Protein AF-0000000082580065 (afdb_homodimer)

Solvent-accessible surface area (backbone atoms only — not comparable to full-atom values): 20897 Å² total; per-residue (Å²): 112,45,38,35,35,40,48,28,19,34,59,60,84,91,41,80,32,33,46,60,34,69,49,77,46,53,53,38,30,31,33,23,38,34,29,37,80,82,40,37,54,69,60,47,53,32,32,70,69,52,75,40,81,64,76,35,58,48,40,28,48,62,83,35,50,46,84,73,47,50,70,68,58,43,56,55,38,42,40,78,39,65,67,46,48,64,34,89,72,54,48,42,54,48,52,49,51,50,49,60,70,68,59,31,53,26,41,36,32,38,45,86,51,57,76,46,16,68,45,57,32,55,51,49,43,50,51,53,50,51,45,11,71,72,48,22,17,34,40,36,28,40,39,47,60,41,60,41,41,72,55,31,62,26,25,41,30,24,26,96,34,27,63,73,34,73,35,46,39,81,65,35,56,27,66,67,53,39,26,68,35,47,38,34,43,59,47,79,42,68,35,81,85,65,47,65,30,41,43,75,38,45,67,53,80,129,111,45,38,34,36,39,49,27,19,34,58,60,84,92,41,79,31,33,46,59,34,70,46,77,47,52,53,38,32,31,32,23,38,34,31,36,81,83,40,37,55,71,59,48,51,30,32,70,68,53,73,38,82,63,73,35,58,48,40,27,48,62,83,35,50,44,83,74,47,52,69,67,58,43,56,54,37,40,39,77,38,64,66,47,48,62,37,90,71,54,49,40,53,48,52,49,50,50,47,59,71,66,58,32,53,25,42,35,33,37,46,85,52,56,77,45,15,67,44,55,33,56,51,50,41,50,52,53,50,53,45,10,70,73,48,23,16,35,40,34,31,42,41,48,60,42,58,40,41,72,54,30,60,26,26,40,30,24,27,93,34,26,64,73,32,73,36,45,38,82,64,36,56,27,65,67,52,40,27,67,34,48,37,36,41,60,47,79,42,68,33,80,84,64,46,66,30,39,43,75,38,44,67,53,80,129

Secondary structure (DSSP, 8-state):
--EEEEEEEEEETTEEEEEEEEEEE-TT-EEEEE--TTSSHHHHHHHHTTSS--SEEEEEETTEEGGGS-HHHHHHHEEEE---TTGGGTHHHHHHHHHHHH--SEEEEESSSTT--HHHHHHHHHHHHHHHHTT-EEEEEES-HHHHHHH-SEEEEEETTEEEEEE-HHHHTSHHHHHHHHSEEEEEEE-TTSPEEEEEEEEPP-/--EEEEEEEEEETTEEEEEEEEEEE-TT-EEEEE--TTSSHHHHHHHHTTSS--SEEEEEETTEEGGGS-HHHHHHHEEEE---TTGGGTHHHHHHHHHHHH--SEEEEESSSTT--HHHHHHHHHHHHHHHHTT-EEEEEES-HHHHHHH-SEEEEEETTEEEEEE-HHHHTSHHHHHHHHSEEEEEEE-TTSPEEEEEEEEPP-

pLDDT: mean 93.33, std 11.28, range [38.44, 98.88]

Structure (mmCIF, N/CA/C/O backbone):
data_AF-0000000082580065-model_v1
#
loop_
_entity.id
_entity.type
_entity.pdbx_description
1 polymer 'Iron complex transport system ATP-binding protein'
#
loop_
_atom_site.group_PDB
_atom_site.id
_atom_site.type_symbol
_atom_site.label_atom_id
_atom_site.label_alt_id
_atom_site.label_comp_id
_atom_site.label_asym_id
_atom_site.label_entity_id
_atom_site.label_seq_id
_atom_site.pdbx_PDB_ins_code
_atom_site.Cartn_x
_atom_site.Cartn_y
_atom_site.Cartn_z
_atom_site.occupancy
_atom_site.B_iso_or_equiv
_atom_site.auth_seq_id
_atom_site.auth_comp_id
_atom_site.auth_asym_id
_atom_site.auth_atom_id
_atom_site.pdbx_PDB_model_num
ATOM 1 N N . MET A 1 1 ? -8.984 27.078 12.125 1 85.75 1 MET A N 1
ATOM 2 C CA . MET A 1 1 ? -8.008 27.203 13.203 1 85.75 1 MET A CA 1
ATOM 3 C C . MET A 1 1 ? -6.75 26.406 12.898 1 85.75 1 MET A C 1
ATOM 5 O O . MET A 1 1 ? -6.836 25.25 12.461 1 85.75 1 MET A O 1
ATOM 9 N N . LYS A 1 2 ? -5.621 27.031 13.188 1 92.25 2 LYS A N 1
ATOM 10 C CA . LYS A 1 2 ? -4.348 26.391 12.859 1 92.25 2 LYS A CA 1
ATOM 11 C C . LYS A 1 2 ? -4.016 25.281 13.859 1 92.25 2 LYS A C 1
ATOM 13 O O . LYS A 1 2 ? -4.41 25.344 15.023 1 92.25 2 LYS A O 1
ATOM 18 N N . LEU A 1 3 ? -3.41 24.25 13.383 1 97.19 3 LEU A N 1
ATOM 19 C CA . LEU A 1 3 ? -2.859 23.141 14.172 1 97.19 3 LEU A CA 1
ATOM 20 C C . LEU A 1 3 ? -1.336 23.141 14.117 1 97.19 3 LEU A C 1
ATOM 22 O O . LEU A 1 3 ? -0.75 23.25 13.039 1 97.19 3 LEU A O 1
ATOM 26 N N . SER A 1 4 ? -0.749 23.188 15.312 1 97.94 4 SER A N 1
ATOM 27 C CA . SER A 1 4 ? 0.707 23.281 15.281 1 97.94 4 SER A CA 1
ATOM 28 C C . SER A 1 4 ? 1.343 22.375 16.328 1 97.94 4 SER A C 1
ATOM 30 O O . SER A 1 4 ? 0.708 22.047 17.328 1 97.94 4 SER A O 1
ATOM 32 N N . ILE A 1 5 ? 2.496 21.938 16.031 1 98 5 ILE A N 1
ATOM 33 C CA . ILE A 1 5 ? 3.35 21.219 16.953 1 98 5 ILE A CA 1
ATOM 34 C C . ILE A 1 5 ? 4.672 21.953 17.141 1 98 5 ILE A C 1
ATOM 36 O O . ILE A 1 5 ? 5.246 22.453 16.172 1 98 5 ILE A O 1
ATOM 40 N N . GLU A 1 6 ? 5.062 22.016 18.406 1 97.88 6 GLU A N 1
ATOM 41 C CA . GLU A 1 6 ? 6.266 22.766 18.75 1 97.88 6 GLU A CA 1
ATOM 42 C C . GLU A 1 6 ? 7.223 21.922 19.578 1 97.88 6 GLU A C 1
ATOM 44 O O . GLU A 1 6 ? 6.902 21.547 20.719 1 97.88 6 GLU A O 1
ATOM 49 N N . ASN A 1 7 ? 8.43 21.719 19 1 98.12 7 ASN A N 1
ATOM 50 C CA . ASN A 1 7 ? 9.5 20.969 19.656 1 98.12 7 ASN A CA 1
ATOM 51 C C . ASN A 1 7 ? 8.977 19.688 20.281 1 98.12 7 ASN A C 1
ATOM 53 O O . ASN A 1 7 ? 9.273 19.391 21.438 1 98.12 7 ASN A O 1
ATOM 57 N N . LEU A 1 8 ? 8.234 18.969 19.562 1 98.25 8 LEU A N 1
ATOM 58 C CA . LEU A 1 8 ? 7.539 17.797 20.094 1 98.25 8 LEU A CA 1
ATOM 59 C C . LEU A 1 8 ? 8.484 16.609 20.203 1 98.25 8 LEU A C 1
ATOM 61 O O . LEU A 1 8 ? 9.266 16.344 19.281 1 98.25 8 LEU A O 1
ATOM 65 N N . ALA A 1 9 ? 8.453 15.969 21.297 1 98.56 9 ALA A N 1
ATOM 66 C CA . ALA A 1 9 ? 9.164 14.711 21.516 1 98.56 9 ALA A CA 1
ATOM 67 C C . ALA A 1 9 ? 8.203 13.617 21.953 1 98.56 9 ALA A C 1
ATOM 69 O O . ALA A 1 9 ? 7.293 13.859 22.75 1 98.56 9 ALA A O 1
ATOM 70 N N . LEU A 1 10 ? 8.383 12.484 21.438 1 98.12 10 LEU A N 1
ATOM 71 C CA . LEU A 1 10 ? 7.508 11.352 21.719 1 98.12 10 LEU A CA 1
ATOM 72 C C . LEU A 1 10 ? 8.32 10.102 22.031 1 98.12 10 LEU A C 1
ATOM 74 O O . LEU A 1 10 ? 9.336 9.836 21.375 1 98.12 10 LEU A O 1
ATOM 78 N N . ASN A 1 11 ? 7.875 9.383 22.969 1 96.88 11 ASN A N 1
ATOM 79 C CA . ASN A 1 11 ? 8.477 8.109 23.359 1 96.88 11 ASN A CA 1
ATOM 80 C C . ASN A 1 11 ? 7.496 6.949 23.188 1 96.88 11 ASN A C 1
ATOM 82 O O . ASN A 1 11 ? 6.285 7.133 23.312 1 96.88 11 ASN A O 1
ATOM 86 N N . ARG A 1 12 ? 7.961 5.824 22.797 1 92.88 12 ARG A N 1
ATOM 87 C CA . ARG A 1 12 ? 7.289 4.539 22.953 1 92.88 12 ARG A CA 1
ATOM 88 C C . ARG A 1 12 ? 7.941 3.707 24.047 1 92.88 12 ARG A C 1
ATOM 90 O O . ARG A 1 12 ? 9.016 3.141 23.859 1 92.88 12 ARG A O 1
ATOM 97 N N . GLY A 1 13 ? 7.246 3.668 25.078 1 91 13 GLY A N 1
ATOM 98 C CA . GLY A 1 13 ? 7.941 3.156 26.25 1 91 13 GLY A CA 1
ATOM 99 C C . GLY A 1 13 ? 9.148 3.992 26.641 1 91 13 GLY A C 1
ATOM 100 O O . GLY A 1 13 ? 9.031 5.203 26.828 1 91 13 GLY A O 1
ATOM 101 N N . GLU A 1 14 ? 10.266 3.25 26.656 1 92.19 14 GLU A N 1
ATOM 102 C CA . GLU A 1 14 ? 11.492 3.934 27.062 1 92.19 14 GLU A CA 1
ATOM 103 C C . GLU A 1 14 ? 12.281 4.422 25.844 1 92.19 14 GLU A C 1
ATOM 105 O O . GLU A 1 14 ? 13.32 5.066 25.984 1 92.19 14 GLU A O 1
ATOM 110 N N . ARG A 1 15 ? 11.727 4.289 24.719 1 94.31 15 ARG A N 1
ATOM 111 C CA . ARG A 1 15 ? 12.469 4.605 23.5 1 94.31 15 ARG A CA 1
ATOM 112 C C . ARG A 1 15 ? 11.984 5.922 22.891 1 94.31 15 ARG A C 1
ATOM 114 O O . ARG A 1 15 ? 10.797 6.082 22.609 1 94.31 15 ARG A O 1
ATOM 121 N N . ARG A 1 16 ? 12.938 6.863 22.703 1 96.31 16 ARG A N 1
ATOM 122 C CA . ARG A 1 16 ? 12.625 8.094 21.984 1 96.31 16 ARG A CA 1
ATOM 123 C C . ARG A 1 16 ? 12.352 7.805 20.516 1 96.31 16 ARG A C 1
ATOM 125 O O . ARG A 1 16 ? 13.219 7.289 19.797 1 96.31 16 ARG A O 1
ATOM 132 N N . VAL A 1 17 ? 11.188 8.172 20.109 1 96.44 17 VAL A N 1
ATOM 133 C CA . VAL A 1 17 ? 10.773 7.863 18.734 1 96.44 17 VAL A CA 1
ATOM 134 C C . VAL A 1 17 ? 10.93 9.102 17.859 1 96.44 17 VAL A C 1
ATOM 136 O O . VAL A 1 17 ? 11.297 9 16.688 1 96.44 17 VAL A O 1
ATOM 139 N N . LEU A 1 18 ? 10.562 10.203 18.438 1 98.25 18 LEU A N 1
ATOM 140 C CA . LEU A 1 18 ? 10.68 11.484 17.75 1 98.25 18 LEU A CA 1
ATOM 141 C C . LEU A 1 18 ? 11.227 12.555 18.688 1 98.25 18 LEU A C 1
ATOM 143 O O . LEU A 1 18 ? 10.867 12.594 19.859 1 98.25 18 LEU A O 1
ATOM 147 N N . GLU A 1 19 ? 12.008 13.375 18.078 1 98.06 19 GLU A N 1
ATOM 148 C CA . GLU A 1 19 ? 12.602 14.469 18.844 1 98.06 19 GLU A CA 1
ATOM 149 C C . GLU A 1 19 ? 12.602 15.766 18.031 1 98.06 19 GLU A C 1
ATOM 151 O O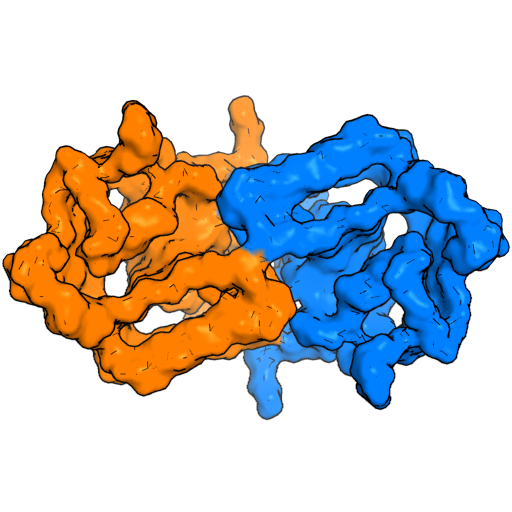 . GLU A 1 19 ? 13.078 15.797 16.906 1 98.06 19 GLU A O 1
ATOM 156 N N . GLY A 1 20 ? 12.07 16.781 18.656 1 97.69 20 GLY A N 1
ATOM 157 C CA . GLY A 1 20 ? 12.203 18.125 18.141 1 97.69 20 GLY A CA 1
ATOM 158 C C . GLY A 1 20 ? 11.414 18.359 16.859 1 97.69 20 GLY A C 1
ATOM 159 O O . GLY A 1 20 ? 11.922 18.953 15.914 1 97.69 20 GLY A O 1
ATOM 160 N N . VAL A 1 21 ? 10.203 17.891 16.766 1 98.44 21 VAL A N 1
ATOM 161 C CA . VAL A 1 21 ? 9.398 18.031 15.562 1 98.44 21 VAL A CA 1
ATOM 162 C C . VAL A 1 21 ? 8.609 19.344 15.625 1 98.44 21 VAL A C 1
ATOM 164 O O . VAL A 1 21 ? 7.965 19.641 16.641 1 98.44 21 VAL A O 1
ATOM 167 N N . ASP A 1 22 ? 8.75 20.172 14.602 1 98.38 22 ASP A N 1
ATOM 168 C CA . ASP A 1 22 ? 8.031 21.438 14.453 1 98.38 22 ASP A CA 1
ATOM 169 C C . ASP A 1 22 ? 7.227 21.469 13.156 1 98.38 22 ASP A C 1
ATOM 171 O O . ASP A 1 22 ? 7.734 21.078 12.102 1 98.38 22 ASP A O 1
ATOM 175 N N . ALA A 1 23 ? 5.996 21.875 13.305 1 98.25 23 ALA A N 1
ATOM 176 C CA . ALA A 1 23 ? 5.203 22.031 12.086 1 98.25 23 ALA A CA 1
ATOM 177 C C . ALA A 1 23 ? 3.951 22.859 12.352 1 98.25 23 ALA A C 1
ATOM 179 O O . ALA A 1 23 ? 3.396 22.828 13.453 1 98.25 23 ALA A O 1
ATOM 180 N N . VAL A 1 24 ? 3.586 23.594 11.359 1 98.06 24 VAL A N 1
ATOM 181 C CA . VAL A 1 24 ? 2.303 24.297 11.359 1 98.06 24 VAL A CA 1
ATOM 182 C C . VAL A 1 24 ? 1.425 23.75 10.234 1 98.06 24 VAL A C 1
ATOM 184 O O . VAL A 1 24 ? 1.796 23.828 9.055 1 98.06 24 VAL A O 1
ATOM 187 N N . PHE A 1 25 ? 0.299 23.234 10.617 1 98.31 25 PHE A N 1
ATOM 188 C CA . PHE A 1 25 ? -0.67 22.719 9.648 1 98.31 25 PHE A CA 1
ATOM 189 C C . PHE A 1 25 ? -1.74 23.766 9.352 1 98.31 25 PHE A C 1
ATOM 191 O O . PHE A 1 25 ? -2.283 24.391 10.266 1 98.31 25 PHE A O 1
ATOM 198 N N . GLU A 1 26 ? -2.016 23.875 8.078 1 97.38 26 GLU A N 1
ATOM 199 C CA . GLU A 1 26 ? -2.957 24.922 7.664 1 97.38 26 GLU A CA 1
ATOM 200 C C . GLU A 1 26 ? -4.309 24.312 7.297 1 97.38 26 GLU A C 1
ATOM 202 O O . GLU A 1 26 ? -4.375 23.297 6.613 1 97.38 26 GLU A O 1
ATOM 207 N N . PRO A 1 27 ? -5.395 24.953 7.793 1 97.25 27 PRO A N 1
ATOM 208 C CA . PRO A 1 27 ? -6.707 24.516 7.316 1 97.25 27 PRO A CA 1
ATOM 209 C C . PRO A 1 27 ? -6.852 24.625 5.801 1 97.25 27 PRO A C 1
ATOM 211 O O . PRO A 1 27 ? -6.152 25.422 5.168 1 97.25 27 PRO A O 1
ATOM 214 N N . GLY A 1 28 ? -7.613 23.812 5.203 1 98.19 28 GLY A N 1
ATOM 215 C CA . GLY A 1 28 ? -7.867 23.875 3.773 1 98.19 28 GLY A CA 1
ATOM 216 C C . GLY A 1 28 ? -6.754 23.266 2.945 1 98.19 28 GLY A C 1
ATOM 217 O O . GLY A 1 28 ? -6.719 23.422 1.723 1 98.19 28 GLY A O 1
ATOM 218 N N . ARG A 1 29 ? -5.82 22.562 3.652 1 98.5 29 ARG A N 1
ATOM 219 C CA . ARG A 1 29 ? -4.684 21.938 2.99 1 98.5 29 ARG A CA 1
ATOM 220 C C . ARG A 1 29 ? -4.52 20.484 3.439 1 98.5 29 ARG A C 1
ATOM 222 O O . ARG A 1 29 ? -5.023 20.094 4.496 1 98.5 29 ARG A O 1
ATOM 229 N N . VAL A 1 30 ? -3.924 19.75 2.611 1 98.81 30 VAL A N 1
ATOM 230 C CA . VAL A 1 30 ? -3.553 18.375 2.967 1 98.81 30 VAL A CA 1
ATOM 231 C C . VAL A 1 30 ? -2.059 18.312 3.268 1 98.81 30 VAL A C 1
ATOM 233 O O . VAL A 1 30 ? -1.23 18.641 2.416 1 98.81 30 VAL A O 1
ATOM 236 N N . THR A 1 31 ? -1.722 17.922 4.465 1 98.88 31 THR A N 1
ATOM 237 C CA . THR A 1 31 ? -0.335 17.656 4.828 1 98.88 31 THR A CA 1
ATOM 238 C C . THR A 1 31 ? -0.106 16.156 5.016 1 98.88 31 THR A C 1
ATOM 240 O O . THR A 1 31 ? -0.878 15.484 5.707 1 98.88 31 THR A O 1
ATOM 243 N N . ALA A 1 32 ? 0.895 15.648 4.371 1 98.88 32 ALA A N 1
ATOM 244 C CA . ALA A 1 32 ? 1.288 14.258 4.555 1 98.88 32 ALA A CA 1
ATOM 245 C C . ALA A 1 32 ? 2.457 14.141 5.531 1 98.88 32 ALA A C 1
ATOM 247 O O . ALA A 1 32 ? 3.486 14.797 5.355 1 98.88 32 ALA A O 1
ATOM 248 N N . ILE A 1 33 ? 2.252 13.391 6.578 1 98.81 33 ILE A N 1
ATOM 249 C CA . ILE A 1 33 ? 3.365 12.906 7.387 1 98.81 33 ILE A CA 1
ATOM 250 C C . ILE A 1 33 ? 3.939 11.633 6.766 1 98.81 33 ILE A C 1
ATOM 252 O O . ILE A 1 33 ? 3.26 10.609 6.699 1 98.81 33 ILE A O 1
ATOM 256 N N . LEU A 1 34 ? 5.176 11.75 6.281 1 98.75 34 LEU A N 1
ATOM 257 C CA . LEU A 1 34 ? 5.812 10.68 5.523 1 98.75 34 LEU A CA 1
ATOM 258 C C . LEU A 1 34 ? 7.027 10.133 6.27 1 98.75 34 LEU A C 1
ATOM 260 O O . LEU A 1 34 ? 7.801 10.898 6.848 1 98.75 34 LEU A O 1
ATOM 264 N N . GLY A 1 35 ? 7.207 8.859 6.227 1 98.19 35 GLY A N 1
ATOM 265 C CA . GLY A 1 35 ? 8.344 8.211 6.852 1 98.19 35 GLY A CA 1
ATOM 266 C C . GLY A 1 35 ? 8.281 6.699 6.789 1 98.19 35 GLY A C 1
ATOM 267 O O . GLY A 1 35 ? 7.238 6.133 6.457 1 98.19 35 GLY A O 1
ATOM 268 N N . ALA A 1 36 ? 9.367 6.113 7.121 1 97.12 36 ALA A N 1
ATOM 269 C CA . ALA A 1 36 ? 9.477 4.656 7.117 1 97.12 36 ALA A CA 1
ATOM 270 C C . ALA A 1 36 ? 8.641 4.039 8.234 1 97.12 36 ALA A C 1
ATOM 272 O O . ALA A 1 36 ? 8.086 4.758 9.07 1 97.12 36 ALA A O 1
ATOM 273 N N . ALA A 1 37 ? 8.484 2.701 8.094 1 92.31 37 ALA A N 1
ATOM 274 C CA . ALA A 1 37 ? 7.848 1.98 9.195 1 92.31 37 ALA A CA 1
ATOM 275 C C . ALA A 1 37 ? 8.57 2.24 10.516 1 92.31 37 ALA A C 1
ATOM 277 O O . ALA A 1 37 ? 9.797 2.203 10.578 1 92.31 37 ALA A O 1
ATOM 278 N N . GLY A 1 38 ? 7.805 2.559 11.516 1 91.62 38 GLY A N 1
ATOM 279 C CA . GLY A 1 38 ? 8.391 2.771 12.828 1 91.62 38 GLY A CA 1
ATOM 280 C C . GLY A 1 38 ? 8.898 4.188 13.031 1 91.62 38 GLY A C 1
ATOM 281 O O . GLY A 1 38 ? 9.414 4.516 14.102 1 91.62 38 GLY A O 1
ATOM 282 N N . ALA A 1 39 ? 8.664 5.039 12.086 1 95.69 39 ALA A N 1
ATOM 283 C CA . ALA A 1 39 ? 9.219 6.391 12.148 1 95.69 39 ALA A CA 1
ATOM 284 C C . ALA A 1 39 ? 8.445 7.25 13.148 1 95.69 39 ALA A C 1
ATOM 286 O O . ALA A 1 39 ? 8.82 8.398 13.406 1 95.69 39 ALA A O 1
ATOM 287 N N . GLY A 1 40 ? 7.32 6.758 13.688 1 95.12 40 GLY A N 1
ATOM 288 C CA . GLY A 1 40 ? 6.578 7.496 14.695 1 95.12 40 GLY A CA 1
ATOM 289 C C . GLY A 1 40 ? 5.355 8.195 14.141 1 95.12 40 GLY A C 1
ATOM 290 O O . GLY A 1 40 ? 4.742 9.023 14.828 1 95.12 40 GLY A O 1
ATOM 291 N N . LYS A 1 41 ? 4.945 7.93 12.906 1 97.25 41 LYS A N 1
ATOM 292 C CA . LYS A 1 41 ? 3.855 8.633 12.242 1 97.25 41 LYS A CA 1
ATOM 293 C C . LYS A 1 41 ? 2.547 8.477 13.008 1 97.25 41 LYS A C 1
ATOM 295 O O . LYS A 1 41 ? 1.852 9.461 13.266 1 97.25 41 LYS A O 1
ATOM 300 N N . ALA A 1 42 ? 2.221 7.195 13.414 1 94.25 42 ALA A N 1
ATOM 301 C CA . ALA A 1 42 ? 0.978 6.918 14.125 1 94.25 42 ALA A CA 1
ATOM 302 C C . ALA A 1 42 ? 0.968 7.594 15.492 1 94.25 42 ALA A C 1
ATOM 304 O O . ALA A 1 42 ? -0.034 8.195 15.891 1 94.25 42 ALA A O 1
ATOM 305 N N . LEU A 1 43 ? 2.08 7.504 16.172 1 95.69 43 LEU A N 1
ATOM 306 C CA . LEU A 1 43 ? 2.195 8.148 17.484 1 95.69 43 LEU A CA 1
ATOM 307 C C . LEU A 1 43 ? 2.062 9.664 17.344 1 95.69 43 LEU A C 1
ATOM 309 O O . LEU A 1 43 ? 1.413 10.312 18.172 1 95.69 43 LEU A O 1
ATOM 313 N N . LEU A 1 44 ? 2.664 10.188 16.328 1 98 44 LEU A N 1
ATOM 314 C CA . LEU A 1 44 ? 2.578 11.625 16.078 1 98 44 LEU A CA 1
ATOM 315 C C . LEU A 1 44 ? 1.137 12.039 15.805 1 98 44 LEU A C 1
ATOM 317 O O . LEU A 1 44 ? 0.664 13.039 16.359 1 98 44 LEU A O 1
ATOM 321 N N . LEU A 1 45 ? 0.408 11.289 15 1 97.25 45 LEU A N 1
ATOM 322 C CA . LEU A 1 45 ? -0.991 11.586 14.711 1 97.25 45 LEU A CA 1
ATOM 323 C C . LEU A 1 45 ? -1.819 11.594 15.992 1 97.25 45 LEU A C 1
ATOM 325 O O . LEU A 1 45 ? -2.646 12.492 16.203 1 97.25 45 LEU A O 1
ATOM 329 N N . ARG A 1 46 ? -1.554 10.625 16.844 1 96.31 46 ARG A N 1
ATOM 330 C CA . ARG A 1 46 ? -2.289 10.539 18.094 1 96.31 46 ARG A CA 1
ATOM 331 C C . ARG A 1 46 ? -1.981 11.727 19 1 96.31 46 ARG A C 1
ATOM 333 O O . ARG A 1 46 ? -2.877 12.273 19.641 1 96.31 46 ARG A O 1
ATOM 340 N N . ALA A 1 47 ? -0.735 12.094 19.016 1 97.12 47 ALA A N 1
ATOM 341 C CA . ALA A 1 47 ? -0.348 13.25 19.812 1 97.12 47 ALA A CA 1
ATOM 342 C C . ALA A 1 47 ? -1.028 14.523 19.312 1 97.12 47 ALA A C 1
ATOM 344 O O . ALA A 1 47 ? -1.529 15.32 20.094 1 97.12 47 ALA A O 1
ATOM 345 N N . ILE A 1 48 ? -1.062 14.656 18.016 1 97.5 48 ILE A N 1
ATOM 346 C CA . ILE A 1 48 ? -1.699 15.812 17.391 1 97.5 48 ILE A CA 1
ATOM 347 C C . ILE A 1 48 ? -3.189 15.828 17.734 1 97.5 48 ILE A C 1
ATOM 349 O O . ILE A 1 48 ? -3.773 16.891 17.953 1 97.5 48 ILE A O 1
ATOM 353 N N . ALA A 1 49 ? -3.783 14.641 17.859 1 96.38 49 ALA A N 1
ATOM 354 C CA . ALA A 1 49 ? -5.211 14.516 18.141 1 96.38 49 ALA A CA 1
ATOM 355 C C . ALA A 1 49 ? -5.488 14.68 19.625 1 96.38 49 ALA A C 1
ATOM 357 O O . ALA A 1 49 ? -6.648 14.664 20.062 1 96.38 49 ALA A O 1
ATOM 358 N N . GLY A 1 50 ? -4.445 14.727 20.406 1 95.19 50 GLY A N 1
ATOM 359 C CA . GLY A 1 50 ? -4.609 14.805 21.844 1 95.19 50 GLY A CA 1
ATOM 360 C C . GLY A 1 50 ? -4.918 13.461 22.484 1 95.19 50 GLY A C 1
ATOM 361 O O . GLY A 1 50 ? -5.504 13.406 23.562 1 95.19 50 GLY A O 1
ATOM 362 N N . ARG A 1 51 ? -4.574 12.398 21.812 1 93.5 51 ARG A N 1
ATOM 363 C CA . ARG A 1 51 ? -4.867 11.055 22.297 1 93.5 51 ARG A CA 1
ATOM 364 C C . ARG A 1 51 ? -3.602 10.359 22.797 1 93.5 51 ARG A C 1
ATOM 366 O O . ARG A 1 51 ? -3.625 9.172 23.125 1 93.5 51 ARG A O 1
ATOM 373 N N . ALA A 1 52 ? -2.514 10.992 22.719 1 93.25 52 ALA A N 1
ATOM 374 C CA . ALA A 1 52 ? -1.238 10.562 23.281 1 93.25 52 ALA A CA 1
ATOM 375 C C . ALA A 1 52 ? -0.466 11.75 23.859 1 93.25 52 ALA A C 1
ATOM 377 O O . ALA A 1 52 ? -0.46 12.836 23.281 1 93.25 52 ALA A O 1
ATOM 378 N N . ASP A 1 53 ? 0.172 11.531 24.953 1 93.25 53 ASP A N 1
ATOM 379 C CA . ASP A 1 53 ? 0.924 12.602 25.594 1 93.25 53 ASP A CA 1
ATOM 380 C C . ASP A 1 53 ? 2.289 12.789 24.938 1 93.25 53 ASP A C 1
ATOM 382 O O . ASP A 1 53 ? 2.957 11.812 24.594 1 93.25 53 ASP A O 1
ATOM 386 N N . ALA A 1 54 ? 2.623 14.055 24.812 1 95.75 54 ALA A N 1
ATOM 387 C CA . ALA A 1 54 ? 3.982 14.375 24.375 1 95.75 54 ALA A CA 1
ATOM 388 C C . ALA A 1 54 ? 4.953 14.328 25.562 1 95.75 54 ALA A C 1
ATOM 390 O O . ALA A 1 54 ? 4.586 14.656 26.688 1 95.75 54 ALA A O 1
ATOM 391 N N . ASP A 1 55 ? 6.145 13.914 25.281 1 96.81 55 ASP A N 1
ATOM 392 C CA . ASP A 1 55 ? 7.168 13.875 26.312 1 96.81 55 ASP A CA 1
ATOM 393 C C . ASP A 1 55 ? 7.863 15.227 26.453 1 96.81 55 ASP A C 1
ATOM 395 O O . ASP A 1 55 ? 8.445 15.531 27.484 1 96.81 55 ASP A O 1
ATOM 399 N N . ALA A 1 56 ? 7.867 15.945 25.469 1 97.44 56 ALA A N 1
ATOM 400 C CA . ALA A 1 56 ? 8.297 17.344 25.422 1 97.44 56 ALA A CA 1
ATOM 401 C C . ALA A 1 56 ? 7.602 18.109 24.297 1 97.44 56 ALA A C 1
ATOM 403 O O . ALA A 1 56 ? 7.066 17.5 23.375 1 97.44 56 ALA A O 1
ATOM 404 N N . GLY A 1 57 ? 7.582 19.406 24.406 1 97.69 57 GLY A N 1
ATOM 405 C CA . GLY A 1 57 ? 6.934 20.234 23.406 1 97.69 57 GLY A CA 1
ATOM 406 C C . GLY A 1 57 ? 5.426 20.297 23.562 1 97.69 57 GLY A C 1
ATOM 407 O O . GLY A 1 57 ? 4.887 19.906 24.594 1 97.69 57 GLY A O 1
ATOM 408 N N . HIS A 1 58 ? 4.766 20.953 22.562 1 96.81 58 HIS A N 1
ATOM 409 C CA . HIS A 1 58 ? 3.332 21.188 22.703 1 96.81 58 HIS A CA 1
ATOM 410 C C . HIS A 1 58 ? 2.625 21.062 21.359 1 96.81 58 HIS A C 1
ATOM 412 O O . HIS A 1 58 ? 3.229 21.297 20.312 1 96.81 58 HIS A O 1
ATOM 418 N N . VAL A 1 59 ? 1.423 20.625 21.453 1 97.88 59 VAL A N 1
ATOM 419 C CA . VAL A 1 59 ? 0.472 20.672 20.344 1 97.88 59 VAL A CA 1
ATOM 420 C C . VAL A 1 59 ? -0.58 21.75 20.625 1 97.88 59 VAL A C 1
ATOM 422 O O . VAL A 1 59 ? -1.113 21.828 21.734 1 97.88 59 VAL A O 1
ATOM 425 N N . ARG A 1 60 ? -0.827 22.578 19.609 1 97.44 60 ARG A N 1
ATOM 426 C CA . ARG A 1 60 ? -1.808 23.641 19.812 1 97.44 60 ARG A CA 1
ATOM 427 C C . ARG A 1 60 ? -2.855 23.641 18.703 1 97.44 60 ARG A C 1
ATOM 429 O O . ARG A 1 60 ? -2.539 23.359 17.547 1 97.44 60 ARG A O 1
ATOM 436 N N . LEU A 1 61 ? -4.082 23.906 19.047 1 96.44 61 LEU A N 1
ATOM 437 C CA . LEU A 1 61 ? -5.199 24.172 18.156 1 96.44 61 LEU A CA 1
ATOM 438 C C . LEU A 1 61 ? -5.723 25.594 18.344 1 96.44 61 LEU A C 1
ATOM 440 O O . LEU A 1 61 ? -6.23 25.938 19.422 1 96.44 61 LEU A O 1
ATOM 444 N N . GLY A 1 62 ? -5.609 26.375 17.344 1 91.88 62 GLY A N 1
ATOM 445 C CA . GLY A 1 62 ? -6.004 27.766 17.484 1 91.88 62 GLY A CA 1
ATOM 446 C C . GLY A 1 62 ? -5.312 28.469 18.641 1 91.88 62 GLY A C 1
ATOM 447 O O . GLY A 1 62 ? -5.949 29.188 19.422 1 91.88 62 GLY A O 1
ATOM 448 N N . GLY A 1 63 ? -4.125 28.109 18.906 1 91.62 63 GLY A N 1
ATOM 449 C CA . GLY A 1 63 ? -3.35 28.766 19.938 1 91.62 63 GLY A CA 1
ATOM 450 C C . GLY A 1 63 ? -3.535 28.125 21.312 1 91.62 63 GLY A C 1
ATOM 451 O O . GLY A 1 63 ? -2.811 28.438 22.25 1 91.62 63 GLY A O 1
ATOM 452 N N . ARG A 1 64 ? -4.504 27.312 21.422 1 95.25 64 ARG A N 1
ATOM 453 C CA . ARG A 1 64 ? -4.758 26.641 22.688 1 95.25 64 ARG A CA 1
ATOM 454 C C . ARG A 1 64 ? -4.09 25.281 22.734 1 95.25 64 ARG A C 1
ATOM 456 O O . ARG A 1 64 ? -4.09 24.547 21.75 1 95.25 64 ARG A O 1
ATOM 463 N N . LEU A 1 65 ? -3.605 24.984 23.891 1 96.12 65 LEU A N 1
ATOM 464 C CA . LEU A 1 65 ? -3.018 23.656 24.078 1 96.12 65 LEU A CA 1
ATOM 465 C C . LEU A 1 65 ? -4.07 22.562 23.906 1 96.12 65 LEU A C 1
ATOM 467 O O . LEU A 1 65 ? -5.172 22.672 24.438 1 96.12 65 LEU A O 1
ATOM 471 N N . ILE A 1 66 ? -3.697 21.516 23.156 1 95.12 66 ILE A N 1
ATOM 472 C CA . ILE A 1 66 ? -4.633 20.453 22.812 1 95.12 66 ILE A CA 1
ATOM 473 C C . ILE A 1 66 ? -5.121 19.766 24.078 1 95.12 66 ILE A C 1
ATOM 475 O O . ILE A 1 66 ? -6.285 19.359 24.172 1 95.12 66 ILE A O 1
ATOM 479 N N . GLY A 1 67 ? -4.27 19.625 25.062 1 91 67 GLY A N 1
ATOM 480 C CA . GLY A 1 67 ? -4.609 18.969 26.328 1 91 67 GLY A CA 1
ATOM 481 C C . GLY A 1 67 ? -5.562 19.781 27.172 1 91 67 GLY A C 1
ATOM 482 O O . GLY A 1 67 ? -6.137 19.281 28.141 1 91 67 GLY A O 1
ATOM 483 N N . ARG A 1 68 ? -5.77 21.031 26.875 1 92.31 68 ARG A N 1
ATOM 484 C CA . ARG A 1 68 ? -6.633 21.922 27.672 1 92.31 68 ARG A CA 1
ATOM 485 C C . ARG A 1 68 ? -8.031 21.984 27.062 1 92.31 68 ARG A C 1
ATOM 487 O O . ARG A 1 68 ? -8.938 22.562 27.672 1 92.31 68 ARG A O 1
ATOM 494 N N . LEU A 1 69 ? -8.156 21.438 25.953 1 93 69 LEU A N 1
ATOM 495 C CA . LEU A 1 69 ? -9.484 21.391 25.344 1 93 69 LEU A CA 1
ATOM 496 C C . LEU A 1 69 ? -10.352 20.328 26 1 93 69 LEU A C 1
ATOM 498 O O . LEU A 1 69 ? -9.867 19.25 26.328 1 93 69 LEU A O 1
ATOM 502 N N . GLY A 1 70 ? -11.625 20.688 26.188 1 91.75 70 GLY A N 1
ATOM 503 C CA . GLY A 1 70 ? -12.562 19.672 26.641 1 91.75 70 GLY A CA 1
ATOM 504 C C . GLY A 1 70 ? -12.719 18.516 25.656 1 91.75 70 GLY A C 1
ATOM 505 O O . GLY A 1 70 ? -12.477 18.688 24.469 1 91.75 70 GLY A O 1
ATOM 506 N N . ARG A 1 71 ? -13.055 17.422 26.172 1 89.44 71 ARG A N 1
ATOM 507 C CA . ARG A 1 71 ? -13.188 16.219 25.359 1 89.44 71 ARG A CA 1
ATOM 508 C C . ARG A 1 71 ? -14.164 16.453 24.203 1 89.44 71 ARG A C 1
ATOM 510 O O . ARG A 1 71 ? -13.883 16.078 23.062 1 89.44 71 ARG A O 1
ATOM 517 N N . ALA A 1 72 ? -15.219 17.094 24.5 1 91.38 72 ALA A N 1
ATOM 518 C CA . ALA A 1 72 ? -16.266 17.328 23.5 1 91.38 72 ALA A CA 1
ATOM 519 C C . ALA A 1 72 ? -15.781 18.297 22.422 1 91.38 72 ALA A C 1
ATOM 521 O O . ALA A 1 72 ? -16.016 18.094 21.234 1 91.38 72 ALA A O 1
ATOM 522 N N . GLU A 1 73 ? -15.141 19.281 22.922 1 91.88 73 GLU A N 1
ATOM 523 C CA . GLU A 1 73 ? -14.617 2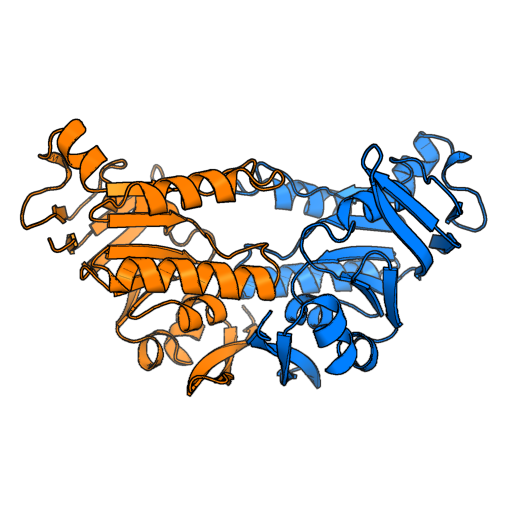0.281 22 1 91.88 73 GLU A CA 1
ATOM 524 C C . GLU A 1 73 ? -13.555 19.688 21.078 1 91.88 73 GLU A C 1
ATOM 526 O O . GLU A 1 73 ? -13.578 19.922 19.875 1 91.88 73 GLU A O 1
ATOM 531 N N . ARG A 1 74 ? -12.727 18.891 21.625 1 93.5 74 ARG A N 1
ATOM 532 C CA . ARG A 1 74 ? -11.664 18.234 20.859 1 93.5 74 ARG A CA 1
ATOM 533 C C . ARG A 1 74 ? -12.242 17.266 19.844 1 93.5 74 ARG A C 1
ATOM 535 O O . ARG A 1 74 ? -11.82 17.234 18.688 1 93.5 74 ARG A O 1
ATOM 542 N N . ALA A 1 75 ? -13.25 16.562 20.281 1 89.69 75 ALA A N 1
ATOM 543 C CA . ALA A 1 75 ? -13.859 15.547 19.422 1 89.69 75 ALA A CA 1
ATOM 544 C C . ALA A 1 75 ? -14.586 16.188 18.25 1 89.69 75 ALA A C 1
ATOM 546 O O . ALA A 1 75 ? -14.625 15.633 17.141 1 89.69 75 ALA A O 1
ATOM 547 N N . ARG A 1 76 ? -15.055 17.344 18.453 1 90.56 76 ARG A N 1
ATOM 548 C CA . ARG A 1 76 ? -15.742 18.062 17.391 1 90.56 76 ARG A CA 1
ATOM 549 C C . ARG A 1 76 ? -14.75 18.688 16.422 1 90.56 76 ARG A C 1
ATOM 551 O O . ARG A 1 76 ? -15.016 18.75 15.211 1 90.56 76 ARG A O 1
ATOM 558 N N . ALA A 1 77 ? -13.641 19.016 16.969 1 95.56 77 ALA A N 1
ATOM 559 C CA . ALA A 1 77 ? -12.672 19.766 16.172 1 95.56 77 ALA A CA 1
ATOM 560 C C . ALA A 1 77 ? -11.781 18.812 15.367 1 95.56 77 ALA A C 1
ATOM 562 O O . ALA A 1 77 ? -11.406 19.109 14.227 1 95.56 77 ALA A O 1
ATOM 563 N N . ILE A 1 78 ? -11.484 17.641 15.969 1 97.19 78 ILE A N 1
ATOM 564 C CA . ILE A 1 78 ? -10.5 16.75 15.359 1 97.19 78 ILE A CA 1
ATOM 565 C C . ILE A 1 78 ? -11.055 15.336 15.273 1 97.19 78 ILE A C 1
ATOM 567 O O . ILE A 1 78 ? -11.375 14.719 16.297 1 97.19 78 ILE A O 1
ATOM 571 N N . ALA A 1 79 ? -11.18 14.836 14.016 1 96.69 79 ALA A N 1
ATOM 572 C CA . ALA A 1 79 ? -11.453 13.414 13.797 1 96.69 79 ALA A CA 1
ATOM 573 C C . ALA A 1 79 ? -10.164 12.648 13.492 1 96.69 79 ALA A C 1
ATOM 575 O O . ALA A 1 79 ? -9.359 13.086 12.672 1 96.69 79 ALA A O 1
ATOM 576 N N . LEU A 1 80 ? -9.938 11.578 14.211 1 95.94 80 LEU A N 1
ATOM 577 C CA . LEU A 1 80 ? -8.797 10.703 13.961 1 95.94 80 LEU A CA 1
ATOM 578 C C . LEU A 1 80 ? -9.266 9.344 13.453 1 95.94 80 LEU A C 1
ATOM 580 O O . LEU A 1 80 ? -10.047 8.656 14.117 1 95.94 80 LEU A O 1
ATOM 584 N N . VAL A 1 81 ? -8.82 9.023 12.203 1 94.62 81 VAL A N 1
ATOM 585 C CA . VAL A 1 81 ? -9.102 7.715 11.617 1 94.62 81 VAL A CA 1
ATOM 586 C C . VAL A 1 81 ? -7.84 6.859 11.633 1 94.62 81 VAL A C 1
ATOM 588 O O . VAL A 1 81 ? -6.902 7.109 10.875 1 94.62 81 VAL A O 1
ATOM 591 N N . GLU A 1 82 ? -7.832 5.863 12.469 1 91.5 82 GLU A N 1
ATOM 592 C CA . GLU A 1 82 ? -6.684 4.977 12.578 1 91.5 82 GLU A CA 1
ATOM 593 C C . GLU A 1 82 ? -6.828 3.764 11.664 1 91.5 82 GLU A C 1
ATOM 595 O O . GLU A 1 82 ? -7.934 3.451 11.211 1 91.5 82 GLU A O 1
ATOM 600 N N . ARG A 1 83 ? -5.648 3.381 11.219 1 77.81 83 ARG A N 1
ATOM 601 C CA . ARG A 1 83 ? -5.625 2.229 10.328 1 77.81 83 ARG A CA 1
ATOM 602 C C . ARG A 1 83 ? -6.395 1.056 10.922 1 77.81 83 ARG A C 1
ATOM 604 O O . ARG A 1 83 ? -6.234 0.736 12.102 1 77.81 83 ARG A O 1
ATOM 611 N N . ASP A 1 84 ? -7.707 1.023 10.352 1 60.5 84 ASP A N 1
ATOM 612 C CA . ASP A 1 84 ? -8.523 -0.063 10.883 1 60.5 84 ASP A CA 1
ATOM 613 C C . ASP A 1 84 ? -7.891 -1.421 10.594 1 60.5 84 ASP A C 1
ATOM 615 O O . ASP A 1 84 ? -7.438 -1.672 9.477 1 60.5 84 ASP A O 1
ATOM 619 N N . ARG A 1 85 ? -7.473 -2.129 11.508 1 49.84 85 ARG A N 1
ATOM 620 C CA . ARG A 1 85 ? -7.07 -3.531 11.484 1 49.84 85 ARG A CA 1
ATOM 621 C C . ARG A 1 85 ? -7.945 -4.332 10.523 1 49.84 85 ARG A C 1
ATOM 623 O O . ARG A 1 85 ? -7.492 -5.328 9.953 1 49.84 85 ARG A O 1
ATOM 630 N N . HIS A 1 86 ? -9.281 -4.129 10.492 1 44.53 86 HIS A N 1
ATOM 631 C CA . HIS A 1 86 ? -10.25 -4.957 9.781 1 44.53 86 HIS A CA 1
ATOM 632 C C . HIS A 1 86 ? -10.453 -4.465 8.352 1 44.53 86 HIS A C 1
ATOM 634 O O . HIS A 1 86 ? -11.422 -4.84 7.688 1 44.53 86 HIS A O 1
ATOM 640 N N . ARG A 1 87 ? -9.641 -3.588 7.836 1 46.62 87 ARG A N 1
ATOM 641 C CA . ARG A 1 87 ? -9.758 -2.928 6.539 1 46.62 87 ARG A CA 1
ATOM 642 C C . ARG A 1 87 ? -10.203 -3.914 5.461 1 46.62 87 ARG A C 1
ATOM 644 O O . ARG A 1 87 ? -10.609 -3.508 4.371 1 46.62 87 ARG A O 1
ATOM 651 N N . LEU A 1 88 ? -9.672 -5.125 5.434 1 40.16 88 LEU A N 1
ATOM 652 C CA . LEU A 1 88 ? -10.055 -5.945 4.289 1 40.16 88 LEU A CA 1
ATOM 653 C C . LEU A 1 88 ? -11.539 -5.773 3.969 1 40.16 88 LEU A C 1
ATOM 655 O O . LEU A 1 88 ? -11.977 -6.105 2.865 1 40.16 88 LEU A O 1
ATOM 659 N N . LEU A 1 89 ? -12.336 -5.609 4.945 1 38.44 89 LEU A N 1
ATOM 660 C CA . LEU A 1 89 ? -13.758 -5.754 4.645 1 38.44 89 LEU A CA 1
ATOM 661 C C . LEU A 1 89 ? -14.375 -4.406 4.281 1 38.44 89 LEU A C 1
ATOM 663 O O . LEU A 1 89 ? -15.594 -4.258 4.301 1 38.44 89 LEU A O 1
ATOM 667 N N . GLY A 1 90 ? -13.648 -3.465 3.887 1 43.53 90 GLY A N 1
ATOM 668 C CA . GLY A 1 90 ? -14.328 -2.252 3.465 1 43.53 90 GLY A CA 1
ATOM 669 C C . GLY A 1 90 ? -14.57 -1.277 4.602 1 43.53 90 GLY A C 1
ATOM 670 O O . GLY A 1 90 ? -15.039 -0.16 4.379 1 43.53 90 GLY A O 1
ATOM 671 N N . ARG A 1 91 ? -14.312 -1.685 5.828 1 44.22 91 ARG A N 1
ATOM 672 C CA . ARG A 1 91 ? -14.695 -0.88 6.988 1 44.22 91 ARG A CA 1
ATOM 673 C C . ARG A 1 91 ? -13.773 0.324 7.145 1 44.22 91 ARG A C 1
ATOM 675 O O . ARG A 1 91 ? -14.211 1.403 7.543 1 44.22 91 ARG A O 1
ATOM 682 N N . GLY A 1 92 ? -12.43 0.163 6.793 1 55 92 GLY A N 1
ATOM 683 C CA . GLY A 1 92 ? -11.562 1.326 6.863 1 55 92 GLY A CA 1
ATOM 684 C C . GLY A 1 92 ? -12.07 2.5 6.051 1 55 92 GLY A C 1
ATOM 685 O O . GLY A 1 92 ? -11.961 3.652 6.477 1 55 92 GLY A O 1
ATOM 686 N N . SER A 1 93 ? -12.734 2.129 5.074 1 61.56 93 SER A N 1
ATOM 687 C CA . SER A 1 93 ? -13.352 3.135 4.215 1 61.56 93 SER A CA 1
ATOM 688 C C . SER A 1 93 ? -14.562 3.766 4.887 1 61.56 93 SER A C 1
ATOM 690 O O . SER A 1 93 ? -14.781 4.973 4.777 1 61.56 93 SER A O 1
ATOM 692 N N . ALA A 1 94 ? -15.117 2.934 5.684 1 67.88 94 ALA A N 1
ATOM 693 C CA . ALA A 1 94 ? -16.328 3.436 6.328 1 67.88 94 ALA A CA 1
ATOM 694 C C . ALA A 1 94 ? -15.992 4.484 7.387 1 67.88 94 ALA A C 1
ATOM 696 O O . ALA A 1 94 ? -16.688 5.496 7.508 1 67.88 94 ALA A O 1
ATOM 697 N N . ASP A 1 95 ? -14.906 4.305 7.973 1 85.44 95 ASP A N 1
ATOM 698 C CA . ASP A 1 95 ? -14.539 5.262 9.008 1 85.44 95 ASP A CA 1
ATOM 699 C C . ASP A 1 95 ? -14.047 6.57 8.398 1 85.44 95 ASP A C 1
ATOM 701 O O . ASP A 1 95 ? -14.43 7.652 8.852 1 85.44 95 ASP A O 1
ATOM 705 N N . LEU A 1 96 ? -13.352 6.422 7.312 1 91.44 96 LEU A N 1
ATOM 706 C CA . LEU A 1 96 ? -12.867 7.625 6.645 1 91.44 96 LEU A CA 1
ATOM 707 C C . LEU A 1 96 ? -14.016 8.391 5.996 1 91.44 96 LEU A C 1
ATOM 709 O O . LEU A 1 96 ? -14.094 9.617 6.121 1 91.44 96 LEU A O 1
ATOM 713 N N . ALA A 1 97 ? -14.883 7.617 5.402 1 91.44 97 ALA A N 1
ATOM 714 C CA . ALA A 1 97 ? -16.047 8.227 4.77 1 91.44 97 ALA A CA 1
ATOM 715 C C . ALA A 1 97 ? -16.922 8.953 5.797 1 91.44 97 ALA A C 1
ATOM 717 O O . ALA A 1 97 ? -17.359 10.078 5.566 1 91.44 97 ALA A O 1
ATOM 718 N N . ALA A 1 98 ? -17.094 8.305 6.871 1 92.31 98 ALA A N 1
ATOM 719 C CA . ALA A 1 98 ? -17.906 8.906 7.934 1 92.31 98 ALA A CA 1
ATOM 720 C C . ALA A 1 98 ? -17.25 10.18 8.469 1 92.31 98 ALA A C 1
ATOM 722 O O . ALA A 1 98 ? -17.938 11.172 8.719 1 92.31 98 ALA A O 1
ATOM 723 N N . ALA A 1 99 ? -15.953 10.109 8.609 1 94.06 99 ALA A N 1
ATOM 724 C CA . ALA A 1 99 ? -15.227 11.273 9.094 1 94.06 99 ALA A CA 1
ATOM 725 C C . ALA A 1 99 ? -15.328 12.438 8.109 1 94.06 99 ALA A C 1
ATOM 727 O O . ALA A 1 99 ? -15.477 13.594 8.508 1 94.06 99 ALA A O 1
ATOM 728 N N . LEU A 1 100 ? -15.289 12.117 6.902 1 94.94 100 LEU A N 1
ATOM 729 C CA . LEU A 1 100 ? -15.375 13.141 5.867 1 94.94 100 LEU A CA 1
ATOM 730 C C . LEU A 1 100 ? -16.766 13.781 5.859 1 94.94 100 LEU A C 1
ATOM 732 O O . LEU A 1 100 ? -16.875 15 5.699 1 94.94 100 LEU A O 1
ATOM 736 N N . VAL A 1 101 ? -17.766 13.047 6.105 1 93.12 101 VAL A N 1
ATOM 737 C CA . VAL A 1 101 ? -19.141 13.516 6.105 1 93.12 101 VAL A CA 1
ATOM 738 C C . VAL A 1 101 ? -19.391 14.406 7.316 1 93.12 101 VAL A C 1
ATOM 740 O O . VAL A 1 101 ? -20.109 15.398 7.227 1 93.12 101 VAL A O 1
ATOM 743 N N . ALA A 1 102 ? -18.75 14.102 8.391 1 93.62 102 ALA A N 1
ATOM 744 C CA . ALA A 1 102 ? -18.953 14.828 9.641 1 93.62 102 ALA A CA 1
ATOM 745 C C . ALA A 1 102 ? -18.344 16.219 9.562 1 93.62 102 ALA A C 1
ATOM 747 O O . ALA A 1 102 ? -18.672 17.094 10.383 1 93.62 102 ALA A O 1
ATOM 748 N N . ARG A 1 103 ? -17.469 16.422 8.688 1 93.69 103 ARG A N 1
ATOM 749 C CA . ARG A 1 103 ? -16.844 17.703 8.367 1 93.69 103 ARG A CA 1
ATOM 750 C C . ARG A 1 103 ? -16.219 18.328 9.609 1 93.69 103 ARG A C 1
ATOM 752 O O . ARG A 1 103 ? -16.484 19.484 9.938 1 93.69 103 ARG A O 1
ATOM 759 N N . PRO A 1 104 ? -15.344 17.625 10.266 1 96.25 104 PRO A N 1
ATOM 760 C CA . PRO A 1 104 ? -14.57 18.266 11.336 1 96.25 104 PRO A CA 1
ATOM 761 C C . PRO A 1 104 ? -13.664 19.375 10.82 1 96.25 104 PRO A C 1
ATOM 763 O O . PRO A 1 104 ? -13.508 19.547 9.609 1 96.25 104 PRO A O 1
ATOM 766 N N . ASP A 1 105 ? -13.18 20.156 11.836 1 97.06 105 ASP A N 1
ATOM 767 C CA . ASP A 1 105 ? -12.188 21.141 11.43 1 97.06 105 ASP A CA 1
ATOM 768 C C . ASP A 1 105 ? -10.93 20.469 10.898 1 97.06 105 ASP A C 1
ATOM 770 O O . ASP A 1 105 ? -10.336 20.938 9.922 1 97.06 105 ASP A O 1
ATOM 774 N N . TRP A 1 106 ? -10.578 19.328 11.562 1 98.38 106 TRP A N 1
ATOM 775 C CA . TRP A 1 106 ? -9.367 18.594 11.195 1 98.38 106 TRP A CA 1
ATOM 776 C C . TRP A 1 106 ? -9.656 17.094 11.062 1 98.38 106 TRP A C 1
ATOM 778 O O . TRP A 1 106 ? -10.289 16.5 11.938 1 98.38 106 TRP A O 1
ATOM 788 N N . LEU A 1 107 ? -9.188 16.562 9.977 1 97.94 107 LEU A N 1
ATOM 789 C CA . LEU A 1 107 ? -9.164 15.125 9.789 1 97.94 107 LEU A CA 1
ATOM 790 C C . LEU A 1 107 ? -7.734 14.594 9.828 1 97.94 107 LEU A C 1
ATOM 792 O O . LEU A 1 107 ? -6.887 15.031 9.047 1 97.94 107 LEU A O 1
ATOM 796 N N . LEU A 1 108 ? -7.426 13.773 10.758 1 98.06 108 LEU A N 1
ATOM 797 C CA . LEU A 1 108 ? -6.188 13.008 10.82 1 98.06 108 LEU A CA 1
ATOM 798 C C . LEU A 1 108 ? -6.426 11.547 10.453 1 98.06 108 LEU A C 1
ATOM 800 O O . LEU A 1 108 ? -7.32 10.898 11 1 98.06 108 LEU A O 1
ATOM 804 N N . ALA A 1 109 ? -5.684 11.062 9.469 1 96.5 109 ALA A N 1
ATOM 805 C CA . ALA A 1 109 ? -5.922 9.688 9.023 1 96.5 109 ALA A CA 1
ATOM 806 C C . ALA A 1 109 ? -4.609 8.93 8.875 1 96.5 109 ALA A C 1
ATOM 808 O O . ALA A 1 109 ? -3.645 9.453 8.312 1 96.5 109 ALA A O 1
ATOM 809 N N . GLU A 1 110 ? -4.605 7.734 9.398 1 94.94 110 GLU A N 1
ATOM 810 C CA . GLU A 1 110 ? -3.453 6.852 9.25 1 94.94 110 GLU A CA 1
ATOM 811 C C . GLU A 1 110 ? -3.584 5.984 8 1 94.94 110 GLU A C 1
ATOM 813 O O . GLU A 1 110 ? -4.484 5.148 7.91 1 94.94 110 GLU A O 1
ATOM 818 N N . ASP A 1 111 ? -2.732 6.215 7.043 1 93.44 111 ASP A N 1
ATOM 819 C CA . ASP A 1 111 ? -2.52 5.418 5.84 1 93.44 111 ASP A CA 1
ATOM 820 C C . ASP A 1 111 ? -3.836 5.172 5.105 1 93.44 111 ASP A C 1
ATOM 822 O O . ASP A 1 111 ? -4.188 4.023 4.816 1 93.44 111 ASP A O 1
ATOM 826 N N . PRO A 1 112 ? -4.465 6.215 4.637 1 94.12 112 PRO A N 1
ATOM 827 C CA . PRO A 1 112 ? -5.777 6.062 4.004 1 94.12 112 PRO A CA 1
ATOM 828 C C . PRO A 1 112 ? -5.684 5.617 2.547 1 94.12 112 PRO A C 1
ATOM 830 O O . PRO A 1 112 ? -6.707 5.402 1.896 1 94.12 112 PRO A O 1
ATOM 833 N N . LEU A 1 113 ? -4.477 5.445 2.068 1 94.56 113 LEU A N 1
ATOM 834 C CA . LEU A 1 113 ? -4.348 5.246 0.629 1 94.56 113 LEU A CA 1
ATOM 835 C C . LEU A 1 113 ? -3.723 3.889 0.322 1 94.56 113 LEU A C 1
ATOM 837 O O . LEU A 1 113 ? -3.855 3.377 -0.792 1 94.56 113 LEU A O 1
ATOM 841 N N . SER A 1 114 ? -3.084 3.367 1.375 1 87.44 114 SER A N 1
ATOM 842 C CA . SER A 1 114 ? -2.344 2.135 1.123 1 87.44 114 SER A CA 1
ATOM 843 C C . SER A 1 114 ? -3.287 0.958 0.903 1 87.44 114 SER A C 1
ATOM 845 O O . SER A 1 114 ? -4.473 1.039 1.228 1 87.44 114 SER A O 1
ATOM 847 N N . ALA A 1 115 ? -2.914 -0.087 0.1 1 83.88 115 ALA A N 1
ATOM 848 C CA . ALA A 1 115 ? -3.592 -1.355 -0.152 1 83.88 115 ALA A CA 1
ATOM 849 C C . ALA A 1 115 ? -4.711 -1.186 -1.173 1 83.88 115 ALA A C 1
ATOM 851 O O . ALA A 1 115 ? -5.375 -2.156 -1.544 1 83.88 115 ALA A O 1
ATOM 852 N N . LEU A 1 116 ? -5.027 0.177 -1.444 1 93 116 LEU A N 1
ATOM 853 C CA . LEU A 1 116 ? -6.004 0.447 -2.496 1 93 116 LEU A CA 1
ATOM 854 C C . LEU A 1 116 ? -5.391 0.228 -3.875 1 93 116 LEU A C 1
ATOM 856 O O . LEU A 1 116 ? -4.18 0.393 -4.055 1 93 116 LEU A O 1
ATOM 860 N N . ASP A 1 117 ? -6.227 -0.186 -4.793 1 96.19 117 ASP A N 1
ATOM 861 C CA . ASP A 1 117 ? -5.77 -0.202 -6.18 1 96.19 117 ASP A CA 1
ATOM 862 C C . ASP A 1 117 ? -5.688 1.213 -6.746 1 96.19 117 ASP A C 1
ATOM 864 O O . ASP A 1 117 ? -6.199 2.16 -6.145 1 96.19 117 ASP A O 1
ATOM 868 N N . PRO A 1 118 ? -5.074 1.42 -7.941 1 97.31 118 PRO A N 1
ATOM 869 C CA . PRO A 1 118 ? -4.812 2.762 -8.469 1 97.31 118 PRO A CA 1
ATOM 870 C C . PRO A 1 118 ? -6.082 3.594 -8.625 1 97.31 118 PRO A C 1
ATOM 872 O O . PRO A 1 118 ? -6.113 4.758 -8.219 1 97.31 118 PRO A O 1
ATOM 875 N N . ALA A 1 119 ? -7.094 3.014 -9.133 1 96.75 119 ALA A N 1
ATOM 876 C CA . ALA A 1 119 ? -8.32 3.775 -9.344 1 96.75 119 ALA A CA 1
ATOM 877 C C . ALA A 1 119 ? -8.922 4.23 -8.016 1 96.75 119 ALA A C 1
ATOM 879 O O . ALA A 1 119 ? -9.359 5.375 -7.887 1 96.75 119 ALA A O 1
ATOM 880 N N . ALA A 1 120 ? -8.906 3.379 -7.059 1 95.44 120 ALA A N 1
ATOM 881 C CA . ALA A 1 120 ? -9.422 3.713 -5.73 1 95.44 120 ALA A CA 1
ATOM 882 C C . ALA A 1 120 ? -8.547 4.762 -5.051 1 95.44 120 ALA A C 1
ATOM 884 O O . ALA A 1 120 ? -9.055 5.617 -4.316 1 95.44 120 ALA A O 1
ATOM 885 N N . GLN A 1 121 ? -7.254 4.695 -5.258 1 96.69 121 GLN A N 1
ATOM 886 C CA . GLN A 1 121 ? -6.352 5.711 -4.723 1 96.69 121 GLN A CA 1
ATOM 887 C C . GLN A 1 121 ? -6.684 7.09 -5.281 1 96.69 121 GLN A C 1
ATOM 889 O O . GLN A 1 121 ? -6.797 8.062 -4.527 1 96.69 121 GLN A O 1
ATOM 894 N N . PHE A 1 122 ? -6.863 7.129 -6.586 1 97.56 122 PHE A N 1
ATOM 895 C CA . PHE A 1 122 ? -7.195 8.398 -7.211 1 97.56 122 PHE A CA 1
ATOM 896 C C . PHE A 1 122 ? -8.516 8.938 -6.672 1 97.56 122 PHE A C 1
ATOM 898 O O . PHE A 1 122 ? -8.641 10.133 -6.391 1 97.56 122 PHE A O 1
ATOM 905 N N . ALA A 1 123 ? -9.461 8.086 -6.496 1 96.06 123 ALA A N 1
ATOM 906 C CA . ALA A 1 123 ? -10.766 8.492 -5.984 1 96.06 123 ALA A CA 1
ATOM 907 C C . ALA A 1 123 ? -10.656 9.016 -4.559 1 96.06 123 ALA A C 1
ATOM 909 O O . ALA A 1 123 ? -11.242 10.047 -4.219 1 96.06 123 ALA A O 1
ATOM 910 N N . ARG A 1 124 ? -9.93 8.344 -3.766 1 96.56 124 ARG A N 1
ATOM 911 C CA . ARG A 1 124 ? -9.766 8.758 -2.377 1 96.56 124 ARG A CA 1
ATOM 912 C C . ARG A 1 124 ? -8.992 10.07 -2.287 1 96.56 124 ARG A C 1
ATOM 914 O O . ARG A 1 124 ? -9.32 10.938 -1.474 1 96.56 124 ARG A O 1
ATOM 921 N N . ILE A 1 125 ? -7.984 10.211 -3.053 1 97.69 125 ILE A N 1
ATOM 922 C CA . ILE A 1 125 ? -7.219 11.453 -3.107 1 97.69 125 ILE A CA 1
ATOM 923 C C . ILE A 1 125 ? -8.133 12.609 -3.494 1 97.69 125 ILE A C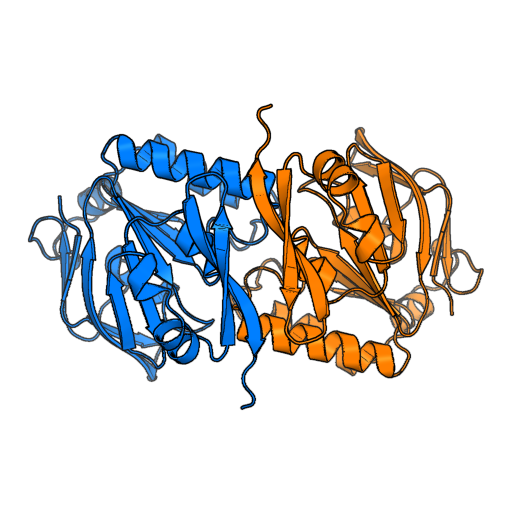 1
ATOM 925 O O . ILE A 1 125 ? -8.102 13.672 -2.867 1 97.69 125 ILE A O 1
ATOM 929 N N . ALA A 1 126 ? -8.945 12.344 -4.469 1 97.19 126 ALA A N 1
ATOM 930 C CA . ALA A 1 126 ? -9.891 13.375 -4.895 1 97.19 126 ALA A CA 1
ATOM 931 C C . ALA A 1 126 ? -10.836 13.75 -3.762 1 97.19 126 ALA A C 1
ATOM 933 O O . ALA A 1 126 ? -11.156 14.93 -3.578 1 97.19 126 ALA A O 1
ATOM 934 N N . GLN A 1 127 ? -11.289 12.797 -3.031 1 97.25 127 GLN A N 1
ATOM 935 C CA . GLN A 1 127 ? -12.18 13.039 -1.904 1 97.25 127 GLN A CA 1
ATOM 936 C C . GLN A 1 127 ? -11.508 13.891 -0.836 1 97.25 127 GLN A C 1
ATOM 938 O O . GLN A 1 127 ? -12.094 14.852 -0.337 1 97.25 127 GLN A O 1
ATOM 943 N N . LEU A 1 128 ? -10.289 13.547 -0.52 1 98.31 128 LEU A N 1
ATOM 944 C CA . LEU A 1 128 ? -9.539 14.281 0.488 1 98.31 128 LEU A CA 1
ATOM 945 C C . LEU A 1 128 ? -9.289 15.719 0.038 1 98.31 128 LEU A C 1
ATOM 947 O O . LEU A 1 128 ? -9.484 16.656 0.814 1 98.31 128 LEU A O 1
ATOM 951 N N . ARG A 1 129 ? -8.93 15.883 -1.175 1 98.12 129 ARG A N 1
ATOM 952 C CA . ARG A 1 129 ? -8.633 17.203 -1.705 1 98.12 129 ARG A CA 1
ATOM 953 C C . ARG A 1 129 ? -9.898 18.062 -1.768 1 98.12 129 ARG A C 1
ATOM 955 O O . ARG A 1 129 ? -9.852 19.266 -1.506 1 98.12 129 ARG A O 1
ATOM 962 N N . ALA A 1 130 ? -10.984 17.438 -2.143 1 97.94 130 ALA A N 1
ATOM 963 C CA . ALA A 1 130 ? -12.258 18.172 -2.166 1 97.94 130 ALA A CA 1
ATOM 964 C C . ALA A 1 130 ? -12.633 18.656 -0.771 1 97.94 130 ALA A C 1
ATOM 966 O O . ALA A 1 130 ? -13.07 19.797 -0.605 1 97.94 130 ALA A O 1
ATOM 967 N N . ALA A 1 131 ? -12.477 17.812 0.191 1 98.19 131 ALA A N 1
ATOM 968 C CA . ALA A 1 131 ? -12.766 18.188 1.572 1 98.19 131 ALA A CA 1
ATOM 969 C C . ALA A 1 131 ? -11.867 19.328 2.033 1 98.19 131 ALA A C 1
ATOM 971 O O . ALA A 1 131 ? -12.328 20.266 2.686 1 98.19 131 ALA A O 1
ATOM 972 N N . ALA A 1 132 ? -10.625 19.266 1.684 1 98.5 132 ALA A N 1
ATOM 973 C CA . ALA A 1 132 ? -9.695 20.344 2.004 1 98.5 132 ALA A CA 1
ATOM 974 C C . ALA A 1 132 ? -10.117 21.641 1.324 1 98.5 132 ALA A C 1
ATOM 976 O O . ALA A 1 132 ? -10.102 22.703 1.946 1 98.5 132 ALA A O 1
ATOM 977 N N . GLY A 1 133 ? -10.5 21.5 0.111 1 98 133 GLY A N 1
ATOM 978 C CA . GLY A 1 133 ? -10.953 22.656 -0.634 1 98 133 GLY A CA 1
ATOM 979 C C . GLY A 1 133 ? -12.133 23.359 0.006 1 98 133 GLY A C 1
ATOM 980 O O . GLY A 1 133 ? -12.367 24.547 -0.237 1 98 133 GLY A O 1
ATOM 981 N N . GLN A 1 134 ? -12.836 22.625 0.812 1 97.75 134 GLN A N 1
ATOM 982 C CA . GLN A 1 134 ? -14 23.172 1.502 1 97.75 134 GLN A CA 1
ATOM 983 C C . GLN A 1 134 ? -13.617 23.703 2.883 1 97.75 134 GLN A C 1
ATOM 985 O O . GLN A 1 134 ? -14.492 24.047 3.686 1 97.75 134 GLN A O 1
ATOM 990 N N . GLY A 1 135 ? -12.352 23.656 3.168 1 97.88 135 GLY A N 1
ATOM 991 C CA . GLY A 1 135 ? -11.891 24.344 4.367 1 97.88 135 GLY A CA 1
ATOM 992 C C . GLY A 1 135 ? -11.352 23.391 5.422 1 97.88 135 GLY A C 1
ATOM 993 O O . GLY A 1 135 ? -10.734 23.828 6.398 1 97.88 135 GLY A O 1
ATOM 994 N N . MET A 1 136 ? -11.523 22.094 5.285 1 98 136 MET A N 1
ATOM 995 C CA . MET A 1 136 ? -11.078 21.109 6.266 1 98 136 MET A CA 1
ATOM 996 C C . MET A 1 136 ? -9.555 21 6.266 1 98 136 MET A C 1
ATOM 998 O O . MET A 1 136 ? -8.93 20.969 5.203 1 98 136 MET A O 1
ATOM 1002 N N . GLY A 1 137 ? -8.938 21.031 7.438 1 98.5 137 GLY A N 1
ATOM 1003 C CA . GLY A 1 137 ? -7.539 20.641 7.527 1 98.5 137 GLY A CA 1
ATOM 1004 C C . GLY A 1 137 ? -7.34 19.141 7.52 1 98.5 137 GLY A C 1
ATOM 1005 O O . GLY A 1 137 ? -8.062 18.406 8.203 1 98.5 137 GLY A O 1
ATOM 1006 N N . ILE A 1 138 ? -6.402 18.672 6.742 1 98.69 138 ILE A N 1
ATOM 1007 C CA . ILE A 1 138 ? -6.219 17.234 6.629 1 98.69 138 ILE A CA 1
ATOM 1008 C C . ILE A 1 138 ? -4.746 16.891 6.848 1 98.69 138 ILE A C 1
ATOM 1010 O O . ILE A 1 138 ? -3.859 17.516 6.266 1 98.69 138 ILE A O 1
ATOM 1014 N N . VAL A 1 139 ? -4.5 15.938 7.746 1 98.81 139 VAL A N 1
ATOM 1015 C CA . VAL A 1 139 ? -3.178 15.359 7.965 1 98.81 139 VAL A CA 1
ATOM 1016 C C . VAL A 1 139 ? -3.23 13.852 7.777 1 98.81 139 VAL A C 1
ATOM 1018 O O . VAL A 1 139 ? -3.979 13.156 8.477 1 98.81 139 VAL A O 1
ATOM 1021 N N . VAL A 1 140 ? -2.443 13.375 6.824 1 98.25 140 VAL A N 1
ATOM 1022 C CA . VAL A 1 140 ? -2.438 11.938 6.59 1 98.25 140 VAL A CA 1
ATOM 1023 C C . VAL A 1 140 ? -1.03 11.383 6.801 1 98.25 140 VAL A C 1
ATOM 1025 O O . VAL A 1 140 ? -0.043 12.023 6.43 1 98.25 140 VAL A O 1
ATOM 1028 N N . ALA A 1 141 ? -0.939 10.273 7.477 1 97.75 141 ALA A N 1
ATOM 1029 C CA . ALA A 1 141 ? 0.319 9.539 7.594 1 97.75 141 ALA A CA 1
ATOM 1030 C C . ALA A 1 141 ? 0.452 8.5 6.484 1 97.75 141 ALA A C 1
ATOM 1032 O O . ALA A 1 141 ? -0.449 7.68 6.281 1 97.75 141 ALA A O 1
ATOM 1033 N N . LEU A 1 142 ? 1.56 8.539 5.758 1 97.38 142 LEU A N 1
ATOM 1034 C CA . LEU A 1 142 ? 1.813 7.641 4.633 1 97.38 142 LEU A CA 1
ATOM 1035 C C . LEU A 1 142 ? 3.238 7.098 4.68 1 97.38 142 LEU A C 1
ATOM 1037 O O . LEU A 1 142 ? 4.129 7.73 5.258 1 97.38 142 LEU A O 1
ATOM 1041 N N . ALA A 1 143 ? 3.443 5.996 4.016 1 97.31 143 ALA A N 1
ATOM 1042 C CA . ALA A 1 143 ? 4.785 5.441 3.869 1 97.31 143 ALA A CA 1
ATOM 1043 C C . ALA A 1 143 ? 5.234 5.469 2.41 1 97.31 143 ALA A C 1
ATOM 1045 O O . ALA A 1 143 ? 6.375 5.117 2.098 1 97.31 143 ALA A O 1
ATOM 1046 N N . ASP A 1 144 ? 4.383 5.922 1.466 1 97.62 144 ASP A N 1
ATOM 1047 C CA . ASP A 1 144 ? 4.652 5.93 0.03 1 97.62 144 ASP A CA 1
ATOM 1048 C C . ASP A 1 144 ? 4.871 7.352 -0.48 1 97.62 144 ASP A C 1
ATOM 1050 O O . ASP A 1 144 ? 3.934 8.148 -0.533 1 97.62 144 ASP A O 1
ATOM 1054 N N . PRO A 1 145 ? 6.098 7.594 -0.946 1 98.5 145 PRO A N 1
ATOM 1055 C CA . PRO A 1 145 ? 6.387 8.961 -1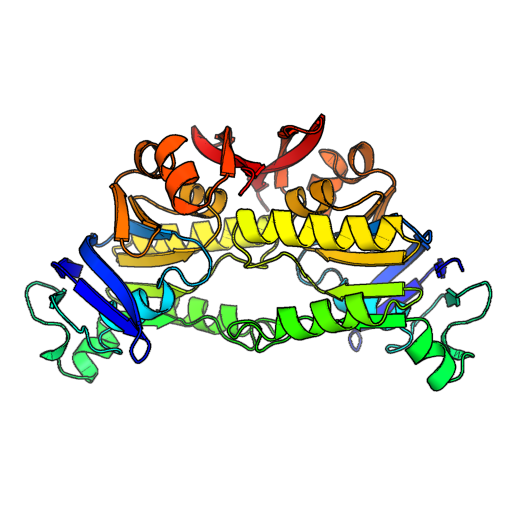.378 1 98.5 145 PRO A CA 1
ATOM 1056 C C . PRO A 1 145 ? 5.594 9.367 -2.617 1 98.5 145 PRO A C 1
ATOM 1058 O O . PRO A 1 145 ? 5.312 10.555 -2.811 1 98.5 145 PRO A O 1
ATOM 1061 N N . VAL A 1 146 ? 5.219 8.453 -3.48 1 98.44 146 VAL A N 1
ATOM 1062 C CA . VAL A 1 146 ? 4.434 8.773 -4.668 1 98.44 146 VAL A CA 1
ATOM 1063 C C . VAL A 1 146 ? 3.035 9.227 -4.258 1 98.44 146 VAL A C 1
ATOM 1065 O O . VAL A 1 146 ? 2.531 10.234 -4.754 1 98.44 146 VAL A O 1
ATOM 1068 N N . LEU A 1 147 ? 2.486 8.508 -3.342 1 98.19 147 LEU A N 1
ATOM 1069 C CA . LEU A 1 147 ? 1.161 8.867 -2.85 1 98.19 147 LEU A CA 1
ATOM 1070 C C . LEU A 1 147 ? 1.201 10.203 -2.111 1 98.19 147 LEU A C 1
ATOM 1072 O O . LEU A 1 147 ? 0.273 11.008 -2.223 1 98.19 147 LEU A O 1
ATOM 1076 N N . ALA A 1 148 ? 2.275 10.391 -1.333 1 98.69 148 ALA A N 1
ATOM 1077 C CA . ALA A 1 148 ? 2.434 11.68 -0.661 1 98.69 148 ALA A CA 1
ATOM 1078 C C . ALA A 1 148 ? 2.465 12.828 -1.669 1 98.69 148 ALA A C 1
ATOM 1080 O O . ALA A 1 148 ? 1.802 13.852 -1.478 1 98.69 148 ALA A O 1
ATOM 1081 N N . ALA A 1 149 ? 3.18 12.625 -2.689 1 98.56 149 ALA A N 1
ATOM 1082 C CA . ALA A 1 149 ? 3.293 13.648 -3.727 1 98.56 149 ALA A CA 1
ATOM 1083 C C . ALA A 1 149 ? 1.938 13.938 -4.363 1 98.56 149 ALA A C 1
ATOM 1085 O O . ALA A 1 149 ? 1.643 15.078 -4.723 1 98.56 149 ALA A O 1
ATOM 1086 N N . ARG A 1 150 ? 1.128 12.938 -4.48 1 97.94 150 ARG A N 1
ATOM 1087 C CA . ARG A 1 150 ? -0.15 13.055 -5.176 1 97.94 150 ARG A CA 1
ATOM 1088 C C . ARG A 1 150 ? -1.158 13.836 -4.336 1 97.94 150 ARG A C 1
ATOM 1090 O O . ARG A 1 150 ? -1.962 14.602 -4.875 1 97.94 150 ARG A O 1
ATOM 1097 N N . VAL A 1 151 ? -1.043 13.672 -3.078 1 98.38 151 VAL A N 1
ATOM 1098 C CA . VAL A 1 151 ? -2.188 14.117 -2.289 1 98.38 151 VAL A CA 1
ATOM 1099 C C . VAL A 1 151 ? -1.832 15.398 -1.536 1 98.38 151 VAL A C 1
ATOM 1101 O O . VAL A 1 151 ? -2.715 16.188 -1.188 1 98.38 151 VAL A O 1
ATOM 1104 N N . ALA A 1 152 ? -0.576 15.68 -1.303 1 98.5 152 ALA A N 1
ATOM 1105 C CA . ALA A 1 152 ? -0.208 16.625 -0.254 1 98.5 152 ALA A CA 1
ATOM 1106 C C . ALA A 1 152 ? 0.071 18.016 -0.835 1 98.5 152 ALA A C 1
ATOM 1108 O O . ALA A 1 152 ? 0.663 18.125 -1.911 1 98.5 152 ALA A O 1
ATOM 1109 N N . ASP A 1 153 ? -0.321 18.984 -0.102 1 98.44 153 ASP A N 1
ATOM 1110 C CA . ASP A 1 153 ? 0.15 20.359 -0.312 1 98.44 153 ASP A CA 1
ATOM 1111 C C . ASP A 1 153 ? 1.484 20.594 0.393 1 98.44 153 ASP A C 1
ATOM 1113 O O . ASP A 1 153 ? 2.291 21.406 -0.051 1 98.44 153 ASP A O 1
ATOM 1117 N N . ALA A 1 154 ? 1.633 19.922 1.485 1 98.69 154 ALA A N 1
ATOM 1118 C CA . ALA A 1 154 ? 2.873 19.953 2.256 1 98.69 154 ALA A CA 1
ATOM 1119 C C . ALA A 1 154 ? 3.213 18.562 2.787 1 98.69 154 ALA A C 1
ATOM 1121 O O . ALA A 1 154 ? 2.32 17.734 3.008 1 98.69 154 ALA A O 1
ATOM 1122 N N . VAL A 1 155 ? 4.523 18.375 2.994 1 98.88 155 VAL A N 1
ATOM 1123 C CA . VAL A 1 155 ? 5 17.094 3.492 1 98.88 155 VAL A CA 1
ATOM 1124 C C . VAL A 1 155 ? 5.891 17.297 4.715 1 98.88 155 VAL A C 1
ATOM 1126 O O . VAL A 1 155 ? 6.785 18.156 4.695 1 98.88 155 VAL A O 1
ATOM 1129 N N . LEU A 1 156 ? 5.562 16.625 5.77 1 98.88 156 LEU A N 1
ATOM 1130 C CA . LEU A 1 156 ? 6.449 16.438 6.914 1 98.88 156 LEU A CA 1
ATOM 1131 C C . LEU A 1 156 ? 7.168 15.094 6.832 1 98.88 156 LEU A C 1
ATOM 1133 O O . LEU A 1 156 ? 6.566 14.047 7.07 1 98.88 156 LEU A O 1
ATOM 1137 N N . LEU A 1 157 ? 8.422 15.172 6.477 1 98.88 157 LEU A N 1
ATOM 1138 C CA . LEU A 1 157 ? 9.211 13.969 6.25 1 98.88 157 LEU A CA 1
ATOM 1139 C C . LEU A 1 157 ? 10 13.594 7.496 1 98.88 157 LEU A C 1
ATOM 1141 O O . LEU A 1 157 ? 10.797 14.398 7.996 1 98.88 157 LEU A O 1
ATOM 1145 N N . LEU A 1 158 ? 9.773 12.391 7.938 1 98.75 158 LEU A N 1
ATOM 1146 C CA . LEU A 1 158 ? 10.438 11.891 9.141 1 98.75 158 LEU A CA 1
ATOM 1147 C C . LEU A 1 158 ? 11.516 10.875 8.773 1 98.75 158 LEU A C 1
ATOM 1149 O O . LEU A 1 158 ? 11.344 10.094 7.832 1 98.75 158 LEU A O 1
ATOM 1153 N N . GLY A 1 159 ? 12.5 10.906 9.523 1 97.81 159 GLY A N 1
ATOM 1154 C CA . GLY A 1 159 ? 13.594 9.953 9.414 1 97.81 159 GLY A CA 1
ATOM 1155 C C . GLY A 1 159 ? 14.602 10.07 10.547 1 97.81 159 GLY A C 1
ATOM 1156 O O . GLY A 1 159 ? 14.922 11.172 10.984 1 97.81 159 GLY A O 1
ATOM 1157 N N . GLY A 1 160 ? 15.102 8.883 10.961 1 95.75 160 GLY A N 1
ATOM 1158 C CA . GLY A 1 160 ? 16.109 8.891 12.008 1 95.75 160 GLY A CA 1
ATOM 1159 C C . GLY A 1 160 ? 15.617 9.492 13.312 1 95.75 160 GLY A C 1
ATOM 1160 O O . GLY A 1 160 ? 16.391 10.133 14.039 1 95.75 160 GLY A O 1
ATOM 1161 N N . GLY A 1 161 ? 14.359 9.516 13.508 1 97.12 161 GLY A N 1
ATOM 1162 C CA . GLY A 1 161 ? 13.789 10 14.75 1 97.12 161 GLY A CA 1
ATOM 1163 C C . GLY A 1 161 ? 13.578 11.508 14.758 1 97.12 161 GLY A C 1
ATOM 1164 O O . GLY A 1 161 ? 13.344 12.102 15.812 1 97.12 161 GLY A O 1
ATOM 1165 N N . ARG A 1 162 ? 13.758 12.07 13.594 1 97.88 162 ARG A N 1
ATOM 1166 C CA . ARG A 1 162 ? 13.633 13.516 13.5 1 97.88 162 ARG A CA 1
ATOM 1167 C C . ARG A 1 162 ? 12.859 13.922 12.25 1 97.88 162 ARG A C 1
ATOM 1169 O O . ARG A 1 162 ? 12.477 13.07 11.445 1 97.88 162 ARG A O 1
ATOM 1176 N N . MET A 1 163 ? 12.648 15.18 12.219 1 98.19 163 MET A N 1
ATOM 1177 C CA . MET A 1 163 ? 12.102 15.773 11 1 98.19 163 MET A CA 1
ATOM 1178 C C . MET A 1 163 ? 13.211 16.078 10 1 98.19 163 MET A C 1
ATOM 1180 O O . MET A 1 163 ? 14.125 16.859 10.297 1 98.19 163 MET A O 1
ATOM 1184 N N . ILE A 1 164 ? 13.109 15.547 8.867 1 98.25 164 ILE A N 1
ATOM 1185 C CA . ILE A 1 164 ? 14.109 15.742 7.816 1 98.25 164 ILE A CA 1
ATOM 1186 C C . ILE A 1 164 ? 13.75 16.984 6.996 1 98.25 164 ILE A C 1
ATOM 1188 O O . ILE A 1 164 ? 14.633 17.75 6.609 1 98.25 164 ILE A O 1
ATOM 1192 N N . ALA A 1 165 ? 12.5 17.156 6.75 1 98.31 165 ALA A N 1
ATOM 1193 C CA . ALA A 1 165 ? 12.016 18.266 5.934 1 98.31 165 ALA A CA 1
ATOM 1194 C C . ALA A 1 165 ? 10.547 18.562 6.23 1 98.31 165 ALA A C 1
ATOM 1196 O O . ALA A 1 165 ? 9.805 17.688 6.68 1 98.31 165 ALA A O 1
ATOM 1197 N N . PHE A 1 166 ? 10.211 19.781 6.047 1 98.38 166 PHE A N 1
ATOM 1198 C CA . PHE A 1 166 ? 8.828 20.234 6.066 1 98.38 166 PHE A CA 1
ATOM 1199 C C . PHE A 1 166 ? 8.594 21.328 5.035 1 98.38 166 PHE A C 1
ATOM 1201 O O . PHE A 1 166 ? 9.227 22.375 5.094 1 98.38 166 PHE A O 1
ATOM 1208 N N . GLY A 1 167 ? 7.723 21 4.129 1 98.12 167 GLY A N 1
ATOM 1209 C CA . GLY A 1 167 ? 7.441 21.969 3.09 1 98.12 167 GLY A CA 1
ATOM 1210 C C . GLY A 1 167 ? 6.742 21.375 1.884 1 98.12 167 GLY A C 1
ATOM 1211 O O . GLY A 1 167 ? 6.109 20.328 1.984 1 98.12 167 GLY A O 1
ATOM 1212 N N . ALA A 1 168 ? 6.867 22.109 0.753 1 97.94 168 ALA A N 1
ATOM 1213 C CA . ALA A 1 168 ? 6.23 21.672 -0.487 1 97.94 168 ALA A CA 1
ATOM 1214 C C . ALA A 1 168 ? 6.789 20.328 -0.942 1 97.94 168 ALA A C 1
ATOM 1216 O O . ALA A 1 168 ? 7.977 20.047 -0.764 1 97.94 168 ALA A O 1
ATOM 1217 N N . PRO A 1 169 ? 5.934 19.5 -1.562 1 97.94 169 PRO A N 1
ATOM 1218 C CA . PRO A 1 169 ? 6.391 18.188 -2.018 1 97.94 169 PRO A CA 1
ATOM 1219 C C . PRO A 1 169 ? 7.648 18.266 -2.881 1 97.94 169 PRO A C 1
ATOM 1221 O O . PRO A 1 169 ? 8.562 17.453 -2.725 1 97.94 169 PRO A O 1
ATOM 1224 N N . GLY A 1 170 ? 7.711 19.203 -3.775 1 95.44 170 GLY A N 1
ATOM 1225 C CA . GLY A 1 170 ? 8.867 19.344 -4.645 1 95.44 170 GLY A CA 1
ATOM 1226 C C . GLY A 1 170 ? 10.18 19.422 -3.883 1 95.44 170 GLY A C 1
ATOM 1227 O O . GLY A 1 170 ? 11.203 18.906 -4.352 1 95.44 170 GLY A O 1
ATOM 1228 N N . GLU A 1 171 ? 10.148 19.969 -2.693 1 95.94 171 GLU A N 1
ATOM 1229 C CA . GLU A 1 171 ? 11.344 20.125 -1.873 1 95.94 171 GLU A CA 1
ATOM 1230 C C . GLU A 1 171 ? 11.492 18.969 -0.884 1 95.94 171 GLU A C 1
ATOM 1232 O O . GLU A 1 171 ? 12.562 18.375 -0.784 1 95.94 171 GLU A O 1
ATOM 1237 N N . ALA A 1 172 ? 10.484 18.609 -0.244 1 98.25 172 ALA A N 1
ATOM 1238 C CA . ALA A 1 172 ? 10.523 17.609 0.824 1 98.25 172 ALA A CA 1
ATOM 1239 C C . ALA A 1 172 ? 10.734 16.219 0.258 1 98.25 172 ALA A C 1
ATOM 1241 O O . ALA A 1 172 ? 11.25 15.328 0.945 1 98.25 172 ALA A O 1
ATOM 1242 N N . LEU A 1 173 ? 10.336 16.016 -1.026 1 98.5 173 LEU A N 1
ATOM 1243 C CA . LEU A 1 173 ? 10.398 14.695 -1.635 1 98.5 173 LEU A CA 1
ATOM 1244 C C . LEU A 1 173 ? 11.5 14.633 -2.689 1 98.5 173 LEU A C 1
ATOM 1246 O O . LEU A 1 173 ? 11.398 13.875 -3.656 1 98.5 173 LEU A O 1
ATOM 1250 N N . ALA A 1 174 ? 12.484 15.477 -2.479 1 97.81 174 ALA A N 1
ATOM 1251 C CA . ALA A 1 174 ? 13.641 15.461 -3.373 1 97.81 174 ALA A CA 1
ATOM 1252 C C . ALA A 1 174 ? 14.547 14.273 -3.072 1 97.81 174 ALA A C 1
ATOM 1254 O O . ALA A 1 174 ? 14.336 13.547 -2.094 1 97.81 174 ALA A O 1
ATOM 1255 N N . HIS A 1 175 ? 15.57 14.094 -3.904 1 97.44 175 HIS A N 1
ATOM 1256 C CA . HIS A 1 175 ? 16.469 12.945 -3.863 1 97.44 175 HIS A CA 1
ATOM 1257 C C . HIS A 1 175 ? 17.109 12.797 -2.49 1 97.44 175 HIS A C 1
ATOM 1259 O O . HIS A 1 175 ? 17 11.742 -1.855 1 97.44 175 HIS A O 1
ATOM 1265 N N . GLN A 1 176 ? 17.703 13.859 -1.977 1 97.5 176 GLN A N 1
ATOM 1266 C CA . GLN A 1 176 ? 18.5 13.773 -0.759 1 97.5 176 GLN A CA 1
ATOM 1267 C C . GLN A 1 176 ? 17.609 13.508 0.458 1 97.5 176 GLN A C 1
ATOM 1269 O O . GLN A 1 176 ? 17.891 12.594 1.246 1 97.5 176 GLN A O 1
ATOM 1274 N N . PRO A 1 177 ? 16.516 14.242 0.593 1 98.31 177 PRO A N 1
ATOM 1275 C CA . PRO A 1 177 ? 15.648 13.953 1.737 1 98.31 177 PRO A CA 1
ATOM 1276 C C . PRO A 1 177 ? 15.109 12.523 1.722 1 98.31 177 PRO A C 1
ATOM 1278 O O . PRO A 1 177 ? 15.062 11.867 2.764 1 98.31 177 PRO A O 1
ATOM 1281 N N . LEU A 1 178 ? 14.734 12.023 0.552 1 98.31 178 LEU A N 1
ATOM 1282 C CA . LEU A 1 178 ? 14.172 10.68 0.475 1 98.31 178 LEU A CA 1
ATOM 1283 C C . LEU A 1 178 ? 15.242 9.625 0.742 1 98.31 178 LEU A C 1
ATOM 1285 O O . LEU A 1 178 ? 14.961 8.594 1.356 1 98.31 178 LEU A O 1
ATOM 1289 N N . ARG A 1 179 ? 16.406 9.914 0.265 1 97.81 179 ARG A N 1
ATOM 1290 C CA . ARG A 1 179 ? 17.516 9.023 0.604 1 97.81 179 ARG A CA 1
ATOM 1291 C C . ARG A 1 179 ? 17.734 8.961 2.113 1 97.81 179 ARG A C 1
ATOM 1293 O O . ARG A 1 179 ? 17.906 7.879 2.676 1 97.81 179 ARG A O 1
ATOM 1300 N N . ALA A 1 180 ? 17.688 10.062 2.752 1 97.19 180 ALA A N 1
ATOM 1301 C CA . ALA A 1 180 ? 17.906 10.148 4.195 1 97.19 180 ALA A CA 1
ATOM 1302 C C . ALA A 1 180 ? 16.781 9.453 4.961 1 97.19 180 ALA A C 1
ATOM 1304 O O . ALA A 1 180 ? 17.031 8.797 5.977 1 97.19 180 ALA A O 1
ATOM 1305 N N . ALA A 1 181 ? 15.609 9.555 4.465 1 97.75 181 ALA A N 1
ATOM 1306 C CA . ALA A 1 181 ? 14.445 9.062 5.191 1 97.75 181 ALA A CA 1
ATOM 1307 C C . ALA A 1 181 ? 14.266 7.559 4.988 1 97.75 181 ALA A C 1
ATOM 1309 O O . ALA A 1 181 ? 13.906 6.836 5.922 1 97.75 181 ALA A O 1
ATOM 1310 N N . PHE A 1 182 ? 14.594 7.055 3.697 1 97.5 182 PHE A N 1
ATOM 1311 C CA . PHE A 1 182 ? 14.188 5.699 3.348 1 97.5 182 PHE A CA 1
ATOM 1312 C C . PHE A 1 182 ? 15.383 4.863 2.918 1 97.5 182 PHE A C 1
ATOM 1314 O O . PHE A 1 182 ? 15.297 3.635 2.852 1 97.5 182 PHE A O 1
ATOM 1321 N N . GLY A 1 183 ? 16.453 5.516 2.562 1 97.25 183 GLY A N 1
ATOM 1322 C CA . GLY A 1 183 ? 17.562 4.789 1.987 1 97.25 183 GLY A CA 1
ATOM 1323 C C . GLY A 1 183 ? 17.281 4.262 0.594 1 97.25 183 GLY A C 1
ATOM 1324 O O . GLY A 1 183 ? 17.641 3.125 0.271 1 97.25 183 GLY A O 1
ATOM 1325 N N . VAL A 1 184 ? 16.641 5.133 -0.237 1 97.69 184 VAL A N 1
ATOM 1326 C CA . VAL A 1 184 ? 16.312 4.688 -1.586 1 97.69 184 VAL A CA 1
ATOM 1327 C C . VAL A 1 184 ? 16.719 5.754 -2.598 1 97.69 184 VAL A C 1
ATOM 1329 O O . VAL A 1 184 ? 16.906 6.922 -2.242 1 97.69 184 VAL A O 1
ATOM 1332 N N . GLU A 1 185 ? 16.891 5.332 -3.801 1 97.44 185 GLU A N 1
ATOM 1333 C CA . GLU A 1 185 ? 17 6.219 -4.953 1 97.44 185 GLU A CA 1
ATOM 1334 C C . GLU A 1 185 ? 15.68 6.324 -5.707 1 97.44 185 GLU A C 1
ATOM 1336 O O . GLU A 1 185 ? 14.961 5.328 -5.859 1 97.44 185 GLU A O 1
ATOM 1341 N N . VAL A 1 186 ? 15.43 7.531 -6.172 1 97.88 186 VAL A N 1
ATOM 1342 C CA . VAL A 1 186 ? 14.156 7.715 -6.852 1 97.88 186 VAL A CA 1
ATOM 1343 C C . VAL A 1 186 ? 14.391 8.305 -8.242 1 97.88 186 VAL A C 1
ATOM 1345 O O . VAL A 1 186 ? 15.438 8.891 -8.508 1 97.88 186 VAL A O 1
ATOM 1348 N N . MET A 1 187 ? 13.492 8.062 -9.102 1 97.62 187 MET A N 1
ATOM 1349 C CA . MET A 1 187 ? 13.336 8.758 -10.375 1 97.62 187 MET A CA 1
ATOM 1350 C C . MET A 1 187 ? 12.125 9.688 -10.344 1 97.62 187 MET A C 1
ATOM 1352 O O . MET A 1 187 ? 11.039 9.281 -9.93 1 97.62 187 MET A O 1
ATOM 1356 N N . MET A 1 188 ? 12.383 10.93 -10.742 1 97.69 188 MET A N 1
ATOM 1357 C CA . MET A 1 188 ? 11.289 11.898 -10.773 1 97.69 188 MET A CA 1
ATOM 1358 C C . MET A 1 188 ? 10.539 11.836 -12.102 1 97.69 188 MET A C 1
ATOM 1360 O O . MET A 1 188 ? 11.156 11.945 -13.164 1 97.69 188 MET A O 1
ATOM 1364 N N . ILE A 1 189 ? 9.195 11.672 -11.992 1 97.19 189 ILE A N 1
ATOM 1365 C CA . ILE A 1 189 ? 8.391 11.727 -13.211 1 97.19 189 ILE A CA 1
ATOM 1366 C C . ILE A 1 189 ? 7.199 12.656 -13.008 1 97.19 189 ILE A C 1
ATOM 1368 O O . ILE A 1 189 ? 6.777 12.891 -11.867 1 97.19 189 ILE A O 1
ATOM 1372 N N . GLY A 1 190 ? 6.711 13.18 -14.102 1 96.19 190 GLY A N 1
ATOM 1373 C CA . GLY A 1 190 ? 5.52 14.008 -14.039 1 96.19 190 GLY A CA 1
ATOM 1374 C C . GLY A 1 190 ? 4.234 13.234 -14.273 1 96.19 190 GLY A C 1
ATOM 1375 O O . GLY A 1 190 ? 4.188 12.344 -15.125 1 96.19 190 GLY A O 1
ATOM 1376 N N . ASP A 1 191 ? 3.27 13.516 -13.445 1 94.69 191 ASP A N 1
ATOM 1377 C CA . ASP A 1 191 ? 1.964 12.945 -13.766 1 94.69 191 ASP A CA 1
ATOM 1378 C C . ASP A 1 191 ? 1.168 13.875 -14.68 1 94.69 191 ASP A C 1
ATOM 1380 O O . ASP A 1 191 ? 1.705 14.852 -15.203 1 94.69 191 ASP A O 1
ATOM 1384 N N . ALA A 1 192 ? -0.107 13.516 -14.984 1 92.62 192 ALA A N 1
ATOM 1385 C CA . ALA A 1 192 ? -0.924 14.234 -15.961 1 92.62 192 ALA A CA 1
ATOM 1386 C C . ALA A 1 192 ? -1.22 15.656 -15.484 1 92.62 192 ALA A C 1
ATOM 1388 O O . ALA A 1 192 ? -1.538 16.531 -16.297 1 92.62 192 ALA A O 1
ATOM 1389 N N . GLN A 1 193 ? -1.087 15.891 -14.188 1 92.12 193 GLN A N 1
ATOM 1390 C CA . GLN A 1 193 ? -1.37 17.203 -13.625 1 92.12 193 GLN A CA 1
ATOM 1391 C C . GLN A 1 193 ? -0.084 18 -13.406 1 92.12 193 GLN A C 1
ATOM 1393 O O . GLN A 1 193 ? -0.119 19.125 -12.891 1 92.12 193 GLN A O 1
ATOM 1398 N N . GLY A 1 194 ? 1.021 17.469 -13.781 1 93 194 GLY A N 1
ATOM 1399 C CA . GLY A 1 194 ? 2.293 18.156 -13.664 1 93 194 GLY A CA 1
ATOM 1400 C C . GLY A 1 194 ? 2.973 17.938 -12.32 1 93 194 GLY A C 1
ATOM 1401 O O . GLY A 1 194 ? 4.008 18.547 -12.039 1 93 194 GLY A O 1
ATOM 1402 N N . ARG A 1 195 ? 2.42 17.125 -11.531 1 94.75 195 ARG A N 1
ATOM 1403 C CA . ARG A 1 195 ? 3.051 16.797 -10.258 1 94.75 195 ARG A CA 1
ATOM 1404 C C . ARG A 1 195 ? 4.273 15.906 -10.461 1 94.75 195 ARG A C 1
ATOM 1406 O O . ARG A 1 195 ? 4.258 15 -11.289 1 94.75 195 ARG A O 1
ATOM 1413 N N . LEU A 1 196 ? 5.301 16.234 -9.672 1 97.19 196 LEU A N 1
ATOM 1414 C CA . LEU A 1 196 ? 6.488 15.383 -9.719 1 97.19 196 LEU A CA 1
ATOM 1415 C C . LEU A 1 196 ? 6.363 14.211 -8.75 1 97.19 196 LEU A C 1
ATOM 1417 O O . LEU A 1 196 ? 6.172 14.414 -7.551 1 97.19 196 LEU A O 1
ATOM 1421 N N . LEU A 1 197 ? 6.426 13.016 -9.258 1 98.25 197 LEU A N 1
ATOM 1422 C CA . LEU A 1 197 ? 6.312 11.789 -8.469 1 98.25 197 LEU A CA 1
ATOM 1423 C C . LEU A 1 197 ? 7.68 11.141 -8.273 1 98.25 197 LEU A C 1
ATOM 1425 O O . LEU A 1 197 ? 8.375 10.844 -9.242 1 98.25 197 LEU A O 1
ATOM 1429 N N . PRO A 1 198 ? 8.117 11.016 -7.055 1 98.69 198 PRO A N 1
ATOM 1430 C CA . PRO A 1 198 ? 9.367 10.305 -6.797 1 98.69 198 PRO A CA 1
ATOM 1431 C C . PRO A 1 198 ? 9.188 8.789 -6.758 1 98.69 198 PRO A C 1
ATOM 1433 O O . PRO A 1 198 ? 8.82 8.234 -5.719 1 98.69 198 PRO A O 1
ATOM 1436 N N . VAL A 1 199 ? 9.539 8.086 -7.797 1 98.5 199 VAL A N 1
ATOM 1437 C CA . VAL A 1 199 ? 9.359 6.641 -7.891 1 98.5 199 VAL A CA 1
ATOM 1438 C C . VAL A 1 199 ? 10.633 5.93 -7.434 1 98.5 199 VAL A C 1
ATOM 1440 O O . VAL A 1 199 ? 11.688 6.086 -8.047 1 98.5 199 VAL A O 1
ATOM 1443 N N . PRO A 1 200 ? 10.562 5.168 -6.355 1 98.25 200 PRO A N 1
ATOM 1444 C CA . PRO A 1 200 ? 11.75 4.414 -5.945 1 98.25 200 PRO A CA 1
ATOM 1445 C C . PRO A 1 200 ? 12.234 3.443 -7.016 1 98.25 200 PRO A C 1
ATOM 1447 O O . PRO A 1 200 ? 11.438 2.668 -7.555 1 98.25 200 PRO A O 1
ATOM 1450 N N . ILE A 1 201 ? 13.555 3.451 -7.328 1 97.75 201 ILE A N 1
ATOM 1451 C CA . ILE A 1 201 ? 14.039 2.607 -8.414 1 97.75 201 ILE A CA 1
ATOM 1452 C C . ILE A 1 201 ? 15.094 1.641 -7.883 1 97.75 201 ILE A C 1
ATOM 1454 O O . ILE A 1 201 ? 15.445 0.67 -8.555 1 97.75 201 ILE A O 1
ATOM 1458 N N . SER A 1 202 ? 15.625 1.938 -6.656 1 96.5 202 SER A N 1
ATOM 1459 C CA . SER A 1 202 ? 16.562 1.023 -6.016 1 96.5 202 SER A CA 1
ATOM 1460 C C . SER A 1 202 ? 16.703 1.333 -4.531 1 96.5 202 SER A C 1
ATOM 1462 O O . SER A 1 202 ? 16.266 2.383 -4.062 1 96.5 202 SER A O 1
ATOM 1464 N N . CYS A 1 203 ? 17.109 0.394 -3.875 1 93.31 203 CYS A N 1
ATOM 1465 C CA . CYS A 1 203 ? 17.469 0.613 -2.479 1 93.31 203 CYS A CA 1
ATOM 1466 C C . CYS A 1 203 ? 18.969 0.769 -2.324 1 93.31 203 CYS A C 1
ATOM 1468 O O . CYS A 1 203 ? 19.75 0.228 -3.119 1 93.31 203 CYS A O 1
ATOM 1470 N N . LEU A 1 204 ? 19.312 1.524 -1.396 1 88.06 204 LEU A N 1
ATOM 1471 C CA . LEU A 1 204 ? 20.734 1.701 -1.128 1 88.06 204 LEU A CA 1
ATOM 1472 C C . LEU A 1 204 ? 21.25 0.6 -0.21 1 88.06 204 LEU A C 1
ATOM 1474 O O . LEU A 1 204 ? 20.516 0.109 0.654 1 88.06 204 LEU A O 1
ATOM 1478 N N . PRO A 1 205 ? 22.375 0.055 -0.622 1 72.69 205 PRO A N 1
ATOM 1479 C CA . PRO A 1 205 ? 22.953 -0.963 0.259 1 72.69 205 PRO A CA 1
ATOM 1480 C C . PRO A 1 205 ? 23.109 -0.48 1.699 1 72.69 205 PRO A C 1
ATOM 1482 O O . PRO A 1 205 ? 23.297 0.713 1.936 1 72.69 205 PRO A O 1
ATOM 1485 N N . ALA A 1 206 ? 22.75 -1.329 2.545 1 57.75 206 ALA A N 1
ATOM 1486 C CA . ALA A 1 206 ? 23.031 -1.025 3.947 1 57.75 206 ALA A CA 1
ATOM 1487 C C . ALA A 1 206 ? 24.5 -0.647 4.145 1 57.75 206 ALA A C 1
ATOM 1489 O O . ALA A 1 206 ? 25.391 -1.224 3.51 1 57.75 206 ALA A O 1
ATOM 1490 N N . MET B 1 1 ? 6.758 -29.281 -8.398 1 86.06 1 MET B N 1
ATOM 1491 C CA . MET B 1 1 ? 5.48 -29.688 -8.977 1 86.06 1 MET B CA 1
ATOM 1492 C C . MET B 1 1 ? 4.688 -28.469 -9.438 1 86.06 1 MET B C 1
ATOM 1494 O O . MET B 1 1 ? 4.605 -27.469 -8.727 1 86.06 1 MET B O 1
ATOM 1498 N N . LYS B 1 2 ? 4.113 -28.641 -10.617 1 92.31 2 LYS B N 1
ATOM 1499 C CA . LYS B 1 2 ? 3.4 -27.5 -11.203 1 92.31 2 LYS B CA 1
ATOM 1500 C C . LYS B 1 2 ? 2.051 -27.297 -10.523 1 92.31 2 LYS B C 1
ATOM 1502 O O . LYS B 1 2 ? 1.434 -28.25 -10.047 1 92.31 2 LYS B O 1
ATOM 1507 N N . LEU B 1 3 ? 1.657 -26.078 -10.398 1 97.12 3 LEU B N 1
ATOM 1508 C CA . LEU B 1 3 ? 0.343 -25.641 -9.93 1 97.12 3 LEU B CA 1
ATOM 1509 C C . LEU B 1 3 ? -0.457 -25.016 -11.062 1 97.12 3 LEU B C 1
ATOM 1511 O O . LEU B 1 3 ? 0.058 -24.156 -11.789 1 97.12 3 LEU B O 1
ATOM 1515 N N . SER B 1 4 ? -1.637 -25.578 -11.281 1 97.94 4 SER B N 1
ATOM 1516 C CA . SER B 1 4 ? -2.379 -25.047 -12.414 1 97.94 4 SER B CA 1
ATOM 1517 C C . SER B 1 4 ? -3.857 -24.875 -12.078 1 97.94 4 SER B C 1
ATOM 1519 O O . SER B 1 4 ? -4.379 -25.531 -11.188 1 97.94 4 SER B O 1
ATOM 1521 N N . ILE B 1 5 ? -4.438 -23.922 -12.711 1 97.94 5 ILE B N 1
ATOM 1522 C CA . ILE B 1 5 ? -5.879 -23.703 -12.672 1 97.94 5 ILE B CA 1
ATOM 1523 C C . ILE B 1 5 ? -6.453 -23.797 -14.086 1 97.94 5 ILE B C 1
ATOM 1525 O O . ILE B 1 5 ? -5.863 -23.281 -15.039 1 97.94 5 ILE B O 1
ATOM 1529 N N . GLU B 1 6 ? -7.574 -24.5 -14.148 1 97.81 6 GLU B N 1
ATOM 1530 C CA . GLU B 1 6 ? -8.203 -24.75 -15.445 1 97.81 6 GLU B CA 1
ATOM 1531 C C . GLU B 1 6 ? -9.68 -24.359 -15.422 1 97.81 6 GLU B C 1
ATOM 1533 O O . GLU B 1 6 ? -10.477 -24.969 -14.719 1 97.81 6 GLU B O 1
ATOM 1538 N N . ASN B 1 7 ? -9.992 -23.359 -16.297 1 98.06 7 ASN B N 1
ATOM 1539 C CA . ASN B 1 7 ? -11.359 -22.875 -16.469 1 98.06 7 ASN B CA 1
ATOM 1540 C C . ASN B 1 7 ? -12.039 -22.641 -15.125 1 98.06 7 ASN B C 1
ATOM 1542 O O . ASN B 1 7 ? -13.172 -23.078 -14.906 1 98.06 7 ASN B O 1
ATOM 1546 N N . LEU B 1 8 ? -11.383 -22.016 -14.266 1 98.25 8 LEU B N 1
ATOM 1547 C CA . LEU B 1 8 ? -11.844 -21.859 -12.891 1 98.25 8 LEU B CA 1
ATOM 1548 C C . LEU B 1 8 ? -12.906 -20.766 -12.789 1 98.25 8 LEU B C 1
ATOM 1550 O O . LEU B 1 8 ? -12.758 -19.703 -13.391 1 98.25 8 LEU B O 1
ATOM 1554 N N . ALA B 1 9 ? -13.945 -21.062 -12.141 1 98.56 9 ALA B N 1
ATOM 1555 C CA . ALA B 1 9 ? -14.992 -20.094 -11.805 1 98.56 9 ALA B CA 1
ATOM 1556 C C . ALA B 1 9 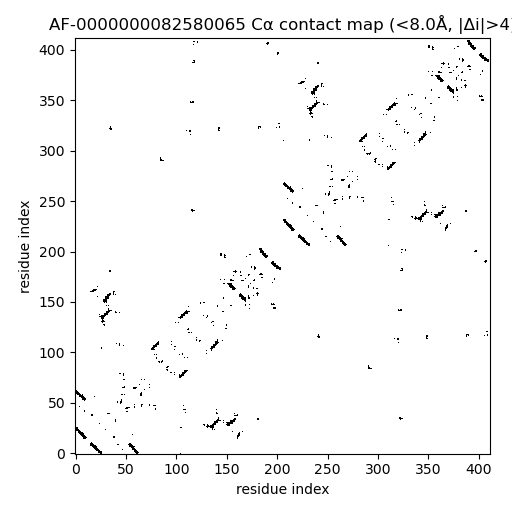? -15.219 -20.031 -10.297 1 98.56 9 ALA B C 1
ATOM 1558 O O . ALA B 1 9 ? -15.211 -21.062 -9.617 1 98.56 9 ALA B O 1
ATOM 1559 N N . LEU B 1 10 ? -15.375 -18.891 -9.812 1 98.12 10 LEU B N 1
ATOM 1560 C CA . LEU B 1 10 ? -15.539 -18.672 -8.383 1 98.12 10 LEU B CA 1
ATOM 1561 C C . LEU B 1 10 ? -16.703 -17.719 -8.109 1 98.12 10 LEU B C 1
ATOM 1563 O O . LEU B 1 10 ? -16.875 -16.734 -8.812 1 98.12 10 LEU B O 1
ATOM 1567 N N . ASN B 1 11 ? -17.438 -18.031 -7.113 1 96.94 11 ASN B N 1
ATOM 1568 C CA . ASN B 1 11 ? -18.547 -17.203 -6.656 1 96.94 11 ASN B CA 1
ATOM 1569 C C . ASN B 1 11 ? -18.328 -16.719 -5.227 1 96.94 11 ASN B C 1
ATOM 1571 O O . ASN B 1 11 ? -17.672 -17.391 -4.43 1 96.94 11 ASN B O 1
ATOM 1575 N N . ARG B 1 12 ? -18.766 -15.547 -4.926 1 92.88 12 ARG B N 1
ATOM 1576 C CA . ARG B 1 12 ? -19 -15.062 -3.572 1 92.88 12 ARG B CA 1
ATOM 1577 C C . ARG B 1 12 ? -20.5 -14.961 -3.287 1 92.88 12 ARG B C 1
ATOM 1579 O O . ARG B 1 12 ? -21.172 -14.047 -3.764 1 92.88 12 ARG B O 1
ATOM 1586 N N . GLY B 1 13 ? -20.891 -15.867 -2.541 1 90.94 13 GLY B N 1
ATOM 1587 C CA . GLY B 1 13 ? -22.344 -16.016 -2.479 1 90.94 13 GLY B CA 1
ATOM 1588 C C . GLY B 1 13 ? -22.969 -16.328 -3.824 1 90.94 13 GLY B C 1
ATOM 1589 O O . GLY B 1 13 ? -22.578 -17.297 -4.48 1 90.94 13 GLY B O 1
ATOM 1590 N N . GLU B 1 14 ? -23.875 -15.422 -4.164 1 92.19 14 GLU B N 1
ATOM 1591 C CA . GLU B 1 14 ? -24.578 -15.648 -5.422 1 92.19 14 GLU B CA 1
ATOM 1592 C C . GLU B 1 14 ? -23.922 -14.875 -6.566 1 92.19 14 GLU B C 1
ATOM 1594 O O . GLU B 1 14 ? -24.359 -14.984 -7.719 1 92.19 14 GLU B O 1
ATOM 1599 N N . ARG B 1 15 ? -22.844 -14.273 -6.309 1 94.38 15 ARG B N 1
ATOM 1600 C CA . ARG B 1 15 ? -22.234 -13.414 -7.312 1 94.38 15 ARG B CA 1
ATOM 1601 C C . ARG B 1 15 ? -21 -14.078 -7.93 1 94.38 15 ARG B C 1
ATOM 1603 O O . ARG B 1 15 ? -20.078 -14.469 -7.219 1 94.38 15 ARG B O 1
ATOM 1610 N N . ARG B 1 16 ? -21.016 -14.219 -9.289 1 96.38 16 ARG B N 1
ATOM 1611 C CA . ARG B 1 16 ? -19.828 -14.688 -10 1 96.38 16 ARG B CA 1
ATOM 1612 C C . ARG B 1 16 ? -18.703 -13.664 -9.922 1 96.38 16 ARG B C 1
ATOM 1614 O O . ARG B 1 16 ? -18.844 -12.531 -10.383 1 96.38 16 ARG B O 1
ATOM 1621 N N . VAL B 1 17 ? -17.625 -14.094 -9.367 1 96.44 17 VAL B N 1
ATOM 1622 C CA . VAL B 1 17 ? -16.516 -13.18 -9.156 1 96.44 17 VAL B CA 1
ATOM 1623 C C . VAL B 1 17 ? -15.469 -13.375 -10.25 1 96.44 17 VAL B C 1
ATOM 1625 O O . VAL B 1 17 ? -14.844 -12.406 -10.703 1 96.44 17 VAL B O 1
ATOM 1628 N N . LEU B 1 18 ? -15.258 -14.602 -10.57 1 98.31 18 LEU B N 1
ATOM 1629 C CA . LEU B 1 18 ? -14.305 -14.953 -11.625 1 98.31 18 LEU B CA 1
ATOM 1630 C C . LEU B 1 18 ? -14.875 -16.047 -12.523 1 98.31 18 LEU B C 1
ATOM 1632 O O . LEU B 1 18 ? -15.539 -16.969 -12.039 1 98.31 18 LEU B O 1
ATOM 1636 N N . GLU B 1 19 ? -14.555 -15.875 -13.75 1 98.12 19 GLU B N 1
ATOM 1637 C CA . GLU B 1 19 ? -15.016 -16.859 -14.734 1 98.12 19 GLU B CA 1
ATOM 1638 C C . GLU B 1 19 ? -13.914 -17.188 -15.734 1 98.12 19 GLU B C 1
ATOM 1640 O O . GLU B 1 19 ? -13.336 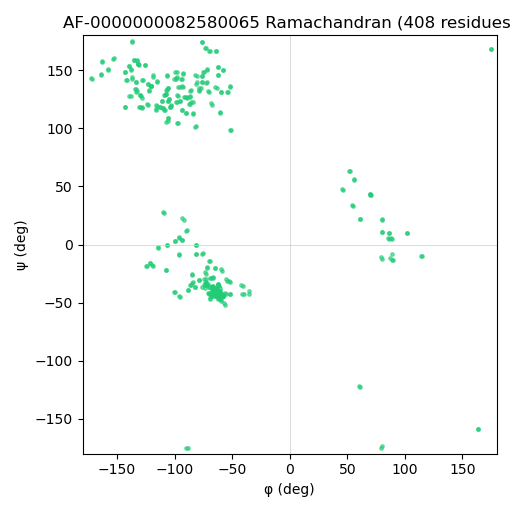-16.297 -16.359 1 98.12 19 GLU B O 1
ATOM 1645 N N . GLY B 1 20 ? -13.68 -18.484 -15.859 1 97.75 20 GLY B N 1
ATOM 1646 C CA . GLY B 1 20 ? -12.836 -18.984 -16.938 1 97.75 20 GLY B CA 1
ATOM 1647 C C . GLY B 1 20 ? -11.375 -18.609 -16.766 1 97.75 20 GLY B C 1
ATOM 1648 O O . GLY B 1 20 ? -10.719 -18.203 -17.719 1 97.75 20 GLY B O 1
ATOM 1649 N N . VAL B 1 21 ? -10.828 -18.719 -15.586 1 98.44 21 VAL B N 1
ATOM 1650 C CA . VAL B 1 21 ? -9.43 -18.359 -15.352 1 98.44 21 VAL B CA 1
ATOM 1651 C C . VAL B 1 21 ? -8.539 -19.578 -15.602 1 98.44 21 VAL B C 1
ATOM 1653 O O . VAL B 1 21 ? -8.812 -20.672 -15.109 1 98.44 21 VAL B O 1
ATOM 1656 N N . ASP B 1 22 ? -7.531 -19.391 -16.453 1 98.38 22 ASP B N 1
ATOM 1657 C CA . ASP B 1 22 ? -6.531 -20.406 -16.766 1 98.38 22 ASP B CA 1
ATOM 1658 C C . ASP B 1 22 ? -5.125 -19.906 -16.453 1 98.38 22 ASP B C 1
ATOM 1660 O O . ASP B 1 22 ? -4.777 -18.766 -16.797 1 98.38 22 ASP B O 1
ATOM 1664 N N . ALA B 1 23 ? -4.395 -20.766 -15.789 1 98.19 23 ALA B N 1
ATOM 1665 C CA . ALA B 1 23 ? -3.004 -20.391 -15.555 1 98.19 23 ALA B CA 1
ATOM 1666 C C . ALA B 1 23 ? -2.176 -21.594 -15.133 1 98.19 23 ALA B C 1
ATOM 1668 O O . ALA B 1 23 ? -2.688 -22.516 -14.469 1 98.19 23 ALA B O 1
ATOM 1669 N N . VAL B 1 24 ? -0.964 -21.594 -15.547 1 98 24 VAL B N 1
ATOM 1670 C CA . VAL B 1 24 ? 0.02 -22.547 -15.055 1 98 24 VAL B CA 1
ATOM 1671 C C . VAL B 1 24 ? 1.124 -21.812 -14.297 1 98 24 VAL B C 1
ATOM 1673 O O . VAL B 1 24 ? 1.812 -20.953 -14.859 1 98 24 VAL B O 1
ATOM 1676 N N . PHE B 1 25 ? 1.252 -22.156 -13.047 1 98.31 25 PHE B N 1
ATOM 1677 C CA . PHE B 1 25 ? 2.295 -21.594 -12.211 1 98.31 25 PHE B CA 1
ATOM 1678 C C . PHE B 1 25 ? 3.516 -22.5 -12.164 1 98.31 25 PHE B C 1
ATOM 1680 O O . PHE B 1 25 ? 3.383 -23.719 -11.984 1 98.31 25 PHE B O 1
ATOM 1687 N N . GLU B 1 26 ? 4.652 -21.859 -12.297 1 97.38 26 GLU B N 1
ATOM 1688 C CA . GLU B 1 26 ? 5.887 -22.641 -12.359 1 97.38 26 GLU B CA 1
ATOM 1689 C C . GLU B 1 26 ? 6.664 -22.531 -11.055 1 97.38 26 GLU B C 1
ATOM 1691 O O . GLU B 1 26 ? 6.801 -21.453 -10.484 1 97.38 26 GLU B O 1
ATOM 1696 N N . PRO B 1 27 ? 7.145 -23.703 -10.562 1 97.25 27 PRO B N 1
ATOM 1697 C CA . PRO B 1 27 ? 8.047 -23.625 -9.406 1 97.25 27 PRO B CA 1
ATOM 1698 C C . PRO B 1 27 ? 9.289 -22.781 -9.688 1 97.25 27 PRO B C 1
ATOM 1700 O O . PRO B 1 27 ? 9.68 -22.625 -10.844 1 97.25 27 PRO B O 1
ATOM 1703 N N . GLY B 1 28 ? 9.828 -22.156 -8.719 1 98.19 28 GLY B N 1
ATOM 1704 C CA . GLY B 1 28 ? 11.047 -21.391 -8.867 1 98.19 28 GLY B CA 1
ATOM 1705 C C . GLY B 1 28 ? 10.805 -20.016 -9.469 1 98.19 28 GLY B C 1
ATOM 1706 O O . GLY B 1 28 ? 11.75 -19.312 -9.844 1 98.19 28 GLY B O 1
ATOM 1707 N N . ARG B 1 29 ? 9.492 -19.641 -9.562 1 98.44 29 ARG B N 1
ATOM 1708 C CA . ARG B 1 29 ? 9.109 -18.359 -10.133 1 98.44 29 ARG B CA 1
ATOM 1709 C C . ARG B 1 29 ? 8.117 -17.625 -9.227 1 98.44 29 ARG B C 1
ATOM 1711 O O . ARG B 1 29 ? 7.469 -18.25 -8.383 1 98.44 29 ARG B O 1
ATOM 1718 N N . VAL B 1 30 ? 8.117 -16.375 -9.359 1 98.81 30 VAL B N 1
ATOM 1719 C CA . VAL B 1 30 ? 7.113 -15.562 -8.68 1 98.81 30 VAL B CA 1
ATOM 1720 C C . VAL B 1 30 ? 6.039 -15.125 -9.672 1 98.81 30 VAL B C 1
ATOM 1722 O O . VAL B 1 30 ? 6.34 -14.461 -10.672 1 98.81 30 VAL B O 1
ATOM 1725 N N . THR B 1 31 ? 4.824 -15.516 -9.422 1 98.88 31 THR B N 1
ATOM 1726 C CA . THR B 1 31 ? 3.686 -15.023 -10.188 1 98.88 31 THR B CA 1
ATOM 1727 C C . THR B 1 31 ? 2.834 -14.078 -9.352 1 98.88 31 THR B C 1
ATOM 1729 O O . THR B 1 31 ? 2.49 -14.383 -8.211 1 98.88 31 THR B O 1
ATOM 1732 N N . ALA B 1 32 ? 2.561 -12.938 -9.898 1 98.88 32 ALA B N 1
ATOM 1733 C CA . ALA B 1 32 ? 1.66 -11.984 -9.25 1 98.88 32 ALA B CA 1
ATOM 1734 C C . ALA B 1 32 ? 0.253 -12.078 -9.836 1 98.88 32 ALA B C 1
ATOM 1736 O O . ALA B 1 32 ? 0.07 -11.992 -11.055 1 98.88 32 ALA B O 1
ATOM 1737 N N . ILE B 1 33 ? -0.708 -12.336 -8.977 1 98.81 33 ILE B N 1
ATOM 1738 C CA . ILE B 1 33 ? -2.109 -12.102 -9.312 1 98.81 33 ILE B CA 1
ATOM 1739 C C . ILE B 1 33 ? -2.467 -10.641 -9.047 1 98.81 33 ILE B C 1
ATOM 1741 O O . ILE B 1 33 ? -2.443 -10.188 -7.895 1 98.81 33 ILE B O 1
ATOM 1745 N N . LEU B 1 34 ? -2.742 -9.922 -10.133 1 98.75 34 LEU B N 1
ATOM 1746 C CA . LEU B 1 34 ? -2.957 -8.484 -10.07 1 98.75 34 LEU B CA 1
ATOM 1747 C C . LEU B 1 34 ? -4.387 -8.133 -10.461 1 98.75 34 LEU B C 1
ATOM 1749 O O . LEU B 1 34 ? -4.938 -8.703 -11.406 1 98.75 34 LEU B O 1
ATOM 1753 N N . GLY B 1 35 ? -4.961 -7.203 -9.773 1 98.19 35 GLY B N 1
ATOM 1754 C CA . GLY B 1 35 ? -6.309 -6.73 -10.062 1 98.19 35 GLY B CA 1
ATOM 1755 C C . GLY B 1 35 ? -6.82 -5.727 -9.055 1 98.19 35 GLY B C 1
ATOM 1756 O O . GLY B 1 35 ? -6.23 -5.551 -7.984 1 98.19 35 GLY B O 1
ATOM 1757 N N . ALA B 1 36 ? -7.887 -5.121 -9.414 1 97.12 36 ALA B N 1
ATOM 1758 C CA . ALA B 1 36 ? -8.508 -4.117 -8.562 1 97.12 36 ALA B CA 1
ATOM 1759 C C . ALA B 1 36 ? -9.125 -4.762 -7.32 1 97.12 36 ALA B C 1
ATOM 1761 O O . ALA B 1 36 ? -9.148 -5.988 -7.195 1 97.12 36 ALA B O 1
ATOM 1762 N N . ALA B 1 37 ? -9.453 -3.844 -6.363 1 92.44 37 ALA B N 1
ATOM 1763 C CA . ALA B 1 37 ? -10.195 -4.328 -5.203 1 92.44 37 ALA B CA 1
ATOM 1764 C C . ALA B 1 37 ? -11.461 -5.07 -5.625 1 92.44 37 ALA B C 1
ATOM 1766 O O . ALA B 1 37 ? -12.195 -4.602 -6.496 1 92.44 37 ALA B O 1
ATOM 1767 N N . GLY B 1 38 ? -11.648 -6.227 -5.055 1 91.69 38 GLY B N 1
ATOM 1768 C CA . GLY B 1 38 ? -12.852 -6.988 -5.344 1 91.69 38 GLY B CA 1
ATOM 1769 C C . GLY B 1 38 ? -12.727 -7.848 -6.59 1 91.69 38 GLY B C 1
ATOM 1770 O O . GLY B 1 38 ? -13.664 -8.555 -6.957 1 91.69 38 GLY B O 1
ATOM 1771 N N . ALA B 1 39 ? -11.562 -7.883 -7.168 1 95.75 39 ALA B N 1
ATOM 1772 C CA . ALA B 1 39 ? -11.391 -8.594 -8.438 1 95.75 39 ALA B CA 1
ATOM 1773 C C . ALA B 1 39 ? -11.359 -10.102 -8.219 1 95.75 39 ALA B C 1
ATOM 1775 O O . ALA B 1 39 ? -11.305 -10.875 -9.172 1 95.75 39 ALA B O 1
ATOM 1776 N N . GLY B 1 40 ? -11.328 -10.562 -6.953 1 95.25 40 GLY B N 1
ATOM 1777 C CA . GLY B 1 40 ? -11.375 -11.992 -6.676 1 95.25 40 GLY B CA 1
ATOM 1778 C C . GLY B 1 40 ? -10.016 -12.578 -6.34 1 95.25 40 GLY B C 1
ATOM 1779 O O . GLY B 1 40 ? -9.859 -13.805 -6.281 1 95.25 40 GLY B O 1
ATOM 1780 N N . LYS B 1 41 ? -8.984 -11.773 -6.121 1 97.25 41 LYS B N 1
ATOM 1781 C CA . LYS B 1 41 ? -7.613 -12.227 -5.906 1 97.25 41 LYS B CA 1
ATOM 1782 C C . LYS B 1 41 ? -7.523 -13.141 -4.688 1 97.25 41 LYS B C 1
ATOM 1784 O O . LYS B 1 41 ? -6.941 -14.227 -4.758 1 97.25 41 LYS B O 1
ATOM 1789 N N . ALA B 1 42 ? -8.141 -12.688 -3.541 1 94.31 42 ALA B N 1
ATOM 1790 C CA . ALA B 1 42 ? -8.094 -13.453 -2.299 1 94.31 42 ALA B CA 1
ATOM 1791 C C . ALA B 1 42 ? -8.828 -14.781 -2.445 1 94.31 42 ALA B C 1
ATOM 1793 O O . ALA B 1 42 ? -8.328 -15.828 -2.018 1 94.31 42 ALA B O 1
ATOM 1794 N N . LEU B 1 43 ? -9.984 -14.719 -3.066 1 95.81 43 LEU B N 1
ATOM 1795 C CA . LEU B 1 43 ? -10.75 -15.938 -3.297 1 95.81 43 LEU B CA 1
ATOM 1796 C C . LEU B 1 43 ? -9.992 -16.906 -4.203 1 95.81 43 LEU B C 1
ATOM 1798 O O . LEU B 1 43 ? -9.984 -18.109 -3.967 1 95.81 43 LEU B O 1
ATOM 1802 N N . LEU B 1 44 ? -9.352 -16.359 -5.203 1 98.06 44 LEU B N 1
ATOM 1803 C CA . LEU B 1 44 ? -8.562 -17.172 -6.113 1 98.06 44 LEU B CA 1
ATOM 1804 C C . LEU B 1 44 ? -7.406 -17.844 -5.379 1 98.06 44 LEU B C 1
ATOM 1806 O O . LEU B 1 44 ? -7.16 -19.031 -5.559 1 98.06 44 LEU B O 1
ATOM 1810 N N . LEU B 1 45 ? -6.699 -17.109 -4.523 1 97.31 45 LEU B N 1
ATOM 1811 C CA . LEU B 1 45 ? -5.602 -17.672 -3.742 1 97.31 45 LEU B CA 1
ATOM 1812 C C . LEU B 1 45 ? -6.09 -18.828 -2.873 1 97.31 45 LEU B C 1
ATOM 1814 O O . LEU B 1 45 ? -5.434 -19.875 -2.797 1 97.31 45 LEU B O 1
ATOM 1818 N N . ARG B 1 46 ? -7.242 -18.625 -2.26 1 96.38 46 ARG B N 1
ATOM 1819 C CA . ARG B 1 46 ? -7.801 -19.672 -1.401 1 96.38 46 ARG B CA 1
ATOM 1820 C C . ARG B 1 46 ? -8.164 -20.906 -2.211 1 96.38 46 ARG B C 1
ATOM 1822 O O . ARG B 1 46 ? -7.941 -22.031 -1.765 1 96.38 46 ARG B O 1
ATOM 1829 N N . ALA B 1 47 ? -8.734 -20.672 -3.363 1 97.12 47 ALA B N 1
ATOM 1830 C CA . ALA B 1 47 ? -9.078 -21.781 -4.23 1 97.12 47 ALA B CA 1
ATOM 1831 C C . ALA B 1 47 ? -7.836 -22.562 -4.652 1 97.12 47 ALA B C 1
ATOM 1833 O O . ALA B 1 47 ? -7.828 -23.797 -4.637 1 97.12 47 ALA B O 1
ATOM 1834 N N . ILE B 1 48 ? -6.809 -21.844 -4.984 1 97.44 48 ILE B N 1
ATOM 1835 C CA . ILE B 1 48 ? -5.547 -22.453 -5.391 1 97.44 48 ILE B CA 1
ATOM 1836 C C . ILE B 1 48 ? -4.969 -23.266 -4.234 1 97.44 48 ILE B C 1
ATOM 1838 O O . ILE B 1 48 ? -4.402 -24.328 -4.441 1 97.44 48 ILE B O 1
ATOM 1842 N N . ALA B 1 49 ? -5.191 -22.797 -3.006 1 96.38 49 ALA B N 1
ATOM 1843 C CA . ALA B 1 49 ? -4.664 -23.469 -1.817 1 96.38 49 ALA B CA 1
ATOM 1844 C C . ALA B 1 49 ? -5.547 -24.641 -1.403 1 96.38 49 ALA B C 1
ATOM 1846 O O . ALA B 1 49 ? -5.23 -25.359 -0.453 1 96.38 49 ALA B O 1
ATOM 1847 N N . GLY B 1 50 ? -6.68 -24.75 -2.051 1 95.25 50 GLY B N 1
ATOM 1848 C CA . GLY B 1 50 ? -7.621 -25.797 -1.676 1 95.25 50 GLY B CA 1
ATOM 1849 C C . GLY B 1 50 ? -8.445 -25.438 -0.45 1 95.25 50 GLY B C 1
ATOM 1850 O O . GLY B 1 50 ? -8.945 -26.328 0.244 1 95.25 50 GLY B O 1
ATOM 1851 N N . ARG B 1 51 ? -8.547 -24.188 -0.142 1 93.56 51 ARG B N 1
ATOM 1852 C CA . ARG B 1 51 ? -9.258 -23.719 1.042 1 93.56 51 ARG B CA 1
ATOM 1853 C C . ARG B 1 51 ? -10.594 -23.078 0.663 1 93.56 51 ARG B C 1
ATOM 1855 O O . ARG B 1 51 ? -11.289 -22.531 1.517 1 93.56 51 ARG B O 1
ATOM 1862 N N . ALA B 1 52 ? -10.906 -23.031 -0.571 1 93.31 52 ALA B N 1
ATOM 1863 C CA . ALA B 1 52 ? -12.195 -22.609 -1.112 1 93.31 52 ALA B CA 1
ATOM 1864 C C . ALA B 1 52 ? -12.586 -23.453 -2.324 1 93.31 52 ALA B C 1
ATOM 1866 O O . ALA B 1 52 ? -11.734 -23.781 -3.154 1 93.31 52 ALA B O 1
ATOM 1867 N N . ASP B 1 53 ? -13.82 -23.75 -2.416 1 93.25 53 ASP B N 1
ATOM 1868 C CA . ASP B 1 53 ? -14.297 -24.578 -3.523 1 93.25 53 ASP B CA 1
ATOM 1869 C C . ASP B 1 53 ? -14.492 -23.75 -4.785 1 93.25 53 ASP B C 1
ATOM 1871 O O . ASP B 1 53 ? -14.992 -22.625 -4.723 1 93.25 53 ASP B O 1
ATOM 1875 N N . ALA B 1 54 ? -14.07 -24.359 -5.879 1 95.69 54 ALA B N 1
ATOM 1876 C CA . ALA B 1 54 ? -14.383 -23.766 -7.176 1 95.69 54 ALA B CA 1
ATOM 1877 C C . ALA B 1 54 ? -15.797 -24.109 -7.613 1 95.69 54 ALA B C 1
ATOM 1879 O O . ALA B 1 54 ? -16.297 -25.188 -7.316 1 95.69 54 ALA B O 1
ATOM 1880 N N . ASP B 1 55 ? -16.406 -23.172 -8.281 1 96.81 55 ASP B N 1
ATOM 1881 C CA . ASP B 1 55 ? -17.75 -23.406 -8.797 1 96.81 55 ASP B CA 1
ATOM 1882 C C . ASP B 1 55 ? -17.703 -24.109 -10.156 1 96.81 55 ASP B C 1
ATOM 1884 O O . ASP B 1 55 ? -18.672 -24.75 -10.562 1 96.81 55 ASP B O 1
ATOM 1888 N N . ALA B 1 56 ? -16.703 -23.953 -10.828 1 97.38 56 ALA B N 1
ATOM 1889 C CA . ALA B 1 56 ? -16.359 -24.672 -12.047 1 97.38 56 ALA B CA 1
ATOM 1890 C C . ALA B 1 56 ? -14.852 -24.734 -12.258 1 97.38 56 ALA B C 1
ATOM 1892 O O . ALA B 1 56 ? -14.109 -23.938 -11.672 1 97.38 56 ALA B O 1
ATOM 1893 N N . GLY B 1 57 ? -14.406 -25.672 -13.07 1 97.69 57 GLY B N 1
ATOM 1894 C CA . GLY B 1 57 ? -12.984 -25.812 -13.336 1 97.69 57 GLY B CA 1
ATOM 1895 C C . GLY B 1 57 ? -12.242 -26.531 -12.227 1 97.69 57 GLY B C 1
ATOM 1896 O O . GLY B 1 57 ? -12.867 -27.156 -11.359 1 97.69 57 GLY B O 1
ATOM 1897 N N . HIS B 1 58 ? -10.898 -26.594 -12.383 1 96.75 58 HIS B N 1
ATOM 1898 C CA . HIS B 1 58 ? -10.117 -27.391 -11.445 1 96.75 58 HIS B CA 1
ATOM 1899 C C . HIS B 1 58 ? -8.781 -26.734 -11.133 1 96.75 58 HIS B C 1
ATOM 1901 O O . HIS B 1 58 ? -8.25 -25.984 -11.953 1 96.75 58 HIS B O 1
ATOM 1907 N N . VAL B 1 59 ? -8.367 -26.969 -9.938 1 97.81 59 VAL B N 1
ATOM 1908 C CA . VAL B 1 59 ? -7.004 -26.672 -9.508 1 97.81 59 VAL B CA 1
ATOM 1909 C C . VAL B 1 59 ? -6.211 -27.969 -9.375 1 97.81 59 VAL B C 1
ATOM 1911 O O . VAL B 1 59 ? -6.703 -28.953 -8.805 1 97.81 59 VAL B O 1
ATOM 1914 N N . ARG B 1 60 ? -5.004 -27.969 -9.938 1 97.38 60 ARG B N 1
ATOM 1915 C CA . ARG B 1 60 ? -4.188 -29.172 -9.867 1 97.38 60 ARG B CA 1
ATOM 1916 C C . ARG B 1 60 ? -2.799 -28.859 -9.312 1 97.38 60 ARG B C 1
ATOM 1918 O O . ARG B 1 60 ? -2.229 -27.812 -9.602 1 97.38 60 ARG B O 1
ATOM 1925 N N . LEU B 1 61 ? -2.271 -29.75 -8.508 1 96.38 61 LEU B N 1
ATOM 1926 C CA . LEU B 1 61 ? -0.889 -29.797 -8.047 1 96.38 61 LEU B CA 1
ATOM 1927 C C . LEU B 1 61 ? -0.188 -31.062 -8.539 1 96.38 61 LEU B C 1
ATOM 1929 O O . LEU B 1 61 ? -0.564 -32.188 -8.164 1 96.38 61 LEU B O 1
ATOM 1933 N N . GLY B 1 62 ? 0.809 -30.875 -9.336 1 91.75 62 GLY B N 1
ATOM 1934 C CA . GLY B 1 62 ? 1.462 -32.031 -9.914 1 91.75 62 GLY B CA 1
ATOM 1935 C C . GLY B 1 62 ? 0.501 -32.969 -10.633 1 91.75 62 GLY B C 1
ATOM 1936 O O . GLY B 1 62 ? 0.563 -34.188 -10.469 1 91.75 62 GLY B O 1
ATOM 1937 N N . GLY B 1 63 ? -0.481 -32.438 -11.219 1 91.5 63 GLY B N 1
ATOM 1938 C CA . GLY B 1 63 ? -1.426 -33.219 -11.992 1 91.5 63 GLY B CA 1
ATOM 1939 C C . GLY B 1 63 ? -2.578 -33.75 -11.164 1 91.5 63 GLY B C 1
ATOM 1940 O O . GLY B 1 63 ? -3.549 -34.281 -11.703 1 91.5 63 GLY B O 1
ATOM 1941 N N . ARG B 1 64 ? -2.447 -33.688 -9.906 1 95.25 64 ARG B N 1
ATOM 1942 C CA . ARG B 1 64 ? -3.504 -34.156 -9.031 1 95.25 64 ARG B CA 1
ATOM 1943 C C . ARG B 1 64 ? -4.445 -33.031 -8.625 1 95.25 64 ARG B C 1
ATOM 1945 O O . ARG B 1 64 ? -4.004 -31.906 -8.367 1 95.25 64 ARG B O 1
ATOM 1952 N N . LEU B 1 65 ? -5.672 -33.406 -8.555 1 96.12 65 LEU B N 1
ATOM 1953 C CA . LEU B 1 65 ? -6.656 -32.406 -8.102 1 96.12 65 LEU B CA 1
ATOM 1954 C C . LEU B 1 65 ? -6.383 -32 -6.656 1 96.12 65 LEU B C 1
ATOM 1956 O O . LEU B 1 65 ? -6.137 -32.844 -5.797 1 96.12 65 LEU B O 1
ATOM 1960 N N . ILE B 1 66 ? -6.441 -30.688 -6.414 1 95.12 66 ILE B N 1
ATOM 1961 C CA . ILE B 1 66 ? -6.098 -30.125 -5.109 1 95.12 66 ILE B CA 1
ATOM 1962 C C . ILE B 1 66 ? -7.039 -30.703 -4.047 1 95.12 66 ILE B C 1
ATOM 1964 O O . ILE B 1 66 ? -6.629 -30.953 -2.912 1 95.12 66 ILE B O 1
ATOM 1968 N N . GLY B 1 67 ? -8.297 -30.891 -4.387 1 91 67 GLY B N 1
ATOM 1969 C CA . GLY B 1 67 ? -9.297 -31.422 -3.463 1 91 67 GLY B CA 1
ATOM 1970 C C . GLY B 1 67 ? -9.078 -32.875 -3.109 1 91 67 GLY B C 1
ATOM 1971 O O . GLY B 1 67 ? -9.672 -33.375 -2.16 1 91 67 GLY B O 1
ATOM 1972 N N . ARG B 1 68 ? -8.258 -33.562 -3.816 1 92.31 68 ARG B N 1
ATOM 1973 C CA . ARG B 1 68 ? -8.008 -35 -3.584 1 92.31 68 ARG B CA 1
ATOM 1974 C C . ARG B 1 68 ? -6.773 -35.219 -2.717 1 92.31 68 ARG B C 1
ATOM 1976 O O . ARG B 1 68 ? -6.488 -36.312 -2.297 1 92.31 68 ARG B O 1
ATOM 1983 N N . LEU B 1 69 ? -6.098 -34.188 -2.502 1 93 69 LEU B N 1
ATOM 1984 C CA . LEU B 1 69 ? -4.938 -34.281 -1.621 1 93 69 LEU B CA 1
ATOM 1985 C C . LEU B 1 69 ? -5.367 -34.344 -0.159 1 93 69 LEU B C 1
ATOM 1987 O O . LEU B 1 69 ? -6.309 -33.656 0.243 1 93 69 LEU B O 1
ATOM 1991 N N . GLY B 1 70 ? -4.668 -35.188 0.607 1 91.69 70 GLY B N 1
ATOM 1992 C CA . GLY B 1 70 ? -4.895 -35.188 2.043 1 91.69 70 GLY B CA 1
ATOM 1993 C C . GLY B 1 70 ? -4.531 -33.844 2.691 1 91.69 70 GLY B C 1
ATOM 1994 O O . GLY B 1 70 ? -3.721 -33.094 2.152 1 91.69 70 GLY B O 1
ATOM 1995 N N . ARG B 1 71 ? -5.172 -33.594 3.748 1 89.38 71 ARG B N 1
ATOM 1996 C CA . ARG B 1 71 ? -4.961 -32.312 4.445 1 89.38 71 ARG B CA 1
ATOM 1997 C C . ARG B 1 71 ? -3.486 -32.125 4.781 1 89.38 71 ARG B C 1
ATOM 1999 O O . ARG B 1 71 ? -2.938 -31.047 4.562 1 89.38 71 ARG B O 1
ATOM 2006 N N . ALA B 1 72 ? -2.855 -33.156 5.219 1 91.44 72 ALA B N 1
ATOM 2007 C CA . ALA B 1 72 ? -1.456 -33.062 5.629 1 91.44 72 ALA B CA 1
ATOM 2008 C C . ALA B 1 72 ? -0.545 -32.844 4.426 1 91.44 72 ALA B C 1
ATOM 2010 O O . ALA B 1 72 ? 0.38 -32.031 4.484 1 91.44 72 ALA B O 1
ATOM 2011 N N . GLU B 1 73 ? -0.875 -33.562 3.42 1 91.88 73 GLU B N 1
ATOM 2012 C CA . GLU B 1 73 ? -0.091 -33.406 2.197 1 91.88 73 GLU B CA 1
ATOM 2013 C C . GLU B 1 73 ? -0.225 -32.031 1.607 1 91.88 73 GLU B C 1
ATOM 2015 O O . GLU B 1 73 ? 0.771 -31.406 1.217 1 91.88 73 GLU B O 1
ATOM 2020 N N . ARG B 1 74 ? -1.403 -31.531 1.619 1 93.44 74 ARG B N 1
ATOM 2021 C CA . ARG B 1 74 ? -1.675 -30.188 1.091 1 93.44 74 ARG B CA 1
ATOM 2022 C C . ARG B 1 74 ? -0.99 -29.125 1.932 1 93.44 74 ARG B C 1
ATOM 2024 O O . ARG B 1 74 ? -0.382 -28.203 1.392 1 93.44 74 ARG B O 1
ATOM 2031 N N . ALA B 1 75 ? -1.024 -29.328 3.219 1 89.75 75 ALA B N 1
ATOM 2032 C CA . ALA B 1 75 ? -0.451 -28.344 4.141 1 89.75 75 ALA B CA 1
ATOM 2033 C C . ALA B 1 75 ? 1.069 -28.312 4.02 1 89.75 75 ALA B C 1
ATOM 2035 O O . ALA B 1 75 ? 1.682 -27.25 4.18 1 89.75 75 ALA B O 1
ATOM 2036 N N . ARG B 1 76 ? 1.623 -29.391 3.66 1 90.62 76 ARG B N 1
ATOM 2037 C CA . ARG B 1 76 ? 3.07 -29.453 3.486 1 90.62 76 ARG B CA 1
ATOM 2038 C C . ARG B 1 76 ? 3.492 -28.844 2.154 1 90.62 76 ARG B C 1
ATOM 2040 O O . ARG B 1 76 ? 4.551 -28.219 2.061 1 90.62 76 ARG B O 1
ATOM 2047 N N . ALA B 1 77 ? 2.6 -28.984 1.233 1 95.5 77 ALA B N 1
ATOM 2048 C CA . ALA B 1 77 ? 2.947 -28.562 -0.124 1 95.5 77 ALA B CA 1
ATOM 2049 C C . ALA B 1 77 ? 2.678 -27.078 -0.33 1 95.5 77 ALA B C 1
ATOM 2051 O O . ALA B 1 77 ? 3.432 -26.391 -1.028 1 95.5 77 ALA B O 1
ATOM 2052 N N . ILE B 1 78 ? 1.603 -26.578 0.333 1 97.25 78 ILE B N 1
ATOM 2053 C CA . ILE B 1 78 ? 1.165 -25.203 0.047 1 97.25 78 ILE B CA 1
ATOM 2054 C C . ILE B 1 78 ? 0.98 -24.438 1.354 1 97.25 78 ILE B C 1
ATOM 2056 O O . ILE B 1 78 ? 0.16 -24.828 2.193 1 97.25 78 ILE B O 1
ATOM 2060 N N . ALA B 1 79 ? 1.778 -23.359 1.512 1 96.69 79 ALA B N 1
ATOM 2061 C CA . ALA B 1 79 ? 1.54 -22.391 2.582 1 96.69 79 ALA B CA 1
ATOM 2062 C C . ALA B 1 79 ? 0.755 -21.188 2.068 1 96.69 79 ALA B C 1
ATOM 2064 O O . ALA B 1 79 ? 1.089 -20.625 1.025 1 96.69 79 ALA B O 1
ATOM 2065 N N . LEU B 1 80 ? -0.32 -20.859 2.742 1 96 80 LEU B N 1
ATOM 2066 C CA . LEU B 1 80 ? -1.108 -19.672 2.422 1 96 80 LEU B CA 1
ATOM 2067 C C . LEU B 1 80 ? -1.007 -18.625 3.537 1 96 80 LEU B C 1
ATOM 2069 O O . LEU B 1 80 ? -1.325 -18.922 4.691 1 96 80 LEU B O 1
ATOM 2073 N N . VAL B 1 81 ? -0.457 -17.453 3.154 1 94.75 81 VAL B N 1
ATOM 2074 C CA . VAL B 1 81 ? -0.381 -16.328 4.082 1 94.75 81 VAL B CA 1
ATOM 2075 C C . VAL B 1 81 ? -1.422 -15.273 3.709 1 94.75 81 VAL B C 1
ATOM 2077 O O . VAL B 1 81 ? -1.274 -14.57 2.703 1 94.75 81 VAL B O 1
ATOM 2080 N N . GLU B 1 82 ? -2.428 -15.156 4.52 1 91.56 82 GLU B N 1
ATOM 2081 C CA . GLU B 1 82 ? -3.494 -14.188 4.266 1 91.56 82 GLU B CA 1
ATOM 2082 C C . GLU B 1 82 ? -3.213 -12.859 4.969 1 91.56 82 GLU B C 1
ATOM 2084 O O . GLU B 1 82 ? -2.4 -12.805 5.891 1 91.56 82 GLU B O 1
ATOM 2089 N N . ARG B 1 83 ? -3.684 -11.867 4.266 1 78.56 83 ARG B N 1
ATOM 2090 C CA . ARG B 1 83 ? -3.492 -10.531 4.809 1 78.56 83 ARG B CA 1
ATOM 2091 C C . ARG B 1 83 ? -3.977 -10.453 6.25 1 78.56 83 ARG B C 1
ATOM 2093 O O . ARG B 1 83 ? -5.062 -10.938 6.574 1 78.56 83 ARG B O 1
ATOM 2100 N N . ASP B 1 84 ? -2.848 -10.578 7.102 1 61 84 ASP B N 1
ATOM 2101 C CA . ASP B 1 84 ? -3.215 -10.531 8.516 1 61 84 ASP B CA 1
ATOM 2102 C C . ASP B 1 84 ? -3.877 -9.203 8.867 1 61 84 ASP B C 1
ATOM 2104 O O . ASP B 1 84 ? -3.389 -8.141 8.484 1 61 84 ASP B O 1
ATOM 2108 N N . ARG B 1 85 ? -5.055 -9.18 9.188 1 49.88 85 ARG B N 1
ATOM 2109 C CA . ARG B 1 85 ? -5.801 -8.094 9.797 1 49.88 85 ARG B CA 1
ATOM 2110 C C . ARG B 1 85 ? -4.93 -7.309 10.773 1 49.88 85 ARG B C 1
ATOM 2112 O O . ARG B 1 85 ? -5.152 -6.117 10.992 1 49.88 85 ARG B O 1
ATOM 2119 N N . HIS B 1 86 ? -4.055 -7.977 11.586 1 44.78 86 HIS B N 1
ATOM 2120 C CA . HIS B 1 86 ? -3.32 -7.371 12.688 1 44.78 86 HIS B CA 1
ATOM 2121 C C . HIS B 1 86 ? -1.974 -6.828 12.219 1 44.78 86 HIS B C 1
ATOM 2123 O O . HIS B 1 86 ? -1.098 -6.539 13.039 1 44.78 86 HIS B O 1
ATOM 2129 N N . ARG B 1 87 ? -1.691 -6.727 10.953 1 47.28 87 ARG B N 1
ATOM 2130 C CA . ARG B 1 87 ? -0.424 -6.312 10.359 1 47.28 87 ARG B CA 1
ATOM 2131 C C . ARG B 1 87 ? 0.2 -5.164 11.148 1 47.28 87 ARG B C 1
ATOM 2133 O O . ARG B 1 87 ? 1.396 -4.891 11.016 1 47.28 87 ARG B O 1
ATOM 2140 N N . LEU B 1 88 ? -0.589 -4.168 11.578 1 40.28 88 LEU B N 1
ATOM 2141 C CA . LEU B 1 88 ? 0.1 -3.051 12.219 1 40.28 88 LEU B CA 1
ATOM 2142 C C . LEU B 1 88 ? 1.196 -3.553 13.148 1 40.28 88 LEU B C 1
ATOM 2144 O O . LEU B 1 88 ? 2.086 -2.791 13.539 1 40.28 88 LEU B O 1
ATOM 2148 N N . LEU B 1 89 ? 0.968 -4.641 13.758 1 38.81 89 LEU B N 1
ATOM 2149 C CA . LEU B 1 89 ? 1.892 -4.949 14.844 1 38.81 89 LEU B CA 1
ATOM 2150 C C . LEU B 1 89 ? 3.029 -5.836 14.352 1 38.81 89 LEU B C 1
ATOM 2152 O O . LEU B 1 89 ? 3.732 -6.453 15.156 1 38.81 89 LEU B O 1
ATOM 2156 N N . GLY B 1 90 ? 3.336 -5.867 13.117 1 43.78 90 GLY B N 1
ATOM 2157 C CA . GLY B 1 90 ? 4.508 -6.648 12.75 1 43.78 90 GLY B CA 1
ATOM 2158 C C . GLY B 1 90 ? 4.195 -8.109 12.5 1 43.78 90 GLY B C 1
ATOM 2159 O O . GLY B 1 90 ? 5.055 -8.867 12.047 1 43.78 90 GLY B O 1
ATOM 2160 N N . ARG B 1 91 ? 3.01 -8.562 12.852 1 44.91 91 ARG B N 1
ATOM 2161 C CA . ARG B 1 91 ? 2.693 -9.992 12.828 1 44.91 91 ARG B CA 1
ATOM 2162 C C . ARG B 1 91 ? 2.545 -10.492 11.398 1 44.91 91 ARG B C 1
ATOM 2164 O O . ARG B 1 91 ? 2.936 -11.617 11.086 1 44.91 91 ARG B O 1
ATOM 2171 N N . GLY B 1 92 ? 1.986 -9.617 10.469 1 54.91 92 GLY B N 1
ATOM 2172 C CA . GLY B 1 92 ? 1.917 -10.055 9.078 1 54.91 92 GLY B CA 1
ATOM 2173 C C . GLY B 1 92 ? 3.262 -10.477 8.516 1 54.91 92 GLY B C 1
ATOM 2174 O O . GLY B 1 92 ? 3.355 -11.469 7.793 1 54.91 92 GLY B O 1
ATOM 2175 N N . SER B 1 93 ? 4.188 -9.852 9.023 1 62.81 93 SER B N 1
ATOM 2176 C CA . SER B 1 93 ? 5.559 -10.172 8.648 1 62.81 93 SER B CA 1
ATOM 2177 C C . SER B 1 93 ? 6 -11.5 9.258 1 62.81 93 SER B C 1
ATOM 2179 O O . SER B 1 93 ? 6.668 -12.297 8.594 1 62.81 93 SER B O 1
ATOM 2181 N N . ALA B 1 94 ? 5.402 -11.695 10.352 1 69 94 ALA B N 1
ATOM 2182 C CA . ALA B 1 94 ? 5.82 -12.914 11.039 1 69 94 ALA B CA 1
ATOM 2183 C C . ALA B 1 94 ? 5.277 -14.156 10.328 1 69 94 ALA B C 1
ATOM 2185 O O . ALA B 1 94 ? 5.977 -15.164 10.203 1 69 94 ALA B O 1
ATOM 2186 N N . ASP B 1 95 ? 4.164 -14.016 9.805 1 85.25 95 ASP B N 1
ATOM 2187 C CA . ASP B 1 95 ? 3.574 -15.164 9.125 1 85.25 95 ASP B CA 1
ATOM 2188 C C . ASP B 1 95 ? 4.27 -15.438 7.797 1 85.25 95 ASP B C 1
ATOM 2190 O O . ASP B 1 95 ? 4.562 -16.594 7.465 1 85.25 95 ASP B O 1
ATOM 2194 N N . LEU B 1 96 ? 4.621 -14.383 7.152 1 91.25 96 LEU B N 1
ATOM 2195 C CA . LEU B 1 96 ? 5.312 -14.539 5.879 1 91.25 96 LEU B CA 1
ATOM 2196 C C . LEU B 1 96 ? 6.723 -15.078 6.09 1 91.25 96 LEU B C 1
ATOM 2198 O O . LEU B 1 96 ? 7.16 -15.992 5.391 1 91.25 96 LEU B O 1
ATOM 2202 N N . ALA B 1 97 ? 7.348 -14.523 7.102 1 91.25 97 ALA B N 1
ATOM 2203 C CA . ALA B 1 97 ? 8.695 -14.977 7.434 1 91.25 97 ALA B CA 1
ATOM 2204 C C . ALA B 1 97 ? 8.703 -16.453 7.82 1 91.25 97 ALA B C 1
ATOM 2206 O O . ALA B 1 97 ? 9.562 -17.219 7.375 1 91.25 97 ALA B O 1
ATOM 2207 N N . ALA B 1 98 ? 7.754 -16.797 8.586 1 92.31 98 ALA B N 1
ATOM 2208 C CA . ALA B 1 98 ? 7.652 -18.188 9.023 1 92.31 98 ALA B CA 1
ATOM 2209 C C . ALA B 1 98 ? 7.406 -19.125 7.832 1 92.31 98 ALA B C 1
ATOM 2211 O O . ALA B 1 98 ? 7.992 -20.203 7.75 1 92.31 98 ALA B O 1
ATOM 2212 N N . ALA B 1 99 ? 6.555 -18.656 6.957 1 93.88 99 ALA B N 1
ATOM 2213 C CA . ALA B 1 99 ? 6.258 -19.453 5.77 1 93.88 99 ALA B CA 1
ATOM 2214 C C . ALA B 1 99 ? 7.496 -19.609 4.891 1 93.88 99 ALA B C 1
ATOM 2216 O O . ALA B 1 99 ? 7.734 -20.688 4.336 1 93.88 99 ALA B O 1
ATOM 2217 N N . LEU B 1 100 ? 8.234 -18.609 4.809 1 94.88 100 LEU B N 1
ATOM 2218 C CA . LEU B 1 100 ? 9.445 -18.641 4 1 94.88 100 LEU B CA 1
ATOM 2219 C C . LEU B 1 100 ? 10.469 -19.594 4.598 1 94.88 100 LEU B C 1
ATOM 2221 O O . LEU B 1 100 ? 11.133 -20.344 3.867 1 94.88 100 LEU B O 1
ATOM 2225 N N . VAL B 1 101 ? 10.547 -19.672 5.863 1 93.06 101 VAL B N 1
ATOM 2226 C CA . VAL B 1 101 ? 11.492 -20.516 6.574 1 93.06 101 VAL B CA 1
ATOM 2227 C C . VAL B 1 101 ? 11.086 -21.984 6.43 1 93.06 101 VAL B C 1
ATOM 2229 O O . VAL B 1 101 ? 11.945 -22.859 6.305 1 93.06 101 VAL B O 1
ATOM 2232 N N . ALA B 1 102 ? 9.828 -22.219 6.395 1 93.62 102 ALA B N 1
ATOM 2233 C CA . ALA B 1 102 ? 9.312 -23.594 6.336 1 93.62 102 ALA B CA 1
ATOM 2234 C C . ALA B 1 102 ? 9.57 -24.219 4.969 1 93.62 102 ALA B C 1
ATOM 2236 O O . ALA B 1 102 ? 9.492 -25.438 4.809 1 93.62 102 ALA B O 1
ATOM 2237 N N . ARG B 1 103 ? 9.805 -23.438 4.004 1 93.56 103 ARG B N 1
ATOM 2238 C CA . ARG B 1 103 ? 10.195 -23.828 2.656 1 93.56 103 ARG B CA 1
ATOM 2239 C C . ARG B 1 103 ? 9.18 -24.797 2.049 1 93.56 103 ARG B C 1
ATOM 2241 O O . ARG B 1 103 ? 9.547 -25.859 1.568 1 93.56 103 ARG B O 1
ATOM 2248 N N . PRO B 1 104 ? 7.934 -24.406 2.01 1 96.25 104 PRO B N 1
ATOM 2249 C CA . PRO B 1 104 ? 6.973 -25.219 1.254 1 96.25 104 PRO B CA 1
ATOM 2250 C C . PRO B 1 104 ? 7.285 -25.25 -0.24 1 96.25 104 PRO B C 1
ATOM 2252 O O . PRO B 1 104 ? 8.156 -24.531 -0.713 1 96.25 104 PRO B O 1
ATOM 2255 N N . ASP B 1 105 ? 6.578 -26.234 -0.895 1 97.06 105 ASP B N 1
ATOM 2256 C CA . ASP B 1 105 ? 6.719 -26.234 -2.348 1 97.06 105 ASP B CA 1
ATOM 2257 C C . ASP B 1 105 ? 6.156 -24.953 -2.951 1 97.06 105 ASP B C 1
ATOM 2259 O O . ASP B 1 105 ? 6.727 -24.391 -3.893 1 97.06 105 ASP B O 1
ATOM 2263 N N . TRP B 1 106 ? 5.027 -24.484 -2.33 1 98.38 106 TRP B N 1
ATOM 2264 C CA . TRP B 1 106 ? 4.344 -23.297 -2.828 1 98.38 106 TRP B CA 1
ATOM 2265 C C . TRP B 1 106 ? 4.008 -22.344 -1.684 1 98.38 106 TRP B C 1
ATOM 2267 O O . TRP B 1 106 ? 3.486 -22.766 -0.65 1 98.38 106 TRP B O 1
ATOM 2277 N N . LEU B 1 107 ? 4.352 -21.109 -1.91 1 97.94 107 LEU B N 1
ATOM 2278 C CA . LEU B 1 107 ? 3.908 -20.031 -1.035 1 97.94 107 LEU B CA 1
ATOM 2279 C C . LEU B 1 107 ? 2.885 -19.141 -1.738 1 97.94 107 LEU B C 1
ATOM 2281 O O . LEU B 1 107 ? 3.162 -18.609 -2.809 1 97.94 107 LEU B O 1
ATOM 2285 N N . LEU B 1 108 ? 1.706 -19.078 -1.237 1 98.12 108 LEU B N 1
ATOM 2286 C CA . LEU B 1 108 ? 0.677 -18.125 -1.643 1 98.12 108 LEU B CA 1
ATOM 2287 C C . LEU B 1 108 ? 0.513 -17.031 -0.601 1 98.12 108 LEU B C 1
ATOM 2289 O O . LEU B 1 108 ? 0.357 -17.312 0.589 1 98.12 108 LEU B O 1
ATOM 2293 N N . ALA B 1 109 ? 0.628 -15.789 -1.039 1 96.56 109 ALA B N 1
ATOM 2294 C CA . ALA B 1 109 ? 0.549 -14.695 -0.072 1 96.56 109 ALA B CA 1
ATOM 2295 C C . ALA B 1 109 ? -0.363 -13.586 -0.576 1 96.56 109 ALA B C 1
ATOM 2297 O O . ALA B 1 109 ? -0.278 -13.18 -1.739 1 96.56 109 ALA B O 1
ATOM 2298 N N . GLU B 1 110 ? -1.219 -13.141 0.297 1 94.94 110 GLU B N 1
ATOM 2299 C CA . GLU B 1 110 ? -2.092 -12.008 -0.009 1 94.94 110 GLU B CA 1
ATOM 2300 C C . GLU B 1 110 ? -1.442 -10.688 0.389 1 94.94 110 GLU B C 1
ATOM 2302 O O . GLU B 1 110 ? -1.203 -10.438 1.572 1 94.94 110 GLU B O 1
ATOM 2307 N N . ASP B 1 111 ? -1.129 -9.883 -0.581 1 93.44 111 ASP B N 1
ATOM 2308 C CA . ASP B 1 111 ? -0.674 -8.5 -0.471 1 93.44 111 ASP B CA 1
ATOM 2309 C C . ASP B 1 111 ? 0.496 -8.383 0.502 1 93.44 111 ASP B C 1
ATOM 2311 O O . ASP B 1 111 ? 0.451 -7.586 1.441 1 93.44 111 ASP B O 1
ATOM 2315 N N . PRO B 1 112 ? 1.601 -9.016 0.194 1 94.19 112 PRO B N 1
ATOM 2316 C CA . PRO B 1 112 ? 2.73 -9.023 1.126 1 94.19 112 PRO B CA 1
ATOM 2317 C C . PRO B 1 112 ? 3.572 -7.754 1.043 1 94.19 112 PRO B C 1
ATOM 2319 O O . PRO B 1 112 ? 4.527 -7.59 1.807 1 94.19 112 PRO B O 1
ATOM 2322 N N . LEU B 1 113 ? 3.191 -6.859 0.166 1 94.62 113 LEU B N 1
ATOM 2323 C CA . LEU B 1 113 ? 4.102 -5.754 -0.1 1 94.62 113 LEU B CA 1
ATOM 2324 C C . LEU B 1 113 ? 3.451 -4.418 0.249 1 94.62 113 LEU B C 1
ATOM 2326 O O . LEU B 1 113 ? 4.145 -3.416 0.437 1 94.62 113 LEU B O 1
ATOM 2330 N N . SER B 1 114 ? 2.117 -4.508 0.341 1 87.62 114 SER B N 1
ATOM 2331 C CA . SER B 1 114 ? 1.411 -3.246 0.544 1 87.62 114 SER B CA 1
ATOM 2332 C C . SER B 1 114 ? 1.64 -2.705 1.951 1 87.62 114 SER B C 1
ATOM 2334 O O . SER B 1 114 ? 2.094 -3.434 2.836 1 87.62 114 SER B O 1
ATOM 2336 N N . ALA B 1 115 ? 1.6 -1.354 2.186 1 83.88 115 ALA B N 1
ATOM 2337 C CA . ALA B 1 115 ? 1.662 -0.628 3.451 1 83.88 115 ALA B CA 1
ATOM 2338 C C . ALA B 1 115 ? 3.098 -0.531 3.957 1 83.88 115 ALA B C 1
ATOM 2340 O O . ALA B 1 115 ? 3.355 0.08 4.996 1 83.88 115 ALA B O 1
ATOM 2341 N N . LEU B 1 116 ? 4.008 -1.355 3.25 1 92.94 116 LEU B N 1
ATOM 2342 C CA . LEU B 1 116 ? 5.426 -1.241 3.574 1 92.94 116 LEU B CA 1
ATOM 2343 C C . LEU B 1 116 ? 6.02 0.032 2.98 1 92.94 116 LEU B C 1
ATOM 2345 O O . LEU B 1 116 ? 5.555 0.515 1.947 1 92.94 116 LEU B O 1
ATOM 2349 N N . ASP B 1 117 ? 6.996 0.57 3.672 1 96.19 117 ASP B N 1
ATOM 2350 C CA . ASP B 1 117 ? 7.762 1.651 3.059 1 96.19 117 ASP B CA 1
ATOM 2351 C C . ASP B 1 117 ? 8.688 1.12 1.969 1 96.19 117 ASP B C 1
ATOM 2353 O O . ASP B 1 117 ? 8.898 -0.09 1.86 1 96.19 117 ASP B O 1
ATOM 2357 N N . PRO B 1 118 ? 9.312 1.989 1.142 1 97.31 118 PRO B N 1
ATOM 2358 C CA . PRO B 1 118 ? 10.086 1.552 -0.028 1 97.31 118 PRO B CA 1
ATOM 2359 C C . PRO B 1 118 ? 11.227 0.604 0.336 1 97.31 118 PRO B C 1
ATOM 2361 O O . PRO B 1 118 ? 11.398 -0.434 -0.308 1 97.31 118 PRO B O 1
ATOM 2364 N N . ALA B 1 119 ? 11.93 0.919 1.347 1 96.75 119 ALA B N 1
ATOM 2365 C CA . ALA B 1 119 ? 13.062 0.072 1.715 1 96.75 119 ALA B CA 1
ATOM 2366 C C . ALA B 1 119 ? 12.594 -1.318 2.133 1 96.75 119 ALA B C 1
ATOM 2368 O O . ALA B 1 119 ? 13.188 -2.324 1.745 1 96.75 119 ALA B O 1
ATOM 2369 N N . ALA B 1 120 ? 11.547 -1.375 2.877 1 95.38 120 ALA B N 1
ATOM 2370 C CA . ALA B 1 120 ? 10.984 -2.65 3.314 1 95.38 120 ALA B CA 1
ATOM 2371 C C . ALA B 1 120 ? 10.414 -3.432 2.135 1 95.38 120 ALA B C 1
ATOM 2373 O O . ALA B 1 120 ? 10.484 -4.664 2.105 1 95.38 120 ALA B O 1
ATOM 2374 N N . GLN B 1 121 ? 9.828 -2.754 1.186 1 96.69 121 GLN B N 1
ATOM 2375 C CA . GLN B 1 121 ? 9.336 -3.408 -0.02 1 96.69 121 GLN B CA 1
ATOM 2376 C C . GLN B 1 121 ? 10.469 -4.082 -0.786 1 96.69 121 GLN B C 1
ATOM 2378 O O . GLN B 1 121 ? 10.359 -5.25 -1.17 1 96.69 121 GLN B O 1
ATOM 2383 N N . PHE B 1 122 ? 11.547 -3.332 -0.954 1 97.5 122 PHE B N 1
ATOM 2384 C CA . PHE B 1 122 ? 12.688 -3.896 -1.659 1 97.5 122 PHE B CA 1
ATOM 2385 C C . PHE B 1 122 ? 13.234 -5.117 -0.924 1 97.5 122 PHE B C 1
ATOM 2387 O O . PHE B 1 122 ? 13.562 -6.129 -1.547 1 97.5 122 PHE B O 1
ATOM 2394 N N . ALA B 1 123 ? 13.289 -5.039 0.35 1 96 123 ALA B N 1
ATOM 2395 C CA . ALA B 1 123 ? 13.797 -6.148 1.152 1 96 123 ALA B CA 1
ATOM 2396 C C . ALA B 1 123 ? 12.891 -7.371 1.028 1 96 123 ALA B C 1
ATOM 2398 O O . ALA B 1 123 ? 13.367 -8.492 0.863 1 96 123 ALA B O 1
ATOM 2399 N N . ARG B 1 124 ? 11.633 -7.156 1.101 1 96.5 124 ARG B N 1
ATOM 2400 C CA . ARG B 1 124 ? 10.68 -8.258 0.998 1 96.5 124 ARG B CA 1
ATOM 2401 C C . ARG B 1 124 ? 10.711 -8.875 -0.397 1 96.5 124 ARG B C 1
ATOM 2403 O O . ARG B 1 124 ? 10.633 -10.094 -0.543 1 96.5 124 ARG B O 1
ATOM 2410 N N . ILE B 1 125 ? 10.766 -8.07 -1.387 1 97.69 125 ILE B N 1
ATOM 2411 C CA . ILE B 1 125 ? 10.867 -8.547 -2.762 1 97.69 125 ILE B CA 1
ATOM 2412 C C . ILE B 1 125 ? 12.117 -9.422 -2.914 1 97.69 125 ILE B C 1
ATOM 2414 O O . ILE B 1 125 ? 12.055 -10.508 -3.49 1 97.69 125 ILE B O 1
ATOM 2418 N N . ALA B 1 126 ? 13.18 -8.938 -2.354 1 97.12 126 ALA B N 1
ATOM 2419 C CA . ALA B 1 126 ? 14.422 -9.703 -2.414 1 97.12 126 ALA B CA 1
ATOM 2420 C C . ALA B 1 126 ? 14.258 -11.055 -1.725 1 97.12 126 ALA B C 1
ATOM 2422 O O . ALA B 1 126 ? 14.758 -12.078 -2.211 1 97.12 126 ALA B O 1
ATOM 2423 N N . GLN B 1 127 ? 13.594 -11.078 -0.628 1 97.25 127 GLN B N 1
ATOM 2424 C CA . GLN B 1 127 ? 13.352 -12.312 0.108 1 97.25 127 GLN B CA 1
ATOM 2425 C C . GLN B 1 127 ? 12.531 -13.297 -0.719 1 97.25 127 GLN B C 1
ATOM 2427 O O . GLN B 1 127 ? 12.859 -14.484 -0.801 1 97.25 127 GLN B O 1
ATOM 2432 N N . LEU B 1 128 ? 11.484 -12.805 -1.315 1 98.31 128 LEU B N 1
ATOM 2433 C CA . LEU B 1 128 ? 10.617 -13.641 -2.137 1 98.31 128 LEU B CA 1
ATOM 2434 C C . LEU B 1 128 ? 11.375 -14.203 -3.336 1 98.31 128 LEU B C 1
ATOM 2436 O O . LEU B 1 128 ? 11.281 -15.391 -3.639 1 98.31 128 LEU B O 1
ATOM 2440 N N . ARG B 1 129 ? 12.125 -13.383 -3.963 1 98.12 129 ARG B N 1
ATOM 2441 C CA . ARG B 1 129 ? 12.875 -13.797 -5.145 1 98.12 129 ARG B CA 1
ATOM 2442 C C . ARG B 1 129 ? 13.961 -14.805 -4.781 1 98.12 129 ARG B C 1
ATOM 2444 O O . ARG B 1 129 ? 14.219 -15.75 -5.539 1 98.12 129 ARG B O 1
ATOM 2451 N N . ALA B 1 130 ? 14.594 -14.586 -3.652 1 97.94 130 ALA B N 1
ATOM 2452 C CA . ALA B 1 130 ? 15.594 -15.539 -3.193 1 97.94 130 ALA B CA 1
ATOM 2453 C C . ALA B 1 130 ? 14.977 -16.906 -2.943 1 97.94 130 ALA B C 1
ATOM 2455 O O . ALA B 1 130 ? 15.547 -17.938 -3.322 1 97.94 130 ALA B O 1
ATOM 2456 N N . ALA B 1 131 ? 13.852 -16.922 -2.316 1 98.19 131 ALA B N 1
ATOM 2457 C CA . ALA B 1 131 ? 13.141 -18.172 -2.059 1 98.19 131 ALA B CA 1
ATOM 2458 C C . ALA B 1 131 ? 12.758 -18.859 -3.365 1 98.19 131 ALA B C 1
ATOM 2460 O O . ALA B 1 131 ? 12.906 -20.078 -3.496 1 98.19 131 ALA B O 1
ATOM 2461 N N . ALA B 1 132 ? 12.297 -18.109 -4.312 1 98.5 132 ALA B N 1
ATOM 2462 C CA . ALA B 1 132 ? 11.977 -18.656 -5.625 1 98.5 132 ALA B CA 1
ATOM 2463 C C . ALA B 1 132 ? 13.219 -19.234 -6.297 1 98.5 132 ALA B C 1
ATOM 2465 O O . ALA B 1 132 ? 13.172 -20.328 -6.863 1 98.5 132 ALA B O 1
ATOM 2466 N N . GLY B 1 133 ? 14.266 -18.5 -6.164 1 98 133 GLY B N 1
ATOM 2467 C CA . GLY B 1 133 ? 15.516 -18.969 -6.742 1 98 133 GLY B CA 1
ATOM 2468 C C . GLY B 1 133 ? 15.977 -20.297 -6.188 1 98 133 GLY B C 1
ATOM 2469 O O . GLY B 1 133 ? 16.75 -21.016 -6.832 1 98 133 GLY B O 1
ATOM 2470 N N . GLN B 1 134 ? 15.484 -20.625 -5.031 1 97.75 134 GLN B N 1
ATOM 2471 C CA . GLN B 1 134 ? 15.836 -21.891 -4.387 1 97.75 134 GLN B CA 1
ATOM 2472 C C . GLN B 1 134 ? 14.82 -22.969 -4.723 1 97.75 134 GLN B C 1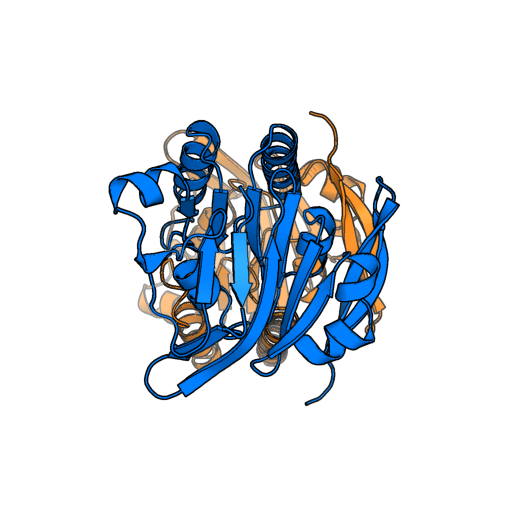
ATOM 2474 O O . GLN B 1 134 ? 14.844 -24.047 -4.133 1 97.75 134 GLN B O 1
ATOM 2479 N N . GLY B 1 135 ? 13.891 -22.625 -5.566 1 97.81 135 GLY B N 1
ATOM 2480 C CA . GLY B 1 135 ? 13.016 -23.656 -6.098 1 97.81 135 GLY B CA 1
ATOM 2481 C C . GLY B 1 135 ? 11.57 -23.516 -5.664 1 97.81 135 GLY B C 1
ATOM 2482 O O . GLY B 1 135 ? 10.688 -24.172 -6.195 1 97.81 135 GLY B O 1
ATOM 2483 N N . MET B 1 136 ? 11.258 -22.641 -4.719 1 98 136 MET B N 1
ATOM 2484 C CA . MET B 1 136 ? 9.898 -22.438 -4.215 1 98 136 MET B CA 1
ATOM 2485 C C . MET B 1 136 ? 9.016 -21.766 -5.262 1 98 136 MET B C 1
ATOM 2487 O O . MET B 1 136 ? 9.445 -20.828 -5.922 1 98 136 MET B O 1
ATOM 2491 N N . GLY B 1 137 ? 7.82 -22.312 -5.508 1 98.5 137 GLY B N 1
ATOM 2492 C CA . GLY B 1 137 ? 6.828 -21.562 -6.262 1 98.5 137 GLY B CA 1
ATOM 2493 C C . GLY B 1 137 ? 6.137 -20.484 -5.441 1 98.5 137 GLY B C 1
ATOM 2494 O O . GLY B 1 137 ? 5.746 -20.734 -4.297 1 98.5 137 GLY B O 1
ATOM 2495 N N . ILE B 1 138 ? 6.012 -19.328 -5.992 1 98.69 138 ILE B N 1
ATOM 2496 C CA . ILE B 1 138 ? 5.43 -18.234 -5.223 1 98.69 138 ILE B CA 1
ATOM 2497 C C . ILE B 1 138 ? 4.32 -17.562 -6.035 1 98.69 138 ILE B C 1
ATOM 2499 O O . ILE B 1 138 ? 4.504 -17.25 -7.215 1 98.69 138 ILE B O 1
ATOM 2503 N N . VAL B 1 139 ? 3.156 -17.422 -5.41 1 98.81 139 VAL B N 1
ATOM 2504 C CA . VAL B 1 139 ? 2.039 -16.656 -5.973 1 98.81 139 VAL B CA 1
ATOM 2505 C C . VAL B 1 139 ? 1.612 -15.57 -4.992 1 98.81 139 VAL B C 1
ATOM 2507 O O . VAL B 1 139 ? 1.239 -15.859 -3.854 1 98.81 139 VAL B O 1
ATOM 2510 N N . VAL B 1 140 ? 1.695 -14.336 -5.469 1 98.25 140 VAL B N 1
ATOM 2511 C CA . VAL B 1 140 ? 1.302 -13.242 -4.59 1 98.25 140 VAL B CA 1
ATOM 2512 C C . VAL B 1 140 ? 0.153 -12.461 -5.223 1 98.25 140 VAL B C 1
ATOM 2514 O O . VAL B 1 140 ? 0.132 -12.25 -6.438 1 98.25 140 VAL B O 1
ATOM 2517 N N . ALA B 1 141 ? -0.827 -12.133 -4.426 1 97.75 141 ALA B N 1
ATOM 2518 C CA . ALA B 1 141 ? -1.896 -11.234 -4.855 1 97.75 141 ALA B CA 1
ATOM 2519 C C . ALA B 1 141 ? -1.562 -9.781 -4.512 1 97.75 141 ALA B C 1
ATOM 2521 O O . ALA B 1 141 ? -1.238 -9.469 -3.363 1 97.75 141 ALA B O 1
ATOM 2522 N N . LEU B 1 142 ? -1.626 -8.906 -5.508 1 97.38 142 LEU B N 1
ATOM 2523 C CA . LEU B 1 142 ? -1.29 -7.492 -5.355 1 97.38 142 LEU B CA 1
ATOM 2524 C C . LEU B 1 142 ? -2.324 -6.609 -6.047 1 97.38 142 LEU B C 1
ATOM 2526 O O . LEU B 1 142 ? -2.99 -7.047 -6.988 1 97.38 142 LEU B O 1
ATOM 2530 N N . ALA B 1 143 ? -2.375 -5.379 -5.621 1 97.31 143 ALA B N 1
ATOM 2531 C CA . ALA B 1 143 ? -3.225 -4.391 -6.285 1 97.31 143 ALA B CA 1
ATOM 2532 C C . ALA B 1 143 ? -2.387 -3.295 -6.934 1 97.31 143 ALA B C 1
ATOM 2534 O O . ALA B 1 143 ? -2.92 -2.428 -7.633 1 97.31 143 ALA B O 1
ATOM 2535 N N . ASP B 1 144 ? -1.054 -3.309 -6.785 1 97.62 144 ASP B N 1
ATOM 2536 C CA . ASP B 1 144 ? -0.144 -2.281 -7.281 1 97.62 144 ASP B CA 1
ATOM 2537 C C . ASP B 1 144 ? 0.67 -2.797 -8.469 1 97.62 144 ASP B C 1
ATOM 2539 O O . ASP B 1 144 ? 1.54 -3.654 -8.305 1 97.62 144 ASP B O 1
ATOM 2543 N N . PRO B 1 145 ? 0.436 -2.178 -9.617 1 98.5 145 PRO B N 1
ATOM 2544 C CA . PRO B 1 145 ? 1.133 -2.684 -10.805 1 98.5 145 PRO B CA 1
ATOM 2545 C C . PRO B 1 145 ? 2.643 -2.467 -10.742 1 98.5 145 PRO B C 1
ATOM 2547 O O . PRO B 1 145 ? 3.406 -3.232 -11.336 1 98.5 145 PRO B O 1
ATOM 2550 N N . VAL B 1 146 ? 3.119 -1.45 -10.062 1 98.44 146 VAL B N 1
ATOM 2551 C CA . VAL B 1 146 ? 4.551 -1.204 -9.938 1 98.44 146 VAL B CA 1
ATOM 2552 C C . VAL B 1 146 ? 5.199 -2.314 -9.109 1 98.44 146 VAL B C 1
ATOM 2554 O O . VAL B 1 146 ? 6.238 -2.855 -9.492 1 98.44 146 VAL B O 1
ATOM 2557 N N . LEU B 1 147 ? 4.543 -2.648 -8.047 1 98.19 147 LEU B N 1
ATOM 2558 C CA . LEU B 1 147 ? 5.059 -3.723 -7.203 1 98.19 147 LEU B CA 1
ATOM 2559 C C . LEU B 1 147 ? 5.016 -5.059 -7.938 1 98.19 147 LEU B C 1
ATOM 2561 O O . LEU B 1 147 ? 5.922 -5.879 -7.793 1 98.19 147 LEU B O 1
ATOM 2565 N N . ALA B 1 148 ? 3.926 -5.258 -8.695 1 98.62 148 ALA B N 1
ATOM 2566 C CA . ALA B 1 148 ? 3.85 -6.477 -9.5 1 98.62 148 ALA B CA 1
ATOM 2567 C C . ALA B 1 148 ? 5.023 -6.566 -10.469 1 98.62 148 ALA B C 1
ATOM 2569 O O . ALA B 1 148 ? 5.648 -7.621 -10.594 1 98.62 148 ALA B O 1
ATOM 2570 N N . ALA B 1 149 ? 5.301 -5.496 -11.078 1 98.56 149 ALA B N 1
ATOM 2571 C CA . ALA B 1 149 ? 6.402 -5.457 -12.039 1 98.56 149 ALA B CA 1
ATOM 2572 C C . ALA B 1 149 ? 7.734 -5.766 -11.359 1 98.56 149 ALA B C 1
ATOM 2574 O O . ALA B 1 149 ? 8.609 -6.398 -11.953 1 98.56 149 ALA B O 1
ATOM 2575 N N . ARG B 1 150 ? 7.875 -5.34 -10.141 1 97.88 150 ARG B N 1
ATOM 2576 C CA . ARG B 1 150 ? 9.141 -5.477 -9.422 1 97.88 150 ARG B CA 1
ATOM 2577 C C . ARG B 1 150 ? 9.383 -6.926 -9.016 1 97.88 150 ARG B C 1
ATOM 2579 O O . ARG B 1 150 ? 10.523 -7.398 -9.031 1 97.88 150 ARG B O 1
ATOM 2586 N N . VAL B 1 151 ? 8.336 -7.586 -8.734 1 98.38 151 VAL B N 1
ATOM 2587 C CA . VAL B 1 151 ? 8.562 -8.836 -8.016 1 98.38 151 VAL B CA 1
ATOM 2588 C C . VAL B 1 151 ? 8.312 -10.023 -8.945 1 98.38 151 VAL B C 1
ATOM 2590 O O . VAL B 1 151 ? 8.859 -11.109 -8.734 1 98.38 151 VAL B O 1
ATOM 2593 N N . ALA B 1 152 ? 7.559 -9.859 -10 1 98.5 152 ALA B N 1
ATOM 2594 C CA . ALA B 1 152 ? 6.957 -11.016 -10.664 1 98.5 152 ALA B CA 1
ATOM 2595 C C . ALA B 1 152 ? 7.777 -11.438 -11.875 1 98.5 152 ALA B C 1
ATOM 2597 O O . ALA B 1 152 ? 8.289 -10.594 -12.609 1 98.5 152 ALA B O 1
ATOM 2598 N N . ASP B 1 153 ? 7.828 -12.711 -12.078 1 98.44 153 ASP B N 1
ATOM 2599 C CA . ASP B 1 153 ? 8.258 -13.289 -13.352 1 98.44 153 ASP B CA 1
ATOM 2600 C C . ASP B 1 153 ? 7.098 -13.375 -14.336 1 98.44 153 ASP B C 1
ATOM 2602 O O . ASP B 1 153 ? 7.301 -13.312 -15.547 1 98.44 153 ASP B O 1
ATOM 2606 N N . ALA B 1 154 ? 5.961 -13.586 -13.797 1 98.69 154 ALA B N 1
ATOM 2607 C CA . ALA B 1 154 ? 4.719 -13.609 -14.562 1 98.69 154 ALA B CA 1
ATOM 2608 C C . ALA B 1 154 ? 3.592 -12.906 -13.805 1 98.69 154 ALA B C 1
ATOM 2610 O O . ALA B 1 154 ? 3.604 -12.859 -12.57 1 98.69 154 ALA B O 1
ATOM 2611 N N . VAL B 1 155 ? 2.65 -12.414 -14.609 1 98.88 155 VAL B N 1
ATOM 2612 C CA . VAL B 1 155 ? 1.517 -11.703 -14.023 1 98.88 155 VAL B CA 1
ATOM 2613 C C . VAL B 1 155 ? 0.211 -12.281 -14.57 1 98.88 155 VAL B C 1
ATOM 2615 O O . VAL B 1 155 ? 0.066 -12.477 -15.773 1 98.88 155 VAL B O 1
ATOM 2618 N N . LEU B 1 156 ? -0.657 -12.633 -13.672 1 98.88 156 LEU B N 1
ATOM 2619 C CA . LEU B 1 156 ? -2.061 -12.898 -13.961 1 98.88 156 LEU B CA 1
ATOM 2620 C C . LEU B 1 156 ? -2.922 -11.688 -13.648 1 98.88 156 LEU B C 1
ATOM 2622 O O . LEU B 1 156 ? -3.174 -11.383 -12.477 1 98.88 156 LEU B O 1
ATOM 2626 N N . LEU B 1 157 ? -3.316 -11.023 -14.695 1 98.88 157 LEU B N 1
ATOM 2627 C CA . LEU B 1 157 ? -4.059 -9.773 -14.539 1 98.88 157 LEU B CA 1
ATOM 2628 C C . LEU B 1 157 ? -5.559 -10.023 -14.625 1 98.88 157 LEU B C 1
ATOM 2630 O O . LEU B 1 157 ? -6.051 -10.555 -15.625 1 98.88 157 LEU B O 1
ATOM 2634 N N . LEU B 1 158 ? -6.23 -9.609 -13.586 1 98.75 158 LEU B N 1
ATOM 2635 C CA . LEU B 1 158 ? -7.676 -9.789 -13.5 1 98.75 158 LEU B CA 1
ATOM 2636 C C . LEU B 1 158 ? -8.406 -8.461 -13.711 1 98.75 158 LEU B C 1
ATOM 2638 O O . LEU B 1 158 ? -7.922 -7.41 -13.281 1 98.75 158 LEU B O 1
ATOM 2642 N N . GLY B 1 159 ? -9.484 -8.578 -14.312 1 97.81 159 GLY B N 1
ATOM 2643 C CA . GLY B 1 159 ? -10.375 -7.449 -14.523 1 97.81 159 GLY B CA 1
ATOM 2644 C C . GLY B 1 159 ? -11.719 -7.859 -15.094 1 97.81 159 GLY B C 1
ATOM 2645 O O . GLY B 1 159 ? -11.797 -8.742 -15.953 1 97.81 159 GLY B O 1
ATOM 2646 N N . GLY B 1 160 ? -12.781 -7.156 -14.609 1 95.81 160 GLY B N 1
ATOM 2647 C CA . GLY B 1 160 ? -14.102 -7.438 -15.133 1 95.81 160 GLY B CA 1
ATOM 2648 C C . GLY B 1 160 ? -14.547 -8.867 -14.891 1 95.81 160 GLY B C 1
ATOM 2649 O O . GLY B 1 160 ? -15.25 -9.453 -15.719 1 95.81 160 GLY B O 1
ATOM 2650 N N . GLY B 1 161 ? -13.984 -9.5 -13.945 1 97.19 161 GLY B N 1
ATOM 2651 C CA . GLY B 1 161 ? -14.391 -10.844 -13.578 1 97.19 161 GLY B CA 1
ATOM 2652 C C . GLY B 1 161 ? -13.695 -11.922 -14.398 1 97.19 161 GLY B C 1
ATOM 2653 O O . GLY B 1 161 ? -14.109 -13.078 -14.391 1 97.19 161 GLY B O 1
ATOM 2654 N N . ARG B 1 162 ? -12.719 -11.477 -15.133 1 97.88 162 ARG B N 1
ATOM 2655 C CA . ARG B 1 162 ? -12.016 -12.406 -16 1 97.88 162 ARG B CA 1
ATOM 2656 C C . ARG B 1 162 ? -10.508 -12.18 -15.945 1 97.88 162 ARG B C 1
ATOM 2658 O O . ARG B 1 162 ? -10.039 -11.25 -15.281 1 97.88 162 ARG B O 1
ATOM 2665 N N . MET B 1 163 ? -9.867 -13.062 -16.625 1 98.19 163 MET B N 1
ATOM 2666 C CA . MET B 1 163 ? -8.438 -12.883 -16.859 1 98.19 163 MET B CA 1
ATOM 2667 C C . MET B 1 163 ? -8.195 -12.008 -18.078 1 98.19 163 MET B C 1
ATOM 2669 O O . MET B 1 163 ? -8.609 -12.344 -19.188 1 98.19 163 MET B O 1
ATOM 2673 N N . ILE B 1 164 ? -7.512 -10.961 -17.891 1 98.25 164 ILE B N 1
ATOM 2674 C CA . ILE B 1 164 ? -7.211 -10.023 -18.969 1 98.25 164 ILE B CA 1
ATOM 2675 C C . ILE B 1 164 ? -5.922 -10.453 -19.672 1 98.25 164 ILE B C 1
ATOM 2677 O O . ILE B 1 164 ? -5.816 -10.359 -20.906 1 98.25 164 ILE B O 1
ATOM 2681 N N . ALA B 1 165 ? -4.98 -10.898 -18.922 1 98.31 165 ALA B N 1
ATOM 2682 C CA . ALA B 1 165 ? -3.674 -11.289 -19.438 1 98.31 165 ALA B CA 1
ATOM 2683 C C . ALA B 1 165 ? -2.967 -12.25 -18.484 1 98.31 165 ALA B C 1
ATOM 2685 O O . ALA B 1 165 ? -3.236 -12.25 -17.281 1 98.31 165 ALA B O 1
ATOM 2686 N N . PHE B 1 166 ? -2.18 -13.062 -19.062 1 98.31 166 PHE B N 1
ATOM 2687 C CA . PHE B 1 166 ? -1.254 -13.914 -18.328 1 98.31 166 PHE B CA 1
ATOM 2688 C C . PHE B 1 166 ? 0.064 -14.062 -19.078 1 98.31 166 PHE B C 1
ATOM 2690 O O . PHE B 1 166 ? 0.089 -14.547 -20.203 1 98.31 166 PHE B O 1
ATOM 2697 N N . GLY B 1 167 ? 1.083 -13.594 -18.406 1 98.06 167 GLY B N 1
ATOM 2698 C CA . GLY B 1 167 ? 2.387 -13.68 -19.047 1 98.06 167 GLY B CA 1
ATOM 2699 C C . GLY B 1 167 ? 3.426 -12.781 -18.406 1 98.06 167 GLY B C 1
ATOM 2700 O O . GLY B 1 167 ? 3.289 -12.406 -17.234 1 98.06 167 GLY B O 1
ATOM 2701 N N . ALA B 1 168 ? 4.48 -12.484 -19.203 1 97.94 168 ALA B N 1
ATOM 2702 C CA . ALA B 1 168 ? 5.57 -11.648 -18.703 1 97.94 168 ALA B CA 1
ATOM 2703 C C . ALA B 1 168 ? 5.07 -10.25 -18.344 1 97.94 168 ALA B C 1
ATOM 2705 O O . ALA B 1 168 ? 4.18 -9.719 -19 1 97.94 168 ALA B O 1
ATOM 2706 N N . PRO B 1 169 ? 5.668 -9.656 -17.312 1 97.94 169 PRO B N 1
ATOM 2707 C CA . PRO B 1 169 ? 5.234 -8.32 -16.891 1 97.94 169 PRO B CA 1
ATOM 2708 C C . PRO B 1 169 ? 5.207 -7.32 -18.047 1 97.94 169 PRO B C 1
ATOM 2710 O O . PRO B 1 169 ? 4.266 -6.531 -18.172 1 97.94 169 PRO B O 1
ATOM 2713 N N . GLY B 1 170 ? 6.211 -7.34 -18.875 1 95.31 170 GLY B N 1
ATOM 2714 C CA . GLY B 1 170 ? 6.27 -6.414 -20 1 95.31 170 GLY B CA 1
ATOM 2715 C C . GLY B 1 170 ? 5.012 -6.43 -20.844 1 95.31 170 GLY B C 1
ATOM 2716 O O . GLY B 1 170 ? 4.59 -5.391 -21.359 1 95.31 170 GLY B O 1
ATOM 2717 N N . GLU B 1 171 ? 4.371 -7.566 -20.938 1 95.81 171 GLU B N 1
ATOM 2718 C CA . GLU B 1 171 ? 3.176 -7.727 -21.766 1 95.81 171 GLU B CA 1
ATOM 2719 C C . GLU B 1 171 ? 1.908 -7.559 -20.922 1 95.81 171 GLU B C 1
ATOM 2721 O O . GLU B 1 171 ? 1.007 -6.809 -21.312 1 95.81 171 GLU B O 1
ATOM 2726 N N . ALA B 1 172 ? 1.852 -8.125 -19.812 1 98.19 172 ALA B N 1
ATOM 2727 C CA . ALA B 1 172 ? 0.652 -8.148 -18.984 1 98.19 172 ALA B CA 1
ATOM 2728 C C . ALA B 1 172 ? 0.396 -6.785 -18.344 1 98.19 172 ALA B C 1
ATOM 2730 O O . ALA B 1 172 ? -0.744 -6.449 -18.016 1 98.19 172 ALA B O 1
ATOM 2731 N N . LEU B 1 173 ? 1.482 -5.988 -18.203 1 98.5 173 LEU B N 1
ATOM 2732 C CA . LEU B 1 173 ? 1.367 -4.703 -17.516 1 98.5 173 LEU B CA 1
ATOM 2733 C C . LEU B 1 173 ? 1.517 -3.549 -18.5 1 98.5 173 LEU B C 1
ATOM 2735 O O . LEU B 1 173 ? 1.987 -2.471 -18.141 1 98.5 173 LEU B O 1
ATOM 2739 N N . ALA B 1 174 ? 1.146 -3.85 -19.719 1 97.69 174 ALA B N 1
ATOM 2740 C CA . ALA B 1 174 ? 1.162 -2.805 -20.75 1 97.69 174 ALA B CA 1
ATOM 2741 C C . ALA B 1 174 ? -0.031 -1.867 -20.594 1 97.69 174 ALA B C 1
ATOM 2743 O O . ALA B 1 174 ? -0.923 -2.117 -19.781 1 97.69 174 ALA B O 1
ATOM 2744 N N . HIS B 1 175 ? -0.051 -0.814 -21.406 1 97.31 175 HIS B N 1
ATOM 2745 C CA . HIS B 1 175 ? -1.029 0.263 -21.297 1 97.31 175 HIS B CA 1
ATOM 2746 C C . HIS B 1 175 ? -2.453 -0.276 -21.406 1 97.31 175 HIS B C 1
ATOM 2748 O O . HIS B 1 175 ? -3.271 -0.044 -20.516 1 97.31 175 HIS B O 1
ATOM 2754 N N . GLN B 1 176 ? -2.73 -1.076 -22.422 1 97.38 176 GLN B N 1
ATOM 2755 C CA . GLN B 1 176 ? -4.102 -1.49 -22.703 1 97.38 176 GLN B CA 1
ATOM 2756 C C . GLN B 1 176 ? -4.617 -2.445 -21.625 1 97.38 176 GLN B C 1
ATOM 2758 O O . GLN B 1 176 ? -5.707 -2.25 -21.078 1 97.38 176 GLN B O 1
ATOM 2763 N N . PRO B 1 177 ? -3.82 -3.439 -21.25 1 98.25 177 PRO B N 1
ATOM 2764 C CA . PRO B 1 177 ? -4.297 -4.328 -20.188 1 98.25 177 PRO B CA 1
ATOM 2765 C C . PRO B 1 177 ? -4.551 -3.594 -18.875 1 98.25 177 PRO B C 1
ATOM 2767 O O . PRO B 1 177 ? -5.551 -3.854 -18.203 1 98.25 177 PRO B O 1
ATOM 2770 N N . LEU B 1 178 ? -3.682 -2.654 -18.516 1 98.31 178 LEU B N 1
ATOM 2771 C CA . LEU B 1 178 ? -3.844 -1.944 -17.266 1 98.31 178 LEU B CA 1
ATOM 2772 C C . LEU B 1 178 ? -5.043 -1.004 -17.312 1 98.31 178 LEU B C 1
ATOM 2774 O O . LEU B 1 178 ? -5.746 -0.828 -16.312 1 98.31 178 LEU B O 1
ATOM 2778 N N . ARG B 1 179 ? -5.227 -0.429 -18.469 1 97.75 179 ARG B N 1
ATOM 2779 C CA . ARG B 1 179 ? -6.438 0.367 -18.641 1 97.75 179 ARG B CA 1
ATOM 2780 C C . ARG B 1 179 ? -7.688 -0.483 -18.438 1 97.75 179 ARG B C 1
ATOM 2782 O O . ARG B 1 179 ? -8.625 -0.063 -17.75 1 97.75 179 ARG B O 1
ATOM 2789 N N . ALA B 1 180 ? -7.699 -1.632 -18.984 1 97.1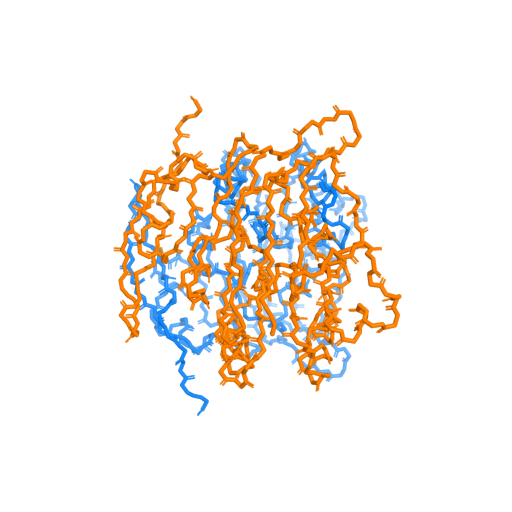2 180 ALA B N 1
ATOM 2790 C CA . ALA B 1 180 ? -8.844 -2.533 -18.906 1 97.12 180 ALA B CA 1
ATOM 2791 C C . ALA B 1 180 ? -9.062 -3.01 -17.469 1 97.12 180 ALA B C 1
ATOM 2793 O O . ALA B 1 180 ? -10.203 -3.139 -17.016 1 97.12 180 ALA B O 1
ATOM 2794 N N . ALA B 1 181 ? -8.016 -3.211 -16.766 1 97.69 181 ALA B N 1
ATOM 2795 C CA . ALA B 1 181 ? -8.094 -3.812 -15.43 1 97.69 181 ALA B CA 1
ATOM 2796 C C . ALA B 1 181 ? -8.438 -2.766 -14.375 1 97.69 181 ALA B C 1
ATOM 2798 O O . ALA B 1 181 ? -9.211 -3.033 -13.453 1 97.69 181 ALA B O 1
ATOM 2799 N N . PHE B 1 182 ? -7.867 -1.47 -14.57 1 97.5 182 PHE B N 1
ATOM 2800 C CA . PHE B 1 182 ? -7.918 -0.517 -13.469 1 97.5 182 PHE B CA 1
ATOM 2801 C C . PHE B 1 182 ? -8.586 0.78 -13.898 1 97.5 182 PHE B C 1
ATOM 2803 O O . PHE B 1 182 ? -8.977 1.597 -13.062 1 97.5 182 PHE B O 1
ATOM 2810 N N . GLY B 1 183 ? -8.664 1.002 -15.172 1 97.25 183 GLY B N 1
ATOM 2811 C CA . GLY B 1 183 ? -9.141 2.289 -15.648 1 97.25 183 GLY B CA 1
ATOM 2812 C C . GLY B 1 183 ? -8.172 3.422 -15.391 1 97.25 183 GLY B C 1
ATOM 2813 O O . GLY B 1 183 ? -8.57 4.512 -14.977 1 97.25 183 GLY B O 1
ATOM 2814 N N . VAL B 1 184 ? -6.859 3.133 -15.656 1 97.69 184 VAL B N 1
ATOM 2815 C CA . VAL B 1 184 ? -5.855 4.16 -15.398 1 97.69 184 VAL B CA 1
ATOM 2816 C C . VAL B 1 184 ? -4.922 4.277 -16.609 1 97.69 184 VAL B C 1
ATOM 2818 O O . VAL B 1 184 ? -4.828 3.355 -17.422 1 97.69 184 VAL B O 1
ATOM 2821 N N . GLU B 1 185 ? -4.289 5.395 -16.688 1 97.44 185 GLU B N 1
ATOM 2822 C CA . GLU B 1 185 ? -3.156 5.598 -17.594 1 97.44 185 GLU B CA 1
ATOM 2823 C C . GLU B 1 185 ? -1.831 5.496 -16.844 1 97.44 185 GLU B C 1
ATOM 2825 O O . GLU B 1 185 ? -1.715 5.965 -15.711 1 97.44 185 GLU B O 1
ATOM 2830 N N . VAL B 1 186 ? -0.883 4.895 -17.547 1 97.88 186 VAL B N 1
ATOM 2831 C CA . VAL B 1 186 ? 0.393 4.707 -16.859 1 97.88 186 VAL B CA 1
ATOM 2832 C C . VAL B 1 186 ? 1.521 5.305 -17.703 1 97.88 186 VAL B C 1
ATOM 2834 O O . VAL B 1 186 ? 1.368 5.5 -18.906 1 97.88 186 VAL B O 1
ATOM 2837 N N . MET B 1 187 ? 2.549 5.668 -17.047 1 97.62 187 MET B N 1
ATOM 2838 C CA . MET B 1 187 ? 3.846 5.973 -17.656 1 97.62 187 MET B CA 1
ATOM 2839 C C . MET B 1 187 ? 4.855 4.867 -17.359 1 97.62 187 MET B C 1
ATOM 2841 O O . MET B 1 187 ? 4.996 4.445 -16.203 1 97.62 187 MET B O 1
ATOM 2845 N N . MET B 1 188 ? 5.492 4.398 -18.438 1 97.69 188 MET B N 1
ATOM 2846 C CA . MET B 1 188 ? 6.496 3.352 -18.25 1 97.69 188 MET B CA 1
ATOM 2847 C C . MET B 1 188 ? 7.859 3.955 -17.938 1 97.69 188 MET B C 1
ATOM 2849 O O . MET B 1 188 ? 8.352 4.809 -18.688 1 97.69 188 MET B O 1
ATOM 2853 N N . ILE B 1 189 ? 8.461 3.469 -16.828 1 97.12 189 ILE B N 1
ATOM 2854 C CA . ILE B 1 189 ? 9.82 3.904 -16.531 1 97.12 189 ILE B CA 1
ATOM 2855 C C . ILE B 1 189 ? 10.688 2.691 -16.203 1 97.12 189 ILE B C 1
ATOM 2857 O O . ILE B 1 189 ? 10.18 1.638 -15.82 1 97.12 189 ILE B O 1
ATOM 2861 N N . GLY B 1 190 ? 11.969 2.863 -16.406 1 96.19 190 GLY B N 1
ATOM 2862 C CA . GLY B 1 190 ? 12.906 1.807 -16.062 1 96.19 190 GLY B CA 1
ATOM 2863 C C . GLY B 1 190 ? 13.477 1.959 -14.664 1 96.19 190 GLY B C 1
ATOM 2864 O O . GLY B 1 190 ? 13.781 3.072 -14.227 1 96.19 190 GLY B O 1
ATOM 2865 N N . ASP B 1 191 ? 13.539 0.864 -13.969 1 94.56 191 ASP B N 1
ATOM 2866 C CA . ASP B 1 191 ? 14.266 0.93 -12.703 1 94.56 191 ASP B CA 1
ATOM 2867 C C . ASP B 1 191 ? 15.742 0.595 -12.898 1 94.56 191 ASP B C 1
ATOM 2869 O O . ASP B 1 191 ? 16.219 0.499 -14.031 1 94.56 191 ASP B O 1
ATOM 2873 N N . ALA B 1 192 ? 16.516 0.524 -11.789 1 92.44 192 ALA B N 1
ATOM 2874 C CA . ALA B 1 192 ? 17.969 0.352 -11.844 1 92.44 192 ALA B CA 1
ATOM 2875 C C . ALA B 1 192 ? 18.344 -1.002 -12.445 1 92.44 192 ALA B C 1
ATOM 2877 O O . ALA B 1 192 ? 19.453 -1.187 -12.945 1 92.44 192 ALA B O 1
ATOM 2878 N N . GLN B 1 193 ? 17.406 -1.937 -12.43 1 92.06 193 GLN B N 1
ATOM 2879 C CA . GLN B 1 193 ? 17.656 -3.273 -12.953 1 92.06 193 GLN B CA 1
ATOM 2880 C C . GLN B 1 193 ? 17.094 -3.428 -14.367 1 92.06 193 GLN B C 1
ATOM 2882 O O . GLN B 1 193 ? 17.172 -4.508 -14.953 1 92.06 193 GLN B O 1
ATOM 2887 N N . GLY B 1 194 ? 16.547 -2.396 -14.914 1 93 194 GLY B N 1
ATOM 2888 C CA . GLY B 1 194 ? 16.031 -2.424 -16.266 1 93 194 GLY B CA 1
ATOM 2889 C C . GLY B 1 194 ? 14.586 -2.871 -16.359 1 93 194 GLY B C 1
ATOM 2890 O O . GLY B 1 194 ? 14.039 -3.035 -17.453 1 93 194 GLY B O 1
ATOM 2891 N N . ARG B 1 195 ? 13.984 -3.074 -15.266 1 94.75 195 ARG B N 1
ATOM 2892 C CA . ARG B 1 195 ? 12.57 -3.43 -15.258 1 94.75 195 ARG B CA 1
ATOM 2893 C C . ARG B 1 195 ? 11.703 -2.234 -15.625 1 94.75 195 ARG B C 1
ATOM 2895 O O . ARG B 1 195 ? 11.969 -1.109 -15.203 1 94.75 195 ARG B O 1
ATOM 2902 N N . LEU B 1 196 ? 10.68 -2.545 -16.422 1 97.12 196 LEU B N 1
ATOM 2903 C CA . LEU B 1 196 ? 9.727 -1.49 -16.75 1 97.12 196 LEU B CA 1
ATOM 2904 C C . LEU B 1 196 ? 8.625 -1.393 -15.703 1 97.12 196 LEU B C 1
ATOM 2906 O O . LEU B 1 196 ? 7.93 -2.375 -15.438 1 97.12 196 LEU B O 1
ATOM 2910 N N . LEU B 1 197 ? 8.492 -0.257 -15.086 1 98.25 197 LEU B N 1
ATOM 2911 C CA . LEU B 1 197 ? 7.504 0.002 -14.047 1 98.25 197 LEU B CA 1
ATOM 2912 C C . LEU B 1 197 ? 6.348 0.834 -14.594 1 98.25 197 LEU B C 1
ATOM 2914 O O . LEU B 1 197 ? 6.562 1.935 -15.109 1 98.25 197 LEU B O 1
ATOM 2918 N N . PRO B 1 198 ? 5.164 0.313 -14.578 1 98.69 198 PRO B N 1
ATOM 2919 C CA . PRO B 1 198 ? 4 1.104 -14.992 1 98.69 198 PRO B CA 1
ATOM 2920 C C . PRO B 1 198 ? 3.473 2.002 -13.875 1 98.69 198 PRO B C 1
ATOM 2922 O O . PRO B 1 198 ? 2.691 1.551 -13.031 1 98.69 198 PRO B O 1
ATOM 2925 N N . VAL B 1 199 ? 3.771 3.266 -13.891 1 98.5 199 VAL B N 1
ATOM 2926 C CA . VAL B 1 199 ? 3.369 4.203 -12.852 1 98.5 199 VAL B CA 1
ATOM 2927 C C . VAL B 1 199 ? 2.055 4.875 -13.234 1 98.5 199 VAL B C 1
ATOM 2929 O O . VAL B 1 199 ? 1.986 5.586 -14.242 1 98.5 199 VAL B O 1
ATOM 2932 N N . PRO B 1 200 ? 0.999 4.656 -12.469 1 98.19 200 PRO B N 1
ATOM 2933 C CA . PRO B 1 200 ? -0.253 5.352 -12.773 1 98.19 200 PRO B CA 1
ATOM 2934 C C . PRO B 1 200 ? -0.111 6.871 -12.727 1 98.19 200 PRO B C 1
ATOM 2936 O O . PRO B 1 200 ? 0.421 7.414 -11.758 1 98.19 200 PRO B O 1
ATOM 2939 N N . ILE B 1 201 ? -0.607 7.582 -13.766 1 97.75 201 ILE B N 1
ATOM 2940 C CA . ILE B 1 201 ? -0.407 9.023 -13.797 1 97.75 201 ILE B CA 1
ATOM 2941 C C . ILE B 1 201 ? -1.761 9.734 -13.836 1 97.75 201 ILE B C 1
ATOM 2943 O O . ILE B 1 201 ? -1.842 10.945 -13.617 1 97.75 201 ILE B O 1
ATOM 2947 N N . SER B 1 202 ? -2.832 8.961 -14.172 1 96.5 202 SER B N 1
ATOM 2948 C CA . SER B 1 202 ? -4.18 9.516 -14.141 1 96.5 202 SER B CA 1
ATOM 2949 C C . SER B 1 202 ? -5.234 8.406 -14.141 1 96.5 202 SER B C 1
ATOM 2951 O O . SER B 1 202 ? -4.918 7.246 -14.398 1 96.5 202 SER B O 1
ATOM 2953 N N . CYS B 1 203 ? -6.301 8.75 -13.688 1 93.44 203 CYS B N 1
ATOM 2954 C CA . CYS B 1 203 ? -7.441 7.852 -13.805 1 93.44 203 CYS B CA 1
ATOM 2955 C C . CYS B 1 203 ? -8.32 8.234 -14.984 1 93.44 203 CYS B C 1
ATOM 2957 O O . CYS B 1 203 ? -8.375 9.406 -15.367 1 93.44 203 CYS B O 1
ATOM 2959 N N . LEU B 1 204 ? -8.883 7.27 -15.523 1 88.25 204 LEU B N 1
ATOM 2960 C CA . LEU B 1 204 ? -9.797 7.531 -16.625 1 88.25 204 LEU B CA 1
ATOM 2961 C C . LEU B 1 204 ? -11.203 7.832 -16.125 1 88.25 204 LEU B C 1
ATOM 2963 O O . LEU B 1 204 ? -11.625 7.289 -15.102 1 88.25 204 LEU B O 1
ATOM 2967 N N . PRO B 1 205 ? -11.758 8.922 -16.672 1 72.44 205 PRO B N 1
ATOM 2968 C CA . PRO B 1 205 ? -13.133 9.227 -16.266 1 72.44 205 PRO B CA 1
ATOM 2969 C C . PRO B 1 205 ? -14.062 8.031 -16.422 1 72.44 205 PRO B C 1
ATOM 2971 O O . PRO B 1 205 ? -13.867 7.188 -17.297 1 72.44 205 PRO B O 1
ATOM 2974 N N . ALA B 1 206 ? -14.812 7.863 -15.453 1 57.53 206 ALA B N 1
ATOM 2975 C CA . ALA B 1 206 ? -15.867 6.859 -15.586 1 57.53 206 ALA B CA 1
ATOM 2976 C C . ALA B 1 206 ? -16.672 7.082 -16.859 1 57.53 206 ALA B C 1
ATOM 2978 O O . ALA B 1 206 ? -16.922 8.227 -17.25 1 57.53 206 ALA B O 1
#

Radius of gyration: 21.94 Å; Cα contacts (8 Å, |Δi|>4): 978; chains: 2; bounding box: 48×64×50 Å

Foldseek 3Di:
DKKWWAQFWDDDVPHTLAGGATDIFFWLFEEEEEFAVSSCLVVVLCVSLVNHDTPDTFIDDPNHTNVPDDPVRSVQAEDEQEDPPVPVVVVSVVSVVVVLVSLHQEYEYEASQPPDDPVVNVVVLVSLNVSSNVGHTYYYYHHFLQSSQSRGQWYFATAPNYTLDIGGSVPCVDQVNCCRRPQFGFDWDQDPVRTTGTHTDGGHDD/DKKWWAQFWDDDVPHTLAGGATDIFFWLFEEEEEFAVSSCLVVVLCVSLVNHDTPDTFIDDPRHTNVPDDPVRSVQAEDEQEDPPPVVVVVSVVSVVVVLVSLHQEYEYEASQPPDDPVVNVVVLVSLNVSSNVGHTYYYYHHFLQSSQSRGQWYFATAPNYTLDIGGSVPCVDQVNCCRRPQFGFDWDQDPVGTTGTHTDGGHDD

Organism: NCBI:txid68569

Sequence (412 aa):
MKLSIENLALNRGERRVLEGVDAVFEPGRVTAILGAAGAGKALLLRAIAGRADADAGHVRLGGRLIGRLGRAERARAIALVERDRHRLLGRGSADLAAALVARPDWLLAEDPLSALDPAAQFARIAQLRAAAGQGMGIVVALADPVLAARVADAVLLLGGGRMIAFGAPGEALAHQPLRAAFGVEVMMIGDAQGRLLPVPISCLPAMKLSIENLALNRGERRVLEGVDAVFEPGRVTAILGAAGAGKALLLRAIAGRADADAGHVRLGGRLIGRLGRAERARAIALVERDRHRLLGRGSADLAAALVARPDWLLAEDPLSALDPAAQFARIAQLRAAAGQGMGIVVALADPVLAARVADAVLLLGGGRMIAFGAPGEALAHQPLRAAFGVEVMMIGDAQGRLLPVPISCLPA

Nearest PDB structures (foldseek):
  4g1u-assembly1_D  TM=8.086E-01  e=1.128E-16  Yersinia pestis
  4dbl-assembly1_C  TM=8.517E-01  e=5.878E-15  Escherichia coli K-12
  4r9u-assembly1_D  TM=8.387E-01  e=5.525E-15  Escherichia coli K-12
  2qi9-assembly1_D  TM=8.336E-01  e=1.579E-14  Escherichia coli
  9fw3-assembly1_B  TM=7.908E-01  e=3.686E-13  Mycolicibacterium thermoresistibile ATCC 19527

InterPro domains:
  IPR003439 ABC transporter-like, ATP-binding domain [PF00005] (19-86)
  IPR003439 ABC transporter-like, ATP-binding domain [PS50893] (3-185)
  IPR027417 P-loop containing nucleoside triphosphate hydrolase [G3DSA:3.40.50.300] (1-93)
  IPR027417 P-loop containing nucleoside triphosphate hydrolase [G3DSA:3.40.50.300] (94-197)
  IPR027417 P-loop containing nucleoside triphosphate hydrolase [SSF52540] (3-177)